Protein AF-A0A7H5EVD5-F1 (afdb_monomer)

Structure (mmCIF, N/CA/C/O backbone):
data_AF-A0A7H5EVD5-F1
#
_entry.id   AF-A0A7H5EVD5-F1
#
loop_
_atom_site.group_PDB
_atom_site.id
_atom_site.type_symbol
_atom_site.label_atom_id
_atom_site.label_alt_id
_atom_site.label_comp_id
_atom_site.label_asym_id
_atom_site.label_entity_id
_atom_site.label_seq_id
_atom_site.pdbx_PDB_ins_code
_atom_site.Cartn_x
_atom_site.Cartn_y
_atom_site.Cartn_z
_atom_site.occupancy
_atom_site.B_iso_or_equiv
_atom_site.auth_seq_id
_atom_site.auth_comp_id
_atom_site.auth_asym_id
_atom_site.auth_atom_id
_atom_site.pdbx_PDB_model_num
ATOM 1 N N . MET A 1 1 ? 48.036 40.105 7.181 1.00 45.88 1 MET A N 1
ATOM 2 C CA . MET A 1 1 ? 47.913 38.730 6.655 1.00 45.88 1 MET A CA 1
ATOM 3 C C . MET A 1 1 ? 46.438 38.409 6.707 1.00 45.88 1 MET A C 1
ATOM 5 O O . MET A 1 1 ? 45.880 38.534 7.785 1.00 45.88 1 MET A O 1
ATOM 9 N N . PHE A 1 2 ? 45.819 38.122 5.563 1.00 53.88 2 PHE A N 1
ATOM 10 C CA . PHE A 1 2 ? 44.406 37.744 5.495 1.00 53.88 2 PHE A CA 1
ATOM 11 C C . PHE A 1 2 ? 44.176 36.475 6.326 1.00 53.88 2 PHE A C 1
ATOM 13 O O . PHE A 1 2 ? 45.014 35.571 6.283 1.00 53.88 2 PHE A O 1
ATOM 20 N N . ASN A 1 3 ? 43.092 36.430 7.099 1.00 74.62 3 ASN A N 1
ATOM 21 C CA . ASN A 1 3 ? 42.785 35.318 7.998 1.00 74.62 3 ASN A CA 1
ATOM 22 C C . ASN A 1 3 ? 42.069 34.163 7.271 1.00 74.62 3 ASN A C 1
ATOM 24 O O . ASN A 1 3 ? 42.172 33.021 7.704 1.00 74.62 3 ASN A O 1
ATOM 28 N N . THR A 1 4 ? 41.412 34.446 6.138 1.00 86.00 4 THR A N 1
ATOM 29 C CA . THR A 1 4 ? 40.732 33.442 5.308 1.00 86.00 4 THR A CA 1
ATOM 30 C C . THR A 1 4 ? 41.115 33.593 3.839 1.00 86.00 4 THR A C 1
ATOM 32 O O . THR A 1 4 ? 40.953 34.651 3.228 1.00 86.00 4 THR A O 1
ATOM 35 N N . LYS A 1 5 ? 41.608 32.512 3.238 1.00 90.56 5 LYS A N 1
ATOM 36 C CA . LYS A 1 5 ? 42.006 32.458 1.829 1.00 90.56 5 LYS A CA 1
ATOM 37 C C . LYS A 1 5 ? 40.995 31.668 1.000 1.00 90.56 5 LYS A C 1
ATOM 39 O O . LYS A 1 5 ? 40.679 30.533 1.348 1.00 90.56 5 LYS A O 1
ATOM 44 N N . ILE A 1 6 ? 40.524 32.244 -0.103 1.00 91.12 6 ILE A N 1
ATOM 45 C CA . ILE A 1 6 ? 39.540 31.643 -1.012 1.00 91.12 6 ILE A CA 1
ATOM 46 C C . ILE A 1 6 ? 40.212 31.386 -2.362 1.00 91.12 6 ILE A C 1
ATOM 48 O O . ILE A 1 6 ? 40.730 32.315 -2.980 1.00 91.12 6 ILE A O 1
ATOM 52 N N . LEU A 1 7 ? 40.208 30.138 -2.820 1.00 90.94 7 LEU A N 1
ATOM 53 C CA . LEU A 1 7 ? 40.680 29.768 -4.153 1.00 90.94 7 LEU A CA 1
ATOM 54 C C . LEU A 1 7 ? 39.479 29.450 -5.039 1.00 90.94 7 LEU A C 1
ATOM 56 O O . LEU A 1 7 ? 38.683 28.576 -4.701 1.00 90.94 7 LEU A O 1
ATOM 60 N N . PHE A 1 8 ? 39.342 30.171 -6.147 1.00 88.25 8 PHE A N 1
ATOM 61 C CA . PHE A 1 8 ? 38.201 30.081 -7.052 1.00 88.25 8 PHE A CA 1
ATOM 62 C C . PHE A 1 8 ? 38.648 29.500 -8.398 1.00 88.25 8 PHE A C 1
ATOM 64 O O . PHE A 1 8 ? 39.410 30.124 -9.138 1.00 88.25 8 PHE A O 1
ATOM 71 N N . PHE A 1 9 ? 38.178 28.301 -8.716 1.00 86.44 9 PHE A N 1
ATOM 72 C CA . PHE A 1 9 ? 38.440 27.617 -9.974 1.00 86.44 9 PHE A CA 1
ATOM 73 C C . PHE A 1 9 ? 37.282 27.822 -10.941 1.00 86.44 9 PHE A C 1
ATOM 75 O O . PHE A 1 9 ? 36.121 27.636 -10.571 1.00 86.44 9 PHE A O 1
ATOM 82 N N . THR A 1 10 ? 37.610 28.139 -12.192 1.00 78.00 10 THR A N 1
ATOM 83 C CA . THR A 1 10 ? 36.646 28.111 -13.295 1.00 78.00 10 THR A CA 1
ATOM 84 C C . THR A 1 10 ? 37.051 27.088 -14.356 1.00 78.00 10 THR A C 1
ATOM 86 O O . THR A 1 10 ? 38.244 26.864 -14.610 1.00 78.00 10 THR A O 1
ATOM 89 N N . SER A 1 11 ? 36.053 26.461 -14.980 1.00 67.38 11 SER A N 1
ATOM 90 C CA . SER A 1 11 ? 36.212 25.550 -16.123 1.00 67.38 11 SER A CA 1
ATOM 91 C C . SER A 1 11 ? 35.589 26.160 -17.383 1.00 67.38 11 SER A C 1
ATOM 93 O O . SER A 1 11 ? 34.442 26.595 -17.312 1.00 67.38 11 SER A O 1
ATOM 95 N N . ASN A 1 12 ? 36.282 26.166 -18.531 1.00 61.84 12 ASN A N 1
ATOM 96 C CA . ASN A 1 12 ? 35.710 26.616 -19.809 1.00 61.84 12 ASN A CA 1
ATOM 97 C C . ASN A 1 12 ? 36.146 25.722 -20.994 1.00 61.84 12 ASN A C 1
ATOM 99 O O . ASN A 1 12 ? 36.819 26.197 -21.914 1.00 61.84 12 ASN A O 1
ATOM 103 N N . PRO A 1 13 ? 35.777 24.427 -20.991 1.00 59.75 13 PRO A N 1
ATOM 104 C CA . PRO A 1 13 ? 36.202 23.503 -22.035 1.00 59.75 13 PRO A CA 1
ATOM 105 C C . PRO A 1 13 ? 35.607 23.861 -23.407 1.00 59.75 13 PRO A C 1
ATOM 107 O O . PRO A 1 13 ? 34.456 24.289 -23.525 1.00 59.75 13 PRO A O 1
ATOM 110 N N . ALA A 1 14 ? 36.391 23.671 -24.473 1.00 48.56 14 ALA A N 1
ATOM 111 C CA . ALA A 1 14 ? 35.985 24.031 -25.829 1.00 48.56 14 ALA A CA 1
ATOM 112 C C . ALA A 1 14 ? 34.776 23.193 -26.301 1.00 48.56 14 ALA A C 1
ATOM 114 O O . ALA A 1 14 ? 34.822 21.966 -26.280 1.00 48.56 14 ALA A O 1
ATOM 115 N N . GLY A 1 15 ? 33.707 23.858 -26.765 1.00 49.72 15 GLY A N 1
ATOM 116 C CA . GLY A 1 15 ? 32.519 23.211 -27.350 1.00 49.72 15 GLY A CA 1
ATOM 117 C C . GLY A 1 15 ? 31.216 23.335 -26.548 1.00 49.72 15 GLY A C 1
ATOM 118 O O . GLY A 1 15 ? 30.170 22.950 -27.067 1.00 49.72 15 GLY A O 1
ATOM 119 N N . HIS A 1 16 ? 31.245 23.915 -25.344 1.00 47.88 16 HIS A N 1
ATOM 120 C CA . HIS A 1 16 ? 30.044 24.265 -24.573 1.00 47.88 16 HIS A CA 1
ATOM 121 C C . HIS A 1 16 ? 29.653 25.745 -24.752 1.00 47.88 16 HIS A C 1
ATOM 123 O O . HIS A 1 16 ? 30.488 26.592 -25.077 1.00 47.88 16 HIS A O 1
ATOM 129 N N . ILE A 1 17 ? 28.358 26.053 -24.590 1.00 42.94 17 ILE A N 1
ATOM 130 C CA . ILE A 1 17 ? 27.818 27.424 -24.612 1.00 42.94 17 ILE A CA 1
ATOM 131 C C . ILE A 1 17 ? 28.555 28.240 -23.544 1.00 42.94 17 ILE A C 1
ATOM 133 O O . ILE A 1 17 ? 28.642 27.806 -22.402 1.00 42.94 17 ILE A O 1
ATOM 137 N N . SER A 1 18 ? 29.099 29.408 -23.906 1.00 44.94 18 SER A N 1
ATOM 138 C CA . SER A 1 18 ? 29.898 30.217 -22.981 1.00 44.94 18 SER A CA 1
ATOM 139 C C . SER A 1 18 ? 29.050 30.690 -21.796 1.00 44.94 18 SER A C 1
ATOM 141 O O . SER A 1 18 ? 28.278 31.644 -21.928 1.00 44.94 18 SER A O 1
ATOM 143 N N . ILE A 1 19 ? 29.208 30.059 -20.637 1.00 49.94 19 ILE A N 1
ATOM 144 C CA . ILE A 1 19 ? 28.667 30.581 -19.383 1.00 49.94 19 ILE A CA 1
ATOM 145 C C . ILE A 1 19 ? 29.441 31.848 -19.006 1.00 49.94 19 ILE A C 1
ATOM 147 O O . ILE A 1 19 ? 30.649 31.993 -19.227 1.00 49.94 19 ILE A O 1
ATOM 151 N N . ASN A 1 20 ? 28.731 32.809 -18.425 1.00 54.75 20 ASN A N 1
ATOM 152 C CA . ASN A 1 20 ? 29.263 34.117 -18.061 1.00 54.75 20 ASN A CA 1
ATOM 153 C C . ASN A 1 20 ? 30.037 34.072 -16.719 1.00 54.75 20 ASN A C 1
ATOM 155 O O . ASN A 1 20 ? 29.793 34.895 -15.839 1.00 54.75 20 ASN A O 1
ATOM 159 N N . TYR A 1 21 ? 30.980 33.133 -16.536 1.00 61.66 21 TYR A N 1
ATOM 160 C CA . TYR A 1 21 ? 31.747 32.942 -15.283 1.00 61.66 21 TYR A CA 1
ATOM 161 C C . TYR A 1 21 ? 32.517 34.199 -14.841 1.00 61.66 21 TYR A C 1
ATOM 163 O O . TYR A 1 21 ? 32.751 34.439 -13.656 1.00 61.66 21 TYR A O 1
ATOM 171 N N . GLY A 1 22 ? 32.886 35.055 -15.803 1.00 60.47 22 GLY A N 1
ATOM 172 C CA . GLY A 1 22 ? 33.501 36.356 -15.537 1.00 60.47 22 GLY A CA 1
ATOM 173 C C . GLY A 1 22 ? 32.577 37.342 -14.813 1.00 60.47 22 GLY A C 1
ATOM 174 O O . GLY A 1 22 ? 33.074 38.323 -14.258 1.00 60.47 22 GLY A O 1
ATOM 175 N N . LYS A 1 23 ? 31.261 37.098 -14.811 1.00 66.75 23 LYS A N 1
ATOM 176 C CA . LYS A 1 23 ? 30.264 37.850 -14.046 1.00 66.75 23 LYS A CA 1
ATOM 177 C C . LYS A 1 23 ? 30.165 37.334 -12.610 1.00 66.75 23 LYS A C 1
ATOM 179 O O . LYS A 1 23 ? 30.271 38.152 -11.706 1.00 66.75 23 LYS A O 1
ATOM 184 N N . GLU A 1 24 ? 30.074 36.016 -12.401 1.00 74.12 24 GLU A N 1
ATOM 185 C CA . GLU A 1 24 ? 30.048 35.418 -11.054 1.00 74.12 24 GLU A CA 1
ATOM 186 C C . GLU A 1 24 ? 31.276 35.833 -10.239 1.00 74.12 24 GLU A C 1
ATOM 188 O O . GLU A 1 24 ? 31.149 36.407 -9.160 1.00 74.12 24 GLU A O 1
ATOM 193 N N . TYR A 1 25 ? 32.475 35.636 -10.799 1.00 77.00 25 TYR A N 1
ATOM 194 C CA . TYR A 1 25 ? 33.707 36.052 -10.135 1.00 77.00 25 TYR A CA 1
ATOM 195 C C . TYR A 1 25 ? 33.727 37.556 -9.853 1.00 77.00 25 TYR A C 1
ATOM 197 O O . TYR A 1 25 ? 34.154 37.969 -8.779 1.00 77.00 25 TYR A O 1
ATOM 205 N N . ARG A 1 26 ? 33.291 38.392 -10.804 1.00 78.00 26 ARG A N 1
ATOM 206 C CA . ARG A 1 26 ? 33.307 39.848 -10.627 1.00 78.00 26 ARG A CA 1
ATOM 207 C C . ARG A 1 26 ? 32.387 40.274 -9.490 1.00 78.00 26 ARG A C 1
ATOM 209 O O . ARG A 1 26 ? 32.834 41.039 -8.646 1.00 78.00 26 ARG A O 1
ATOM 216 N N . GLU A 1 27 ? 31.171 39.739 -9.435 1.00 79.25 27 GLU A N 1
ATOM 217 C CA . GLU A 1 27 ? 30.204 40.048 -8.376 1.00 79.25 27 GLU A CA 1
ATOM 218 C C . GLU A 1 27 ? 30.685 39.535 -7.008 1.00 79.25 27 GLU A C 1
ATOM 220 O O . GLU A 1 27 ? 30.662 40.281 -6.029 1.00 79.25 27 GLU A O 1
ATOM 225 N N . VAL A 1 28 ? 31.233 38.314 -6.940 1.00 79.56 28 VAL A N 1
ATOM 226 C CA . VAL A 1 28 ? 31.830 37.769 -5.706 1.00 79.56 28 VAL A CA 1
ATOM 227 C C . VAL A 1 28 ? 33.051 38.587 -5.268 1.00 79.56 28 VAL A C 1
ATOM 229 O O . VAL A 1 28 ? 33.196 38.912 -4.091 1.00 79.56 28 VAL A O 1
ATOM 232 N N . LYS A 1 29 ? 33.931 38.974 -6.199 1.00 80.62 29 LYS A N 1
ATOM 233 C CA . LYS A 1 29 ? 35.118 39.790 -5.904 1.00 80.62 29 LYS A CA 1
ATOM 234 C C . LYS A 1 29 ? 34.739 41.191 -5.444 1.00 80.62 29 LYS A C 1
ATOM 236 O O . LYS A 1 29 ? 35.379 41.696 -4.525 1.00 80.62 29 LYS A O 1
ATOM 241 N N . GLU A 1 30 ? 33.752 41.823 -6.074 1.00 78.56 30 GLU A N 1
ATOM 242 C CA . GLU A 1 30 ? 33.230 43.129 -5.662 1.00 78.56 30 GLU A CA 1
ATOM 243 C C . GLU A 1 30 ? 32.658 43.058 -4.241 1.00 78.56 30 GLU A C 1
ATOM 245 O O . GLU A 1 30 ? 33.048 43.877 -3.409 1.00 78.56 30 GLU A O 1
ATOM 250 N N . GLY A 1 31 ? 31.857 42.032 -3.922 1.00 71.12 31 GLY A N 1
ATOM 251 C CA . GLY A 1 31 ? 31.341 41.799 -2.566 1.00 71.12 31 GLY A CA 1
ATOM 252 C C . GLY A 1 31 ? 32.448 41.581 -1.526 1.00 71.12 31 GLY A C 1
ATOM 253 O O . GLY A 1 31 ? 32.443 42.200 -0.461 1.00 71.12 31 GLY A O 1
ATOM 254 N N . ILE A 1 32 ? 33.469 40.783 -1.860 1.00 72.75 32 ILE A N 1
ATOM 255 C CA . ILE A 1 32 ? 34.627 40.551 -0.979 1.00 72.75 32 ILE A CA 1
ATOM 256 C C . ILE A 1 32 ? 35.476 41.825 -0.812 1.00 72.75 32 ILE A C 1
ATOM 258 O O . ILE A 1 32 ? 35.920 42.122 0.295 1.00 72.75 32 ILE A O 1
ATOM 262 N N . SER A 1 33 ? 35.687 42.597 -1.884 1.00 69.38 33 SER A N 1
ATOM 263 C CA . SER A 1 33 ? 36.525 43.812 -1.878 1.00 69.38 33 SER A CA 1
ATOM 264 C C . SER A 1 33 ? 35.844 45.014 -1.217 1.00 69.38 33 SER A C 1
ATOM 266 O O . SER A 1 33 ? 36.531 45.935 -0.783 1.00 69.38 33 SER A O 1
ATOM 268 N N . ALA A 1 34 ? 34.510 45.020 -1.142 1.00 64.12 34 ALA A N 1
ATOM 269 C CA . ALA A 1 34 ? 33.726 46.038 -0.445 1.00 64.12 34 ALA A CA 1
ATOM 270 C C . ALA A 1 34 ? 33.700 45.846 1.085 1.00 64.12 34 ALA A C 1
ATOM 272 O O . ALA A 1 34 ? 33.203 46.715 1.802 1.00 64.12 34 ALA A O 1
ATOM 273 N N . SER A 1 35 ? 34.228 44.730 1.601 1.00 63.81 35 SER A N 1
ATOM 274 C CA . SER A 1 35 ? 34.341 44.494 3.040 1.00 63.81 35 SER A CA 1
ATOM 275 C C . SER A 1 35 ? 35.418 45.391 3.661 1.00 63.81 35 SER A C 1
ATOM 277 O O . SER A 1 35 ? 36.575 45.370 3.250 1.00 63.81 35 SER A O 1
ATOM 279 N N . GLU A 1 36 ? 35.062 46.154 4.700 1.00 56.19 36 GLU A N 1
ATOM 280 C CA . GLU A 1 36 ? 35.986 47.051 5.421 1.00 56.19 36 GLU A CA 1
ATOM 281 C C . GLU A 1 36 ? 37.108 46.301 6.175 1.00 56.19 36 GLU A C 1
ATOM 283 O O . GLU A 1 36 ? 38.064 46.915 6.657 1.00 56.19 36 GLU A O 1
ATOM 288 N N . LYS A 1 37 ? 37.018 44.967 6.283 1.00 57.62 37 LYS A N 1
ATOM 289 C CA . LYS A 1 37 ? 38.006 44.114 6.953 1.00 57.62 37 LYS A CA 1
ATOM 290 C C . LYS A 1 37 ? 38.910 43.430 5.924 1.00 57.62 37 LYS A C 1
ATOM 292 O O . LYS A 1 37 ? 38.465 42.553 5.189 1.00 57.62 37 LYS A O 1
ATOM 297 N N . ASN A 1 38 ? 40.203 43.766 5.937 1.00 58.69 38 ASN A N 1
ATOM 298 C CA . ASN A 1 38 ? 41.277 43.143 5.138 1.00 58.69 38 ASN A CA 1
ATOM 299 C C . ASN A 1 38 ? 41.590 41.680 5.556 1.00 58.69 38 ASN A C 1
ATOM 301 O O . ASN A 1 38 ? 42.756 41.287 5.627 1.00 58.69 38 ASN A O 1
ATOM 305 N N . ASP A 1 39 ? 40.570 40.871 5.854 1.00 74.31 39 ASP A N 1
ATOM 306 C CA . ASP A 1 39 ? 40.706 39.518 6.408 1.00 74.31 39 ASP A CA 1
ATOM 307 C C . ASP A 1 39 ? 40.501 38.405 5.366 1.00 74.31 39 ASP A C 1
ATOM 309 O O . ASP A 1 39 ? 40.813 37.252 5.659 1.00 74.31 39 ASP A O 1
ATOM 313 N N . TYR A 1 40 ? 40.054 38.731 4.148 1.00 80.94 40 TYR A N 1
ATOM 314 C CA . TYR A 1 40 ? 39.829 37.770 3.063 1.00 80.94 40 TYR A CA 1
ATOM 315 C C . TYR A 1 40 ? 40.707 38.056 1.839 1.00 80.94 40 TYR A C 1
ATOM 317 O O . TYR A 1 40 ? 40.802 39.198 1.396 1.00 80.94 40 TYR A O 1
ATOM 325 N N . SER A 1 41 ? 41.307 37.018 1.251 1.00 82.81 41 SER A N 1
ATOM 326 C CA . SER A 1 41 ? 41.967 37.107 -0.062 1.00 82.81 41 SER A CA 1
ATOM 327 C C . SER A 1 41 ? 41.421 36.057 -1.016 1.00 82.81 41 SER A C 1
ATOM 329 O O . SER A 1 41 ? 41.383 34.881 -0.655 1.00 82.81 41 SER A O 1
ATOM 331 N N . ILE A 1 42 ? 41.062 36.474 -2.230 1.00 83.88 42 ILE A N 1
ATOM 332 C CA . ILE A 1 42 ? 40.574 35.595 -3.294 1.00 83.88 42 ILE A CA 1
ATOM 333 C C . ILE A 1 42 ? 41.581 35.517 -4.446 1.00 83.88 42 ILE A C 1
ATOM 335 O O . ILE A 1 42 ? 42.017 36.550 -4.960 1.00 83.88 42 ILE A O 1
ATOM 339 N N . GLU A 1 43 ? 41.921 34.301 -4.865 1.00 84.19 43 GLU A N 1
ATOM 340 C CA . GLU A 1 43 ? 42.712 34.030 -6.070 1.00 84.19 43 GLU A CA 1
ATOM 341 C C . GLU A 1 43 ? 41.882 33.212 -7.061 1.00 84.19 43 GLU A C 1
ATOM 343 O O . GLU A 1 43 ? 41.140 32.317 -6.658 1.00 84.19 43 GLU A O 1
ATOM 348 N N . VAL A 1 44 ? 41.972 33.551 -8.351 1.00 81.19 44 VAL A N 1
ATOM 349 C CA . VAL A 1 44 ? 41.227 32.868 -9.416 1.00 81.19 44 VAL A CA 1
ATOM 350 C C . VAL A 1 44 ? 42.174 32.136 -10.333 1.00 81.19 44 VAL A C 1
ATOM 352 O O . VAL A 1 44 ? 43.117 32.733 -10.851 1.00 81.19 44 VAL A O 1
ATOM 355 N N . MET A 1 45 ? 41.833 30.886 -10.609 1.00 79.44 45 MET A N 1
ATOM 356 C CA . MET A 1 45 ? 42.488 30.056 -11.606 1.00 79.44 45 MET A CA 1
ATOM 357 C C . MET A 1 45 ? 41.496 29.778 -12.740 1.00 79.44 45 MET A C 1
ATOM 359 O O . MET A 1 45 ? 40.436 29.189 -12.525 1.00 79.44 45 MET A O 1
ATOM 363 N N . LEU A 1 46 ? 41.828 30.260 -13.939 1.00 71.69 46 LEU A N 1
ATOM 364 C CA . LEU A 1 46 ? 41.032 30.071 -15.155 1.00 71.69 46 LEU A CA 1
ATOM 365 C C . LEU A 1 46 ? 41.507 28.832 -15.924 1.00 71.69 46 LEU A C 1
ATOM 367 O O . LEU A 1 46 ? 42.696 28.520 -15.876 1.00 71.69 46 LEU A O 1
ATOM 371 N N . ALA A 1 47 ? 40.605 28.203 -16.690 1.00 57.94 47 ALA A N 1
ATOM 372 C CA . ALA A 1 47 ? 40.918 27.095 -17.610 1.00 57.94 47 ALA A CA 1
ATOM 373 C C . ALA A 1 47 ? 41.676 25.947 -16.915 1.00 57.94 47 ALA A C 1
ATOM 375 O O . ALA A 1 47 ? 42.741 25.498 -17.341 1.00 57.94 47 ALA A O 1
ATOM 376 N N . THR A 1 48 ? 41.154 25.538 -15.757 1.00 63.62 48 THR A N 1
ATOM 377 C CA . THR A 1 48 ? 41.889 24.693 -14.813 1.00 63.62 48 THR A CA 1
ATOM 378 C C . THR A 1 48 ? 41.983 23.255 -15.318 1.00 63.62 48 THR A C 1
ATOM 380 O O . THR A 1 48 ? 40.956 22.594 -15.489 1.00 63.62 48 THR A O 1
ATOM 383 N N . LYS A 1 49 ? 43.202 22.725 -15.479 1.00 76.94 49 LYS A N 1
ATOM 384 C CA . LYS A 1 49 ? 43.419 21.289 -15.707 1.00 76.94 49 LYS A CA 1
ATOM 385 C C . LYS A 1 49 ? 43.416 20.533 -14.375 1.00 76.94 49 LYS A C 1
ATOM 387 O O . LYS A 1 49 ? 43.783 21.104 -13.346 1.00 76.94 49 LYS A O 1
ATOM 392 N N . PRO A 1 50 ? 43.117 19.221 -14.351 1.00 76.19 50 PRO A N 1
ATOM 393 C CA . PRO A 1 50 ? 43.148 18.425 -13.119 1.00 76.19 50 PRO A CA 1
ATOM 394 C C . PRO A 1 50 ? 44.440 18.562 -12.293 1.00 76.19 50 PRO A C 1
ATOM 396 O O . PRO A 1 50 ? 44.393 18.560 -11.065 1.00 76.19 50 PRO A O 1
ATOM 399 N N . ILE A 1 51 ? 45.594 18.711 -12.954 1.00 76.56 51 ILE A N 1
ATOM 400 C CA . ILE A 1 51 ? 46.895 18.874 -12.287 1.00 76.56 51 ILE A CA 1
ATOM 401 C C . ILE A 1 51 ? 47.091 20.268 -11.669 1.00 76.56 51 ILE A C 1
ATOM 403 O O . ILE A 1 51 ? 47.862 20.419 -10.720 1.00 76.56 51 ILE A O 1
ATOM 407 N N . ASP A 1 52 ? 46.389 21.280 -12.178 1.00 81.44 52 ASP A N 1
ATOM 408 C CA . ASP A 1 52 ? 46.505 22.660 -11.710 1.00 81.44 52 ASP A CA 1
ATOM 409 C C . ASP A 1 52 ? 45.782 22.856 -10.378 1.00 81.44 52 ASP A C 1
ATOM 411 O O . ASP A 1 52 ? 46.252 23.628 -9.547 1.00 81.44 52 ASP A O 1
ATOM 415 N N . ILE A 1 53 ? 44.712 22.091 -10.118 1.00 84.44 53 ILE A N 1
ATOM 416 C CA . ILE A 1 53 ? 43.994 22.127 -8.835 1.00 84.44 53 ILE A CA 1
ATOM 417 C C . ILE A 1 53 ? 44.941 21.784 -7.688 1.00 84.44 53 ILE A C 1
ATOM 419 O O . ILE A 1 53 ? 45.050 22.529 -6.714 1.00 84.44 53 ILE A O 1
ATOM 423 N N . GLN A 1 54 ? 45.647 20.658 -7.805 1.00 84.44 54 GLN A N 1
ATOM 424 C CA . GLN A 1 54 ? 46.538 20.193 -6.749 1.00 84.44 54 GLN A CA 1
ATOM 425 C C . GLN A 1 54 ? 47.678 21.189 -6.504 1.00 84.44 54 GLN A C 1
ATOM 427 O O . GLN A 1 54 ? 47.970 21.508 -5.354 1.00 84.44 54 GLN A O 1
ATOM 432 N N . LYS A 1 55 ? 48.298 21.708 -7.573 1.00 84.62 55 LYS A N 1
ATOM 433 C CA . LYS A 1 55 ? 49.369 22.710 -7.466 1.00 84.62 55 LYS A CA 1
ATOM 434 C C . LYS A 1 55 ? 48.873 23.995 -6.809 1.00 84.62 55 LYS A C 1
ATOM 436 O O . LYS A 1 55 ? 49.475 24.452 -5.846 1.00 84.62 55 LYS A O 1
ATOM 441 N N . ALA A 1 56 ? 47.743 24.526 -7.270 1.00 87.44 56 ALA A N 1
ATOM 442 C CA . ALA A 1 56 ? 47.196 25.775 -6.760 1.00 87.44 56 ALA A CA 1
ATOM 443 C C . ALA A 1 56 ? 46.797 25.673 -5.280 1.00 87.44 56 ALA A C 1
ATOM 445 O O . ALA A 1 56 ? 47.073 26.593 -4.515 1.00 87.44 56 ALA A O 1
ATOM 446 N N . ILE A 1 57 ? 46.221 24.548 -4.838 1.00 89.50 57 ILE A N 1
ATOM 447 C CA . ILE A 1 57 ? 45.921 24.338 -3.412 1.00 89.50 57 ILE A CA 1
ATOM 448 C C . ILE A 1 57 ? 47.215 24.305 -2.580 1.00 89.50 57 ILE A C 1
ATOM 450 O O . ILE A 1 57 ? 47.276 24.948 -1.531 1.00 89.50 57 ILE A O 1
ATOM 454 N N . LEU A 1 58 ? 48.258 23.612 -3.052 1.00 85.50 58 LEU A N 1
ATOM 455 C CA . LEU A 1 58 ? 49.543 23.516 -2.346 1.00 85.50 58 LEU A CA 1
ATOM 456 C C . LEU A 1 58 ? 50.281 24.863 -2.257 1.00 85.50 58 LEU A C 1
ATOM 458 O O . LEU A 1 58 ? 50.867 25.165 -1.211 1.00 85.50 58 LEU A O 1
ATOM 462 N N . ASP A 1 59 ? 50.231 25.667 -3.320 1.00 87.69 59 ASP A N 1
ATOM 463 C CA . ASP A 1 59 ? 50.919 26.958 -3.407 1.00 87.69 59 ASP A CA 1
ATOM 464 C C . ASP A 1 59 ? 50.155 28.062 -2.659 1.00 87.69 59 ASP A C 1
ATOM 466 O O . ASP A 1 59 ? 50.715 28.758 -1.805 1.00 87.69 59 ASP A O 1
ATOM 470 N N . PHE A 1 60 ? 48.856 28.208 -2.939 1.00 90.25 60 PHE A N 1
ATOM 471 C CA . PHE A 1 60 ? 48.038 29.293 -2.393 1.00 90.25 60 PHE A CA 1
ATOM 472 C C . PHE A 1 60 ? 47.616 29.048 -0.944 1.00 90.25 60 PHE A C 1
ATOM 474 O O . PHE A 1 60 ? 47.470 29.998 -0.155 1.00 90.25 60 PHE A O 1
ATOM 481 N N . LYS A 1 61 ? 47.487 27.772 -0.566 1.00 91.12 61 LYS A N 1
ATOM 482 C CA . LYS A 1 61 ? 47.113 27.341 0.777 1.00 91.12 61 LYS A CA 1
ATOM 483 C C . LYS A 1 61 ? 45.731 27.874 1.225 1.00 91.12 61 LYS A C 1
ATOM 485 O O . LYS A 1 61 ? 45.676 28.578 2.238 1.00 91.12 61 LYS A O 1
ATOM 490 N N . PRO A 1 62 ? 44.634 27.592 0.489 1.00 94.38 62 PRO A N 1
ATOM 491 C CA . PRO A 1 62 ? 43.302 28.130 0.776 1.00 94.38 62 PRO A CA 1
ATOM 492 C C . PRO A 1 62 ? 42.636 27.513 2.006 1.00 94.38 62 PRO A C 1
ATOM 494 O O . PRO A 1 62 ? 42.880 26.359 2.336 1.00 94.38 62 PRO A O 1
ATOM 497 N N . ASN A 1 63 ? 41.721 28.263 2.620 1.00 93.88 63 ASN A N 1
ATOM 498 C CA . ASN A 1 63 ? 40.750 27.750 3.590 1.00 93.88 63 ASN A CA 1
ATOM 499 C C . ASN A 1 63 ? 39.442 27.326 2.910 1.00 93.88 63 ASN A C 1
ATOM 501 O O . ASN A 1 63 ? 38.797 26.378 3.350 1.00 93.88 63 ASN A O 1
ATOM 505 N N . ILE A 1 64 ? 39.072 28.021 1.829 1.00 94.00 64 ILE A N 1
ATOM 506 C CA . ILE A 1 64 ? 37.855 27.767 1.057 1.00 94.00 64 ILE A CA 1
ATOM 507 C C . ILE A 1 64 ? 38.232 27.514 -0.396 1.00 94.00 64 ILE A C 1
ATOM 509 O O . ILE A 1 64 ? 38.972 28.305 -0.986 1.00 94.00 64 ILE A O 1
ATOM 513 N N . VAL A 1 65 ? 37.699 26.445 -0.983 1.00 93.69 65 VAL A N 1
ATOM 514 C CA . VAL A 1 65 ? 37.851 26.158 -2.414 1.00 93.69 65 VAL A CA 1
ATOM 515 C C . VAL A 1 65 ? 36.489 26.223 -3.092 1.00 93.69 65 VAL A C 1
ATOM 517 O O . VAL A 1 65 ? 35.558 25.543 -2.676 1.00 93.69 65 VAL A O 1
ATOM 520 N N . HIS A 1 66 ? 36.374 27.033 -4.137 1.00 92.56 66 HIS A N 1
ATOM 521 C CA . HIS A 1 66 ? 35.164 27.181 -4.936 1.00 92.56 66 HIS A CA 1
ATOM 522 C C . HIS A 1 66 ? 35.412 26.660 -6.348 1.00 92.56 66 HIS A C 1
ATOM 524 O O . HIS A 1 66 ? 36.375 27.072 -6.990 1.00 92.56 66 HIS A O 1
ATOM 530 N N . PHE A 1 67 ? 34.528 25.804 -6.844 1.00 88.94 67 PHE A N 1
ATOM 531 C CA . PHE A 1 67 ? 34.483 25.377 -8.236 1.00 88.94 67 PHE A CA 1
ATOM 532 C C . PHE A 1 67 ? 33.224 25.932 -8.891 1.00 88.94 67 PHE A C 1
ATOM 534 O O . PHE A 1 67 ? 32.124 25.619 -8.445 1.00 88.94 67 PHE A O 1
ATOM 541 N N . SER A 1 68 ? 33.398 26.738 -9.934 1.00 84.25 68 SER A N 1
ATOM 542 C CA . SER A 1 68 ? 32.317 27.250 -10.776 1.00 84.25 68 SER A CA 1
ATOM 543 C C . SER A 1 68 ? 32.485 26.674 -12.181 1.00 84.25 68 SER A C 1
ATOM 545 O O . SER A 1 68 ? 33.537 26.843 -12.809 1.00 84.25 68 SER A O 1
ATOM 547 N N . GLY A 1 69 ? 31.496 25.911 -12.650 1.00 73.56 69 GLY A N 1
ATOM 548 C CA . GLY A 1 69 ? 31.661 25.131 -13.873 1.00 73.56 69 GLY A CA 1
ATOM 549 C C . GLY A 1 69 ? 30.483 24.239 -14.248 1.00 73.56 69 GLY A C 1
ATOM 550 O O . GLY A 1 69 ? 29.461 24.194 -13.569 1.00 73.56 69 GLY A O 1
ATOM 551 N N . HIS A 1 70 ? 30.647 23.505 -15.349 1.00 67.06 70 HIS A N 1
ATOM 552 C CA . HIS A 1 70 ? 29.666 22.522 -15.803 1.00 67.06 70 HIS A CA 1
ATOM 553 C C . HIS A 1 70 ? 29.804 21.197 -15.039 1.00 67.06 70 HIS A C 1
ATOM 555 O O . HIS A 1 70 ? 30.913 20.711 -14.801 1.00 67.06 70 HIS A O 1
ATOM 561 N N . GLY A 1 71 ? 28.662 20.604 -14.692 1.00 61.41 71 GLY A N 1
ATOM 562 C CA . GLY A 1 71 ? 28.563 19.212 -14.258 1.00 61.41 71 GLY A CA 1
ATOM 563 C C . GLY A 1 71 ? 27.917 18.348 -15.341 1.00 61.41 71 GLY A C 1
ATOM 564 O O . GLY A 1 71 ? 27.119 18.845 -16.133 1.00 61.41 71 GLY A O 1
ATOM 565 N N . GLU A 1 72 ? 28.269 17.065 -15.395 1.00 59.28 72 GLU A N 1
ATOM 566 C CA . GLU A 1 72 ? 27.628 16.073 -16.275 1.00 59.28 72 GLU A CA 1
ATOM 567 C C . GLU A 1 72 ? 26.474 15.344 -15.561 1.00 59.28 72 GLU A C 1
ATOM 569 O O . GLU A 1 72 ? 26.540 15.100 -14.351 1.00 59.28 72 GLU A O 1
ATOM 574 N N . GLU A 1 73 ? 25.445 14.932 -16.319 1.00 44.44 73 GLU A N 1
ATOM 575 C CA . GLU A 1 73 ? 24.438 13.961 -15.862 1.00 44.44 73 GLU A CA 1
ATOM 576 C C . GLU A 1 73 ? 25.146 12.642 -15.497 1.00 44.44 73 GLU A C 1
ATOM 578 O O . GLU A 1 73 ? 25.509 11.842 -16.358 1.00 44.44 73 GLU A O 1
ATOM 583 N N . GLY A 1 74 ? 25.405 12.441 -14.203 1.00 46.41 74 GLY A N 1
ATOM 584 C CA . GLY A 1 74 ? 26.244 11.344 -13.702 1.00 46.41 74 GLY A CA 1
ATOM 585 C C . GLY A 1 74 ? 27.224 11.735 -12.594 1.00 46.41 74 GLY A C 1
ATOM 586 O O . GLY A 1 74 ? 27.950 10.869 -12.113 1.00 46.41 74 GLY A O 1
ATOM 587 N N . GLY A 1 75 ? 27.242 13.007 -12.177 1.00 54.53 75 GLY A N 1
ATOM 588 C CA . GLY A 1 75 ? 27.951 13.445 -10.976 1.00 54.53 75 GLY A CA 1
ATOM 589 C C . GLY A 1 75 ? 29.456 13.556 -11.178 1.00 54.53 75 GLY A C 1
ATOM 590 O O . GLY A 1 75 ? 30.235 12.853 -10.533 1.00 54.53 75 GLY A O 1
ATOM 591 N N . GLY A 1 76 ? 29.892 14.469 -12.050 1.00 60.34 76 GLY A N 1
ATOM 592 C CA . GLY A 1 76 ? 31.303 14.735 -12.356 1.00 60.34 76 GLY A CA 1
ATOM 593 C C . GLY A 1 76 ? 31.599 16.229 -12.489 1.00 60.34 76 GLY A C 1
ATOM 594 O O . GLY A 1 76 ? 30.878 16.921 -13.201 1.00 60.34 76 GLY A O 1
ATOM 595 N N . LEU A 1 77 ? 32.670 16.720 -11.844 1.00 74.44 77 LEU A N 1
ATOM 596 C CA . LEU A 1 77 ? 33.194 18.068 -12.103 1.00 74.44 77 LEU A CA 1
ATOM 597 C C . LEU A 1 77 ? 33.977 18.027 -13.418 1.00 74.44 77 LEU A C 1
ATOM 599 O O . LEU A 1 77 ? 34.962 17.288 -13.517 1.00 74.44 77 LEU A O 1
ATOM 603 N N . VAL A 1 78 ? 33.557 18.806 -14.412 1.00 75.00 78 VAL A N 1
ATOM 604 C CA . VAL A 1 78 ? 34.179 18.815 -15.741 1.00 75.00 78 VAL A CA 1
ATOM 605 C C . VAL A 1 78 ? 35.262 19.889 -15.816 1.00 75.00 78 VAL A C 1
ATOM 607 O O . VAL A 1 78 ? 35.002 21.064 -15.585 1.00 75.00 78 VAL A O 1
ATOM 610 N N . LEU A 1 79 ? 36.483 19.485 -16.163 1.00 79.00 79 LEU A N 1
ATOM 611 C CA . LEU A 1 79 ? 37.640 20.362 -16.373 1.00 79.00 79 LEU A CA 1
ATOM 612 C C . LEU A 1 79 ? 38.191 20.239 -17.797 1.00 79.00 79 LEU A C 1
ATOM 614 O O . LEU A 1 79 ? 37.626 19.533 -18.623 1.00 79.00 79 LEU A O 1
ATOM 618 N N . GLU A 1 80 ? 39.317 20.892 -18.078 1.00 78.50 80 GLU A N 1
ATOM 619 C CA . GLU A 1 80 ? 40.024 20.782 -19.357 1.00 78.50 80 GLU A CA 1
ATOM 620 C C . GLU A 1 80 ? 41.144 19.728 -19.315 1.00 78.50 80 GLU A C 1
ATOM 622 O O . GLU A 1 80 ? 41.873 19.592 -18.326 1.00 78.50 80 GLU A O 1
ATOM 627 N N . ASP A 1 81 ? 41.302 18.965 -20.399 1.00 78.00 81 ASP A N 1
ATOM 628 C CA . ASP A 1 81 ? 42.493 18.145 -20.636 1.00 78.00 81 ASP A CA 1
ATOM 629 C C . ASP A 1 81 ? 43.638 18.941 -21.304 1.00 78.00 81 ASP A C 1
ATOM 631 O O . ASP A 1 81 ? 43.571 20.154 -21.497 1.00 78.00 81 ASP A O 1
ATOM 635 N N . GLU A 1 82 ? 44.738 18.266 -21.660 1.00 77.31 82 GLU A N 1
ATOM 636 C CA . GLU A 1 82 ? 45.900 18.910 -22.298 1.00 77.31 82 GLU A CA 1
ATOM 637 C C . GLU A 1 82 ? 45.606 19.504 -23.688 1.00 77.31 82 GLU A C 1
ATOM 639 O O . GLU A 1 82 ? 46.405 20.292 -24.194 1.00 77.31 82 GLU A O 1
ATOM 644 N N . LEU A 1 83 ? 44.475 19.136 -24.295 1.00 74.00 83 LEU A N 1
ATOM 645 C CA . LEU A 1 83 ? 44.024 19.564 -25.616 1.00 74.00 83 LEU A CA 1
ATOM 646 C C . LEU A 1 83 ? 42.846 20.558 -25.543 1.00 74.00 83 LEU A C 1
ATOM 648 O O . LEU A 1 83 ? 42.380 21.003 -26.590 1.00 74.00 83 LEU A O 1
ATOM 652 N N . GLY A 1 84 ? 42.388 20.923 -24.337 1.00 69.56 84 GLY A N 1
ATOM 653 C CA . GLY A 1 84 ? 41.263 21.839 -24.109 1.00 69.56 84 GLY A CA 1
ATOM 654 C C . GLY A 1 84 ? 39.877 21.186 -24.196 1.00 69.56 84 GLY A C 1
ATOM 655 O O . GLY A 1 84 ? 38.873 21.899 -24.261 1.00 69.56 84 GLY A O 1
ATOM 656 N N . ASN A 1 85 ? 39.801 19.850 -24.209 1.00 74.19 85 ASN A N 1
ATOM 657 C CA . ASN A 1 85 ? 38.531 19.122 -24.237 1.00 74.19 85 ASN A CA 1
ATOM 658 C C . ASN A 1 85 ? 37.951 18.940 -22.823 1.00 74.19 85 ASN A C 1
ATOM 660 O O . ASN A 1 85 ? 38.723 18.879 -21.859 1.00 74.19 85 ASN A O 1
ATOM 664 N N . PRO A 1 86 ? 36.620 18.761 -22.695 1.00 74.44 86 PRO A N 1
ATOM 665 C CA . PRO A 1 86 ? 35.986 18.359 -21.443 1.00 74.44 86 PRO A CA 1
ATOM 666 C C . PRO A 1 86 ? 36.587 17.064 -20.876 1.00 74.44 86 PRO A C 1
ATOM 668 O O . PRO A 1 86 ? 36.698 16.049 -21.566 1.00 74.44 86 PRO A O 1
ATOM 671 N N . LYS A 1 87 ? 36.947 17.083 -19.594 1.00 80.25 87 LYS A N 1
ATOM 672 C CA . LYS A 1 87 ? 37.447 15.940 -18.833 1.00 80.25 87 LYS A CA 1
ATOM 673 C C . LYS A 1 87 ? 36.820 15.914 -17.447 1.00 80.25 87 LYS A C 1
ATOM 675 O O . LYS A 1 87 ? 37.155 16.718 -16.581 1.00 80.25 87 LYS A O 1
ATOM 680 N N . SER A 1 88 ? 35.955 14.932 -17.234 1.00 77.50 88 SER A N 1
ATOM 681 C CA . SER A 1 88 ? 35.299 14.693 -15.952 1.00 77.50 88 SER A CA 1
ATOM 682 C C . SER A 1 88 ? 36.282 14.160 -14.902 1.00 77.50 88 SER A C 1
ATOM 684 O O . SER A 1 88 ? 37.055 13.226 -15.156 1.00 77.50 88 SER A O 1
ATOM 686 N N . ILE A 1 89 ? 36.267 14.752 -13.706 1.00 78.06 89 ILE A N 1
ATOM 687 C CA . ILE A 1 89 ? 36.966 14.232 -12.529 1.00 78.06 89 ILE A CA 1
ATOM 688 C C . ILE A 1 89 ? 35.981 13.462 -11.651 1.00 78.06 89 ILE A C 1
ATOM 690 O O . ILE A 1 89 ? 34.993 14.004 -11.158 1.00 78.06 89 ILE A O 1
ATOM 694 N N . SER A 1 90 ? 36.316 12.198 -11.374 1.00 76.06 90 SER A N 1
ATOM 695 C CA . SER A 1 90 ? 35.531 11.359 -10.464 1.00 76.06 90 SER A CA 1
ATOM 696 C C . SER A 1 90 ? 35.463 11.938 -9.044 1.00 76.06 90 SER A C 1
ATOM 698 O O . SER A 1 90 ? 36.475 12.401 -8.504 1.00 76.06 90 SER A O 1
ATOM 700 N N . ALA A 1 91 ? 34.310 11.799 -8.384 1.00 71.25 91 ALA A N 1
ATOM 701 C CA . ALA A 1 91 ? 34.124 12.185 -6.982 1.00 71.25 91 ALA A CA 1
ATOM 702 C C . ALA A 1 91 ? 35.162 11.547 -6.037 1.00 71.25 91 ALA A C 1
ATOM 704 O O . ALA A 1 91 ? 35.646 12.190 -5.106 1.00 71.25 91 ALA A O 1
ATOM 705 N N . ARG A 1 92 ? 35.580 10.303 -6.319 1.00 73.38 92 ARG A N 1
ATOM 706 C CA . ARG A 1 92 ? 36.646 9.612 -5.577 1.00 73.38 92 ARG A CA 1
ATOM 707 C C . ARG A 1 92 ? 37.980 10.357 -5.634 1.00 73.38 92 ARG A C 1
ATOM 709 O O . ARG A 1 92 ? 38.631 10.481 -4.600 1.00 73.38 92 ARG A O 1
ATOM 716 N N . ALA A 1 93 ? 38.385 10.830 -6.812 1.00 79.62 93 ALA A N 1
ATOM 717 C CA . ALA A 1 93 ? 39.650 11.543 -6.986 1.00 79.62 93 ALA A CA 1
ATOM 718 C C . ALA A 1 93 ? 39.640 12.901 -6.263 1.00 79.62 93 ALA A C 1
ATOM 720 O O . ALA A 1 93 ? 40.621 13.246 -5.609 1.00 79.62 93 ALA A O 1
ATOM 721 N N . LEU A 1 94 ? 38.517 13.628 -6.306 1.00 83.62 94 LEU A N 1
ATOM 722 C CA . LEU A 1 94 ? 38.345 14.865 -5.534 1.00 83.62 94 LEU A CA 1
ATOM 723 C C . LEU A 1 94 ? 38.365 14.603 -4.024 1.00 83.62 94 LEU A C 1
ATOM 725 O O . LEU A 1 94 ? 39.059 15.304 -3.296 1.00 83.62 94 LEU A O 1
ATOM 729 N N . GLY A 1 95 ? 37.679 13.560 -3.549 1.00 81.19 95 GLY A N 1
ATOM 730 C CA . GLY A 1 95 ? 37.729 13.168 -2.138 1.00 81.19 95 GLY A CA 1
ATOM 731 C C . GLY A 1 95 ? 39.153 12.859 -1.664 1.00 81.19 95 GLY A C 1
ATOM 732 O O . GLY A 1 95 ? 39.564 13.350 -0.621 1.00 81.19 95 GLY A O 1
ATOM 733 N N . GLN A 1 96 ? 39.933 12.114 -2.455 1.00 82.00 96 GLN A N 1
ATOM 734 C CA . GLN A 1 96 ? 41.343 11.826 -2.150 1.00 82.00 96 GLN A CA 1
ATOM 735 C C . GLN A 1 96 ? 42.222 13.082 -2.142 1.00 82.00 96 GLN A C 1
ATOM 737 O O . GLN A 1 96 ? 43.142 13.172 -1.336 1.00 82.00 96 GLN A O 1
ATOM 742 N N . LEU A 1 97 ? 41.956 14.051 -3.020 1.00 87.88 97 LEU A N 1
ATOM 743 C CA . LEU A 1 97 ? 42.658 15.331 -3.001 1.00 87.88 97 LEU A CA 1
ATOM 744 C C . LEU A 1 97 ? 42.372 16.098 -1.704 1.00 87.88 97 LEU A C 1
ATOM 746 O O . LEU A 1 97 ? 43.307 16.587 -1.077 1.00 87.88 97 LEU A O 1
ATOM 750 N N . PHE A 1 98 ? 41.103 16.186 -1.300 1.00 90.88 98 PHE A N 1
ATOM 751 C CA . PHE A 1 98 ? 40.703 16.931 -0.106 1.00 90.88 98 PHE A CA 1
ATOM 752 C C . PHE A 1 98 ? 41.053 16.232 1.213 1.00 90.88 98 PHE A C 1
ATOM 754 O O . PHE A 1 98 ? 41.244 16.919 2.209 1.00 90.88 98 PHE A O 1
ATOM 761 N N . ASP A 1 99 ? 41.232 14.910 1.214 1.00 90.19 99 ASP A N 1
ATOM 762 C CA . ASP A 1 99 ? 41.863 14.166 2.316 1.00 90.19 99 ASP A CA 1
ATOM 763 C C . ASP A 1 99 ? 43.282 14.690 2.600 1.00 90.19 99 ASP A C 1
ATOM 765 O O . ASP A 1 99 ? 43.630 15.015 3.730 1.00 90.19 99 ASP A O 1
ATOM 769 N N . LEU A 1 100 ? 44.086 14.900 1.550 1.00 88.12 100 LEU A N 1
ATOM 770 C CA . LEU A 1 100 ? 45.470 15.376 1.684 1.00 88.12 100 LEU A CA 1
ATOM 771 C C . LEU A 1 100 ? 45.587 16.810 2.222 1.00 88.12 100 LEU A C 1
ATOM 773 O O . LEU A 1 100 ? 46.670 17.207 2.653 1.00 88.12 100 LEU A O 1
ATOM 777 N N . VAL A 1 101 ? 44.510 17.597 2.166 1.00 90.00 101 VAL A N 1
ATOM 778 C CA . VAL A 1 101 ? 44.492 19.015 2.565 1.00 90.00 101 VAL A CA 1
ATOM 779 C C . VAL A 1 101 ? 43.411 19.321 3.604 1.00 90.00 101 VAL A C 1
ATOM 781 O O . VAL A 1 101 ? 43.054 20.483 3.801 1.00 90.00 101 VAL A O 1
ATOM 784 N N . SER A 1 102 ? 42.897 18.299 4.292 1.00 86.94 102 SER A N 1
ATOM 785 C CA . SER A 1 102 ? 41.752 18.421 5.202 1.00 86.94 102 SER A CA 1
ATOM 786 C C . SER A 1 102 ? 42.026 19.284 6.434 1.00 86.94 102 SER A C 1
ATOM 788 O O . SER A 1 102 ? 41.109 19.861 6.997 1.00 86.94 102 SER A O 1
ATOM 790 N N . GLU A 1 103 ? 43.286 19.383 6.868 1.00 84.56 103 GLU A N 1
ATOM 791 C CA . GLU A 1 103 ? 43.686 20.271 7.975 1.00 84.56 103 GLU A CA 1
ATOM 792 C C . GLU A 1 103 ? 43.690 21.755 7.575 1.00 84.56 103 GLU A C 1
ATOM 794 O O . GLU A 1 103 ? 43.792 22.642 8.420 1.00 84.56 103 GLU A O 1
ATOM 799 N N . GLN A 1 104 ? 43.617 22.027 6.273 1.00 89.56 104 GLN A N 1
ATOM 800 C CA . GLN A 1 104 ? 43.759 23.351 5.693 1.00 89.56 104 GLN A CA 1
ATOM 801 C C . GLN A 1 104 ? 42.442 23.871 5.109 1.00 89.56 104 GLN A C 1
ATOM 803 O O . GLN A 1 104 ? 42.064 25.013 5.384 1.00 89.56 104 GLN A O 1
ATOM 808 N N . VAL A 1 105 ? 41.769 23.053 4.297 1.00 93.56 105 VAL A N 1
ATOM 809 C CA . VAL A 1 105 ? 40.508 23.412 3.645 1.00 93.56 105 VAL A CA 1
ATOM 810 C C . VAL A 1 105 ? 39.348 22.978 4.534 1.00 93.56 105 VAL A C 1
ATOM 812 O O . VAL A 1 105 ? 39.149 21.785 4.749 1.00 93.56 105 VAL A O 1
ATOM 815 N N . ASN A 1 106 ? 38.556 23.941 5.004 1.00 91.06 106 ASN A N 1
ATOM 816 C CA . ASN A 1 106 ? 37.395 23.694 5.865 1.00 91.06 106 ASN A CA 1
ATOM 817 C C . ASN A 1 106 ? 36.050 23.898 5.150 1.00 91.06 106 ASN A C 1
ATOM 819 O O . ASN A 1 106 ? 35.016 23.476 5.664 1.00 91.06 106 ASN A O 1
ATOM 823 N N . CYS A 1 107 ? 36.055 24.494 3.954 1.00 94.50 107 CYS A N 1
ATOM 824 C CA . CYS A 1 107 ? 34.856 24.664 3.144 1.00 94.50 107 CYS A CA 1
ATOM 825 C C . CYS A 1 107 ? 35.141 24.435 1.655 1.00 94.50 107 CYS A C 1
ATOM 827 O O . CYS A 1 107 ? 36.081 25.003 1.093 1.00 94.50 107 CYS A O 1
ATOM 829 N N . VAL A 1 108 ? 34.310 23.623 1.003 1.00 94.44 108 VAL A N 1
ATOM 830 C CA . VAL A 1 108 ? 34.330 23.436 -0.454 1.00 94.44 108 VAL A CA 1
ATOM 831 C C . VAL A 1 108 ? 32.966 23.795 -1.032 1.00 94.44 108 VAL A C 1
ATOM 833 O O . VAL A 1 108 ? 31.947 23.291 -0.571 1.00 94.44 108 VAL A O 1
ATOM 836 N N . VAL A 1 109 ? 32.946 24.648 -2.056 1.00 93.81 109 VAL A N 1
ATOM 837 C CA . VAL A 1 109 ? 31.737 25.044 -2.790 1.00 93.81 109 VAL A CA 1
ATOM 838 C C . VAL A 1 109 ? 31.813 24.477 -4.203 1.00 93.81 109 VAL A C 1
ATOM 840 O O . VAL A 1 109 ? 32.707 24.826 -4.968 1.00 93.81 109 VAL A O 1
ATOM 843 N N . LEU A 1 110 ? 30.889 23.584 -4.539 1.00 89.19 110 LEU A N 1
ATOM 844 C CA . LEU A 1 110 ? 30.746 22.936 -5.839 1.00 89.19 110 LEU A CA 1
ATOM 845 C C . LEU A 1 110 ? 29.556 23.548 -6.570 1.00 89.19 110 LEU A C 1
ATOM 847 O O . LEU A 1 110 ? 28.443 23.018 -6.555 1.00 89.19 110 LEU A O 1
ATOM 851 N N . ASN A 1 111 ? 29.791 24.700 -7.181 1.00 84.50 111 ASN A N 1
ATOM 852 C CA . ASN A 1 111 ? 28.786 25.418 -7.939 1.00 84.50 111 ASN A CA 1
ATOM 853 C C . ASN A 1 111 ? 28.713 24.901 -9.386 1.00 84.50 111 ASN A C 1
ATOM 855 O O . ASN A 1 111 ? 28.988 25.607 -10.354 1.00 84.50 111 ASN A O 1
ATOM 859 N N . SER A 1 112 ? 28.399 23.612 -9.498 1.00 78.00 112 SER A N 1
ATOM 860 C CA . SER A 1 112 ? 28.214 22.868 -10.743 1.00 78.00 112 SER A CA 1
ATOM 861 C C . SER A 1 112 ? 27.015 21.937 -10.594 1.00 78.00 112 SER A C 1
ATOM 863 O O . SER A 1 112 ? 26.831 21.354 -9.521 1.00 78.00 112 SER A O 1
ATOM 865 N N . CYS A 1 113 ? 26.210 21.778 -11.646 1.00 72.12 113 CYS A N 1
ATOM 866 C CA . CYS A 1 113 ? 25.034 20.901 -11.628 1.00 72.12 113 CYS A CA 1
ATOM 867 C C . CYS A 1 113 ? 25.396 19.478 -11.163 1.00 72.12 113 CYS A C 1
ATOM 869 O O . CYS A 1 113 ? 26.477 18.976 -11.472 1.00 72.12 113 CYS A O 1
ATOM 871 N N . TYR A 1 114 ? 24.488 18.821 -10.439 1.00 65.69 114 TYR A N 1
ATOM 872 C CA . TYR A 1 114 ? 24.613 17.409 -10.042 1.00 65.69 114 TYR A CA 1
ATOM 873 C C . TYR A 1 114 ? 25.859 17.051 -9.196 1.00 65.69 114 TYR A C 1
ATOM 875 O O . TYR A 1 114 ? 26.511 16.039 -9.430 1.00 65.69 114 TYR A O 1
ATOM 883 N N . SER A 1 115 ? 26.187 17.831 -8.163 1.00 66.31 115 SER A N 1
ATOM 884 C CA . SER A 1 115 ? 27.402 17.652 -7.337 1.00 66.31 115 SER A CA 1
ATOM 885 C C . SER A 1 115 ? 27.251 16.724 -6.111 1.00 66.31 115 SER A C 1
ATOM 887 O O . SER A 1 115 ? 28.110 16.713 -5.224 1.00 66.31 115 SER A O 1
ATOM 889 N N . THR A 1 116 ? 26.163 15.951 -6.010 1.00 63.72 116 THR A N 1
ATOM 890 C CA . THR A 1 116 ? 25.823 15.143 -4.816 1.00 63.72 116 THR A CA 1
ATOM 891 C C . THR A 1 116 ? 26.876 14.079 -4.478 1.00 63.72 116 THR A C 1
ATOM 893 O O . THR A 1 116 ? 27.257 13.931 -3.314 1.00 63.72 116 THR A O 1
ATOM 896 N N . ASP A 1 117 ? 27.417 13.380 -5.479 1.00 60.22 117 ASP A N 1
ATOM 897 C CA . ASP A 1 117 ? 28.447 12.356 -5.262 1.00 60.22 117 ASP A CA 1
ATOM 898 C C . ASP A 1 117 ? 29.759 12.956 -4.738 1.00 60.22 117 ASP A C 1
ATOM 900 O O . ASP A 1 117 ? 30.413 12.387 -3.855 1.00 60.22 117 ASP A O 1
ATOM 904 N N . GLN A 1 118 ? 30.146 14.128 -5.242 1.00 73.94 118 GLN A N 1
ATOM 905 C CA . GLN A 1 118 ? 31.322 14.873 -4.797 1.00 73.94 118 GLN A CA 1
ATOM 906 C C . GLN A 1 118 ? 31.166 15.326 -3.351 1.00 73.94 118 GLN A C 1
ATOM 908 O O . GLN A 1 118 ? 32.106 15.162 -2.572 1.00 73.94 118 GLN A O 1
ATOM 913 N N . ILE A 1 119 ? 29.984 15.824 -2.973 1.00 70.19 119 ILE A N 1
ATOM 914 C CA . ILE A 1 119 ? 29.684 16.229 -1.595 1.00 70.19 119 ILE A CA 1
ATOM 915 C C . ILE A 1 119 ? 29.980 15.083 -0.624 1.00 70.19 119 ILE A C 1
ATOM 917 O O . ILE A 1 119 ? 30.698 15.274 0.356 1.00 70.19 119 ILE A O 1
ATOM 921 N N . LEU A 1 120 ? 29.513 13.868 -0.927 1.00 64.50 120 LEU A N 1
ATOM 922 C CA . LEU A 1 120 ? 29.709 12.699 -0.064 1.00 64.50 120 LEU A CA 1
ATOM 923 C C . LEU A 1 120 ? 31.167 12.223 0.013 1.00 64.50 120 LEU A C 1
ATOM 925 O O . LEU A 1 120 ? 31.566 11.606 1.005 1.00 64.50 120 LEU A O 1
ATOM 929 N N . HIS A 1 121 ? 31.967 12.450 -1.028 1.00 73.94 121 HIS A N 1
ATOM 930 C CA . HIS A 1 121 ? 33.373 12.041 -1.051 1.00 73.94 121 HIS A CA 1
ATOM 931 C C . HIS A 1 121 ? 34.295 13.070 -0.396 1.00 73.94 121 HIS A C 1
ATOM 933 O O . HIS A 1 121 ? 35.227 12.671 0.301 1.00 73.94 121 HIS A O 1
ATOM 939 N N . ILE A 1 122 ? 34.019 14.361 -0.582 1.00 83.88 122 ILE A N 1
ATOM 940 C CA . ILE A 1 122 ? 34.779 15.470 0.006 1.00 83.88 122 ILE A CA 1
ATOM 941 C C . ILE A 1 122 ? 34.392 15.665 1.478 1.00 83.88 122 ILE A C 1
ATOM 943 O O . ILE A 1 122 ? 35.268 15.838 2.324 1.00 83.88 122 ILE A O 1
ATOM 947 N N . GLY A 1 123 ? 33.103 15.541 1.813 1.00 80.69 123 GLY A N 1
ATOM 948 C CA . GLY A 1 123 ? 32.567 15.740 3.167 1.00 80.69 123 GLY A CA 1
ATOM 949 C C . GLY A 1 123 ? 33.067 14.732 4.207 1.00 80.69 123 GLY A C 1
ATOM 950 O O . GLY A 1 123 ? 32.952 14.955 5.407 1.00 80.69 123 GLY A O 1
ATOM 951 N N . LYS A 1 124 ? 33.705 13.635 3.780 1.00 77.94 124 LYS A N 1
ATOM 952 C CA . LYS A 1 124 ? 34.453 12.747 4.691 1.00 77.94 124 LYS A CA 1
ATOM 953 C C . LYS A 1 124 ? 35.617 13.467 5.375 1.00 77.94 124 LYS A C 1
ATOM 955 O O . LYS A 1 124 ? 36.009 13.083 6.476 1.00 77.94 124 LYS A O 1
ATOM 960 N N . TYR A 1 125 ? 36.171 14.480 4.715 1.00 85.06 125 TYR A N 1
ATOM 961 C CA . TYR A 1 125 ? 37.437 15.104 5.075 1.00 85.06 125 TYR A CA 1
ATOM 962 C C . TYR A 1 125 ? 37.276 16.589 5.403 1.00 85.06 125 TYR A C 1
ATOM 964 O O . TYR A 1 125 ? 37.877 17.040 6.374 1.00 85.06 125 TYR A O 1
ATOM 972 N N . VAL A 1 126 ? 36.417 17.307 4.676 1.00 89.25 126 VAL A N 1
ATOM 973 C CA . VAL A 1 126 ? 36.169 18.750 4.840 1.00 89.25 126 VAL A CA 1
ATOM 974 C C . VAL A 1 126 ? 34.929 18.997 5.699 1.00 89.25 126 VAL A C 1
ATOM 976 O O . VAL A 1 126 ? 33.926 18.301 5.545 1.00 89.25 126 VAL A O 1
ATOM 979 N N . ASP A 1 127 ? 34.992 19.996 6.581 1.00 87.38 127 ASP A N 1
ATOM 980 C CA . ASP A 1 127 ? 33.935 20.287 7.557 1.00 87.38 127 ASP A CA 1
ATOM 981 C C . ASP A 1 127 ? 32.621 20.730 6.910 1.00 87.38 127 ASP A C 1
ATOM 983 O O . ASP A 1 127 ? 31.557 20.252 7.307 1.00 87.38 127 ASP A O 1
ATOM 987 N N . HIS A 1 128 ? 32.701 21.576 5.881 1.00 93.38 128 HIS A N 1
ATOM 988 C CA . HIS A 1 128 ? 31.546 22.065 5.136 1.00 93.38 128 HIS A CA 1
ATOM 989 C C . HIS A 1 128 ? 31.706 21.809 3.638 1.00 93.38 128 HIS A C 1
ATOM 991 O O . HIS A 1 128 ? 32.688 22.229 3.022 1.00 93.38 128 HIS A O 1
ATOM 997 N N . VAL A 1 129 ? 30.720 21.159 3.022 1.00 91.56 129 VAL A N 1
ATOM 998 C CA . VAL A 1 129 ? 30.680 21.011 1.562 1.00 91.56 129 VAL A CA 1
ATOM 999 C C . VAL A 1 129 ? 29.327 21.459 1.041 1.00 91.56 129 VAL A C 1
ATOM 1001 O O . VAL A 1 129 ? 28.292 20.915 1.419 1.00 91.56 129 VAL A O 1
ATOM 1004 N N . ILE A 1 130 ? 29.348 22.463 0.173 1.00 92.56 130 ILE A N 1
ATOM 1005 C CA . ILE A 1 130 ? 28.177 22.993 -0.515 1.00 92.56 130 ILE A CA 1
ATOM 1006 C C . ILE A 1 130 ? 28.208 22.469 -1.945 1.00 92.56 130 ILE A C 1
ATOM 1008 O O . ILE A 1 130 ? 29.248 22.533 -2.592 1.00 92.56 130 ILE A O 1
ATOM 1012 N N . GLY A 1 131 ? 27.082 21.994 -2.463 1.00 85.19 131 GLY A N 1
ATOM 1013 C CA . GLY A 1 131 ? 26.963 21.674 -3.885 1.00 85.19 131 GLY A CA 1
ATOM 1014 C C . GLY A 1 131 ? 25.531 21.755 -4.389 1.00 85.19 131 GLY A C 1
ATOM 1015 O O . GLY A 1 131 ? 24.615 22.029 -3.614 1.00 85.19 131 GLY A O 1
ATOM 1016 N N . MET A 1 132 ? 25.349 21.529 -5.688 1.00 83.81 132 MET A N 1
ATOM 1017 C CA . MET A 1 132 ? 24.050 21.636 -6.360 1.00 83.81 132 MET A CA 1
ATOM 1018 C C . MET A 1 132 ? 23.468 20.245 -6.605 1.00 83.81 132 MET A C 1
ATOM 1020 O O . MET A 1 132 ? 24.066 19.439 -7.316 1.00 83.81 132 MET A O 1
ATOM 1024 N N . GLY A 1 133 ? 22.336 19.936 -5.971 1.00 67.06 133 GLY A N 1
ATOM 1025 C CA . GLY A 1 133 ? 21.728 18.599 -5.998 1.00 67.06 133 GLY A CA 1
ATOM 1026 C C . GLY A 1 133 ? 20.977 18.249 -7.289 1.00 67.06 133 GLY A C 1
ATOM 1027 O O . GLY A 1 133 ? 20.610 17.091 -7.473 1.00 67.06 133 GLY A O 1
ATOM 1028 N N . ASP A 1 134 ? 20.760 19.232 -8.162 1.00 71.12 134 ASP A N 1
ATOM 1029 C CA . ASP A 1 134 ? 20.041 19.131 -9.437 1.00 71.12 134 ASP A CA 1
ATOM 1030 C C . ASP A 1 134 ? 20.627 20.147 -10.444 1.00 71.12 134 ASP A C 1
ATOM 1032 O O . ASP A 1 134 ? 21.653 20.783 -10.160 1.00 71.12 134 ASP A O 1
ATOM 1036 N N . GLU A 1 135 ? 19.997 20.300 -11.609 1.00 75.81 135 GLU A N 1
ATOM 1037 C CA . GLU A 1 135 ? 20.282 21.385 -12.552 1.00 75.81 135 GLU A CA 1
ATOM 1038 C C . GLU A 1 135 ? 20.000 22.753 -11.907 1.00 75.81 135 GLU A C 1
ATOM 1040 O O . GLU A 1 135 ? 18.962 22.962 -11.275 1.00 75.81 135 GLU A O 1
ATOM 1045 N N . ILE A 1 136 ? 20.937 23.694 -12.050 1.00 80.62 136 ILE A N 1
ATOM 1046 C CA . ILE A 1 136 ? 20.797 25.072 -11.570 1.00 80.62 136 ILE A CA 1
ATOM 1047 C C . ILE A 1 136 ? 21.105 26.046 -12.704 1.00 80.62 136 ILE A C 1
ATOM 1049 O O . ILE A 1 136 ? 22.076 25.866 -13.439 1.00 80.62 136 ILE A O 1
ATOM 1053 N N . SER A 1 137 ? 20.288 27.090 -12.847 1.00 84.50 137 SER A N 1
ATOM 1054 C CA . SER A 1 137 ? 20.543 28.139 -13.833 1.00 84.50 137 SER A CA 1
ATOM 1055 C C . SER A 1 137 ? 21.755 28.997 -13.453 1.00 84.50 137 SER A C 1
ATOM 1057 O O . SER A 1 137 ? 22.037 29.214 -12.272 1.00 84.50 137 SER A O 1
ATOM 1059 N N . ASP A 1 138 ? 22.441 29.558 -14.457 1.00 82.44 138 ASP A N 1
ATOM 1060 C CA . ASP A 1 138 ? 23.546 30.510 -14.253 1.00 82.44 138 ASP A CA 1
ATOM 1061 C C . ASP A 1 138 ? 23.136 31.674 -13.339 1.00 82.44 138 ASP A C 1
ATOM 1063 O O . ASP A 1 138 ? 23.915 32.135 -12.507 1.00 82.44 138 ASP A O 1
ATOM 1067 N N . GLU A 1 139 ? 21.900 32.162 -13.480 1.00 85.06 139 GLU A N 1
ATOM 1068 C CA . GLU A 1 139 ? 21.396 33.263 -12.666 1.00 85.06 139 GLU A CA 1
ATOM 1069 C C . GLU A 1 139 ? 21.245 32.851 -11.197 1.00 85.06 139 GLU A C 1
ATOM 1071 O O . GLU A 1 139 ? 21.766 33.547 -10.322 1.00 85.06 139 GLU A O 1
ATOM 1076 N N . ALA A 1 140 ? 20.616 31.705 -10.917 1.00 85.62 140 ALA A N 1
ATOM 1077 C CA . ALA A 1 140 ? 20.460 31.193 -9.556 1.00 85.62 140 ALA A CA 1
ATOM 1078 C C . ALA A 1 140 ? 21.813 30.857 -8.906 1.00 85.62 140 ALA A C 1
ATOM 1080 O O . ALA A 1 140 ? 22.045 31.207 -7.747 1.00 85.62 140 ALA A O 1
ATOM 1081 N N . SER A 1 141 ? 22.726 30.259 -9.672 1.00 87.25 141 SER A N 1
ATOM 1082 C CA . SER A 1 141 ? 24.105 29.968 -9.270 1.00 87.25 141 SER A CA 1
ATOM 1083 C C . SER A 1 141 ? 24.862 31.240 -8.853 1.00 87.25 141 SER A C 1
ATOM 1085 O O . SER A 1 141 ? 25.428 31.299 -7.757 1.00 87.25 141 SER A O 1
ATOM 1087 N N . ILE A 1 142 ? 24.784 32.311 -9.654 1.00 87.50 142 ILE A N 1
ATOM 1088 C CA . ILE A 1 142 ? 25.399 33.605 -9.323 1.00 87.50 142 ILE A CA 1
ATOM 1089 C C . ILE A 1 142 ? 24.763 34.210 -8.066 1.00 87.50 142 ILE A C 1
ATOM 1091 O O . ILE A 1 142 ? 25.483 34.661 -7.172 1.00 87.50 142 ILE A O 1
ATOM 1095 N N . LYS A 1 143 ? 23.424 34.221 -7.959 1.00 91.56 143 LYS A N 1
ATOM 1096 C CA . LYS A 1 143 ? 22.734 34.790 -6.784 1.00 91.56 143 LYS A CA 1
ATOM 1097 C C . LYS A 1 143 ? 23.078 34.050 -5.502 1.00 91.56 143 LYS A C 1
ATOM 1099 O O . LYS A 1 143 ? 23.297 34.704 -4.480 1.00 91.56 143 LYS A O 1
ATOM 1104 N N . PHE A 1 144 ? 23.186 32.728 -5.570 1.00 93.69 144 PHE A N 1
ATOM 1105 C CA . PHE A 1 144 ? 23.648 31.918 -4.456 1.00 93.69 144 PHE A CA 1
ATOM 1106 C C . PHE A 1 144 ? 25.051 32.325 -4.004 1.00 93.69 144 PHE A C 1
ATOM 1108 O O . PHE A 1 144 ? 25.234 32.676 -2.837 1.00 93.69 144 PHE A O 1
ATOM 1115 N N . SER A 1 145 ? 26.022 32.326 -4.924 1.00 92.00 145 SER A N 1
ATOM 1116 C CA . SER A 1 145 ? 27.418 32.659 -4.625 1.00 92.00 145 SER A CA 1
ATOM 1117 C C . SER A 1 145 ? 27.569 34.061 -4.052 1.00 92.00 145 SER A C 1
ATOM 1119 O O . SER A 1 145 ? 28.260 34.239 -3.048 1.00 92.00 145 SER A O 1
ATOM 1121 N N . VAL A 1 146 ? 26.883 35.049 -4.634 1.00 89.94 146 VAL A N 1
ATOM 1122 C CA . VAL A 1 146 ? 26.882 36.423 -4.119 1.00 89.94 146 VAL A CA 1
ATOM 1123 C C . VAL A 1 146 ? 26.322 36.447 -2.702 1.00 89.94 146 VAL A C 1
ATOM 1125 O O . VAL A 1 146 ? 27.027 36.880 -1.800 1.00 89.94 146 VAL A O 1
ATOM 1128 N N . GLY A 1 147 ? 25.114 35.920 -2.470 1.00 92.00 147 GLY A N 1
ATOM 1129 C CA . GLY A 1 147 ? 24.495 35.917 -1.140 1.00 92.00 147 GLY A CA 1
ATOM 1130 C C . GLY A 1 147 ? 25.323 35.181 -0.081 1.00 92.00 147 GLY A C 1
ATOM 1131 O O . GLY A 1 147 ? 25.423 35.643 1.057 1.00 92.00 147 GLY A O 1
ATOM 1132 N N . PHE A 1 148 ? 25.958 34.074 -0.469 1.00 94.44 148 PHE A N 1
ATOM 1133 C CA . PHE A 1 148 ? 26.843 33.294 0.387 1.00 94.44 148 PHE A CA 1
ATOM 1134 C C . PHE A 1 148 ? 28.081 34.093 0.807 1.00 94.44 148 PHE A C 1
ATOM 1136 O O . PHE A 1 148 ? 28.322 34.272 2.003 1.00 94.44 148 PHE A O 1
ATOM 1143 N N . TYR A 1 149 ? 28.856 34.610 -0.150 1.00 91.25 149 TYR A N 1
ATOM 1144 C CA . TYR A 1 149 ? 30.090 35.325 0.175 1.00 91.25 149 TYR A CA 1
ATOM 1145 C C . TYR A 1 149 ? 29.826 36.672 0.853 1.00 91.25 149 TYR A C 1
ATOM 1147 O O . TYR A 1 149 ? 30.574 37.021 1.763 1.00 91.25 149 TYR A O 1
ATOM 1155 N N . ASP A 1 150 ? 28.748 37.385 0.505 1.00 88.94 150 ASP A N 1
ATOM 1156 C CA . ASP A 1 150 ? 28.378 38.650 1.155 1.00 88.94 150 ASP A CA 1
ATOM 1157 C C . ASP A 1 150 ? 28.085 38.466 2.651 1.00 88.94 150 ASP A C 1
ATOM 1159 O O . ASP A 1 150 ? 28.443 39.310 3.477 1.00 88.94 150 ASP A O 1
ATOM 1163 N N . ALA A 1 151 ? 27.430 37.360 3.013 1.00 89.75 151 ALA A N 1
ATOM 1164 C CA . ALA A 1 151 ? 27.181 37.005 4.404 1.00 89.75 151 ALA A CA 1
ATOM 1165 C C . ALA A 1 151 ? 28.469 36.558 5.109 1.00 89.75 151 ALA A C 1
ATOM 1167 O O . ALA A 1 151 ? 28.735 36.996 6.235 1.00 89.75 151 ALA A O 1
ATOM 1168 N N . LEU A 1 152 ? 29.292 35.754 4.434 1.00 89.69 152 LEU A N 1
ATOM 1169 C CA . LEU A 1 152 ? 30.530 35.217 4.989 1.00 89.69 152 LEU A CA 1
ATOM 1170 C C . LEU A 1 152 ? 31.523 36.333 5.343 1.00 89.69 152 LEU A C 1
ATOM 1172 O O . LEU A 1 152 ? 32.031 36.390 6.465 1.00 89.69 152 LEU A O 1
ATOM 1176 N N . VAL A 1 153 ? 31.744 37.295 4.439 1.00 87.12 153 VAL A N 1
ATOM 1177 C CA . VAL A 1 153 ? 32.681 38.407 4.691 1.00 87.12 153 VAL A CA 1
ATOM 1178 C C . VAL A 1 153 ? 32.205 39.369 5.780 1.00 87.12 153 VAL A C 1
ATOM 1180 O O . VAL A 1 153 ? 33.028 40.052 6.392 1.00 87.12 153 VAL A O 1
ATOM 1183 N N . LYS A 1 154 ? 30.900 39.382 6.084 1.00 86.31 154 LYS A N 1
ATOM 1184 C CA . LYS A 1 154 ? 30.302 40.131 7.206 1.00 86.31 154 LYS A CA 1
ATOM 1185 C C . LYS A 1 154 ? 30.403 39.393 8.549 1.00 86.31 154 LYS A C 1
ATOM 1187 O O . LYS A 1 154 ? 29.945 39.917 9.562 1.00 86.31 154 LYS A O 1
ATOM 1192 N N . GLY A 1 155 ? 31.056 38.229 8.581 1.00 84.00 155 GLY A N 1
ATOM 1193 C CA . GLY A 1 155 ? 31.369 37.481 9.801 1.00 84.00 155 GLY A CA 1
ATOM 1194 C C . GLY A 1 155 ? 30.332 36.428 10.194 1.00 84.00 155 GLY A C 1
ATOM 1195 O O . GLY A 1 155 ? 30.346 35.992 11.343 1.00 84.00 155 GLY A O 1
ATOM 1196 N N . ASN A 1 156 ? 29.439 36.029 9.281 1.00 89.06 156 ASN A N 1
ATOM 1197 C CA . ASN A 1 156 ? 28.520 34.910 9.517 1.00 89.06 156 ASN A CA 1
ATOM 1198 C C . ASN A 1 156 ? 29.247 33.559 9.395 1.00 89.06 156 ASN A C 1
ATOM 1200 O O . ASN A 1 156 ? 30.286 33.464 8.741 1.00 89.06 156 ASN A O 1
ATOM 1204 N N . THR A 1 157 ? 28.687 32.504 9.997 1.00 91.31 157 THR A N 1
ATOM 1205 C CA . THR A 1 157 ? 29.202 31.133 9.824 1.00 91.31 157 THR A CA 1
ATOM 1206 C C . THR A 1 157 ? 28.926 30.618 8.411 1.00 91.31 157 THR A C 1
ATOM 1208 O O . THR A 1 157 ? 28.157 31.225 7.659 1.00 91.31 157 THR A O 1
ATOM 1211 N N . VAL A 1 158 ? 29.525 29.486 8.032 1.00 91.88 158 VAL A N 1
ATOM 1212 C CA . VAL A 1 158 ? 29.274 28.861 6.722 1.00 91.88 158 VAL A CA 1
ATOM 1213 C C . VAL A 1 158 ? 27.803 28.455 6.579 1.00 91.88 158 VAL A C 1
ATOM 1215 O O . VAL A 1 158 ? 27.209 28.674 5.526 1.00 91.88 158 VAL A O 1
ATOM 1218 N N . GLU A 1 159 ? 27.175 27.948 7.641 1.00 91.38 159 GLU A N 1
ATOM 1219 C CA . GLU A 1 159 ? 25.766 27.541 7.655 1.00 91.38 159 GLU A CA 1
ATOM 1220 C C . GLU A 1 159 ? 24.810 28.718 7.481 1.00 91.38 159 GLU A C 1
ATOM 1222 O O . GLU A 1 159 ? 23.839 28.630 6.727 1.00 91.38 159 GLU A O 1
ATOM 1227 N N . ASP A 1 160 ? 25.058 29.824 8.182 1.00 91.75 160 ASP A N 1
ATOM 1228 C CA . ASP A 1 160 ? 24.215 31.008 8.053 1.00 91.75 160 ASP A CA 1
ATOM 1229 C C . ASP A 1 160 ? 24.446 31.686 6.702 1.00 91.75 160 ASP A C 1
ATOM 1231 O O . ASP A 1 160 ? 23.483 32.065 6.034 1.00 91.75 160 ASP A O 1
ATOM 1235 N N . SER A 1 161 ? 25.693 31.724 6.230 1.00 94.19 161 SER A N 1
ATOM 1236 C CA . SER A 1 161 ? 26.028 32.196 4.883 1.00 94.19 161 SER A CA 1
ATOM 1237 C C . SER A 1 161 ? 25.342 31.359 3.802 1.00 94.19 161 SER A C 1
ATOM 1239 O O . SER A 1 161 ? 24.811 31.908 2.839 1.00 94.19 161 SER A O 1
ATOM 1241 N N . PHE A 1 162 ? 25.256 30.037 3.978 1.00 95.12 162 PHE A N 1
ATOM 1242 C CA . PHE A 1 162 ? 24.513 29.148 3.083 1.00 95.12 162 PHE A CA 1
ATOM 1243 C C . PHE A 1 162 ? 23.021 29.509 3.025 1.00 95.12 162 PHE A C 1
ATOM 1245 O O . PHE A 1 162 ? 22.453 29.609 1.936 1.00 95.12 162 PHE A O 1
ATOM 1252 N N . LYS A 1 163 ? 22.386 29.794 4.171 1.00 91.88 163 LYS A N 1
ATOM 1253 C CA . LYS A 1 163 ? 20.986 30.263 4.209 1.00 91.88 163 LYS A CA 1
ATOM 1254 C C . LYS A 1 163 ? 20.814 31.605 3.499 1.00 91.88 163 LYS A C 1
ATOM 1256 O O . LYS A 1 163 ? 19.823 31.779 2.789 1.00 91.88 163 LYS A O 1
ATOM 1261 N N . PHE A 1 164 ? 21.758 32.535 3.653 1.00 93.81 164 PHE A N 1
ATOM 1262 C CA . PHE A 1 164 ? 21.747 33.805 2.918 1.00 93.81 164 PHE A CA 1
ATOM 1263 C C . PHE A 1 164 ? 21.882 33.596 1.406 1.00 93.81 164 PHE A C 1
ATOM 1265 O O . PHE A 1 164 ? 21.146 34.231 0.654 1.00 93.81 164 PHE A O 1
ATOM 1272 N N . GLY A 1 165 ? 22.722 32.657 0.961 1.00 93.69 165 GLY A N 1
ATOM 1273 C CA . GLY A 1 165 ? 22.814 32.251 -0.445 1.00 93.69 165 GLY A CA 1
ATOM 1274 C C . GLY A 1 165 ? 21.482 31.730 -0.996 1.00 93.69 165 GLY A C 1
ATOM 1275 O O . GLY A 1 165 ? 21.007 32.213 -2.021 1.00 93.69 165 GLY A O 1
ATOM 1276 N N . LYS A 1 166 ? 20.811 30.814 -0.284 1.00 92.50 166 LYS A N 1
ATOM 1277 C CA . LYS A 1 166 ? 19.476 30.317 -0.683 1.00 92.50 166 LYS A CA 1
ATOM 1278 C C . LYS A 1 166 ? 18.426 31.429 -0.711 1.00 92.50 166 LYS A C 1
ATOM 1280 O O . LYS A 1 166 ? 17.635 31.525 -1.641 1.00 92.50 166 LYS A O 1
ATOM 1285 N N . THR A 1 167 ? 18.455 32.302 0.293 1.00 91.50 167 THR A N 1
ATOM 1286 C CA . THR A 1 167 ? 17.540 33.447 0.383 1.00 91.50 167 THR A CA 1
ATOM 1287 C C . THR A 1 167 ? 17.767 34.428 -0.768 1.00 91.50 167 THR A C 1
ATOM 12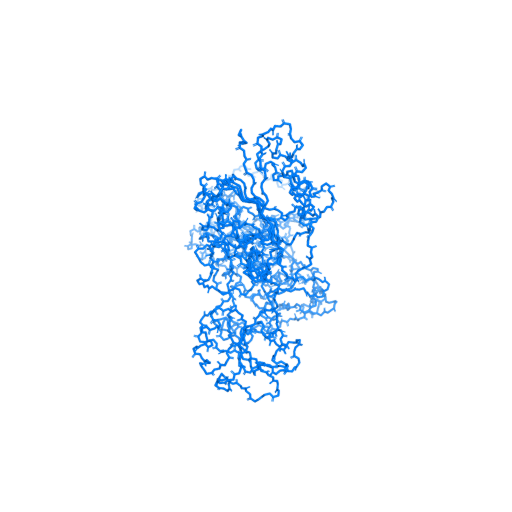89 O O . THR A 1 167 ? 16.810 35.011 -1.267 1.00 91.50 167 THR A O 1
ATOM 1292 N N . ALA A 1 168 ? 19.008 34.594 -1.234 1.00 91.81 168 ALA A N 1
ATOM 1293 C CA . ALA A 1 168 ? 19.313 35.428 -2.390 1.00 91.81 168 ALA A CA 1
ATOM 1294 C C . ALA A 1 168 ? 18.689 34.880 -3.684 1.00 91.81 168 ALA A C 1
ATOM 1296 O O . ALA A 1 168 ? 18.191 35.677 -4.472 1.00 91.81 168 ALA A O 1
ATOM 1297 N N . ILE A 1 169 ? 18.629 33.556 -3.880 1.00 89.50 169 ILE A N 1
ATOM 1298 C CA . ILE A 1 169 ? 17.866 32.945 -4.987 1.00 89.50 169 ILE A CA 1
ATOM 1299 C C . ILE A 1 169 ? 16.377 33.314 -4.860 1.00 89.50 169 ILE A C 1
ATOM 1301 O O . ILE A 1 169 ? 15.784 33.866 -5.788 1.00 89.50 169 ILE A O 1
ATOM 1305 N N . ALA A 1 170 ? 15.798 33.095 -3.676 1.00 86.56 170 ALA A N 1
ATOM 1306 C CA . ALA A 1 170 ? 14.377 33.324 -3.417 1.00 86.56 170 ALA A CA 1
ATOM 1307 C C . ALA A 1 170 ? 13.950 34.797 -3.575 1.00 86.56 170 ALA A C 1
ATOM 1309 O O . ALA A 1 170 ? 12.883 35.083 -4.117 1.00 86.56 170 ALA A O 1
ATOM 1310 N N . ILE A 1 171 ? 14.785 35.753 -3.147 1.00 87.69 171 ILE A N 1
ATOM 1311 C CA . ILE A 1 171 ? 14.520 37.200 -3.280 1.00 87.69 171 ILE A CA 1
ATOM 1312 C C . ILE A 1 171 ? 14.362 37.613 -4.747 1.00 87.69 171 ILE A C 1
ATOM 1314 O O . ILE A 1 171 ? 13.572 38.506 -5.051 1.00 87.69 171 ILE A O 1
ATOM 1318 N N . TYR A 1 172 ? 15.102 36.969 -5.649 1.00 84.38 172 TYR A N 1
ATOM 1319 C CA . TYR A 1 172 ? 15.021 37.231 -7.083 1.00 84.38 172 TYR A CA 1
ATOM 1320 C C . TYR A 1 172 ? 13.880 36.460 -7.770 1.00 84.38 172 TYR A C 1
ATOM 1322 O O . TYR A 1 172 ? 13.698 36.609 -8.975 1.00 84.38 172 TYR A O 1
ATOM 1330 N N . GLY A 1 173 ? 13.075 35.699 -7.017 1.00 82.94 173 GLY A N 1
ATOM 1331 C CA . GLY A 1 173 ? 11.914 34.970 -7.533 1.00 82.94 173 GLY A CA 1
ATOM 1332 C C . GLY A 1 173 ? 12.268 33.733 -8.359 1.00 82.94 173 GLY A C 1
ATOM 1333 O O . GLY A 1 173 ? 11.457 33.308 -9.175 1.00 82.94 173 GLY A O 1
ATOM 1334 N N . LEU A 1 174 ? 13.471 33.189 -8.168 1.00 85.88 174 LEU A N 1
ATOM 1335 C CA . LEU A 1 174 ? 13.958 31.988 -8.845 1.00 85.88 174 LEU A CA 1
ATOM 1336 C C . LEU A 1 174 ? 13.493 30.737 -8.076 1.00 85.88 174 LEU A C 1
ATOM 1338 O O . LEU A 1 174 ? 13.547 30.706 -6.843 1.00 85.88 174 LEU A O 1
ATOM 1342 N N . GLU A 1 175 ? 13.015 29.712 -8.785 1.00 82.31 175 GLU A N 1
ATOM 1343 C CA . GLU A 1 175 ? 12.408 28.505 -8.191 1.00 82.31 175 GLU A CA 1
ATOM 1344 C C . GLU A 1 175 ? 13.456 27.473 -7.720 1.00 82.31 175 GLU A C 1
ATOM 1346 O O . GLU A 1 175 ? 13.133 26.492 -7.047 1.00 82.31 175 GLU A O 1
ATOM 1351 N N . GLU A 1 176 ? 14.738 27.711 -8.005 1.00 83.88 176 GLU A N 1
ATOM 1352 C CA . GLU A 1 176 ? 15.860 26.812 -7.718 1.00 83.88 176 GLU A CA 1
ATOM 1353 C C . GLU A 1 176 ? 16.411 26.935 -6.282 1.00 83.88 176 GLU A C 1
ATOM 1355 O O . GLU A 1 176 ? 17.490 26.425 -5.977 1.00 83.88 176 GLU A O 1
ATOM 1360 N N . GLU A 1 177 ? 15.683 27.572 -5.353 1.00 80.00 177 GLU A N 1
ATOM 1361 C CA . GLU A 1 177 ? 16.148 27.781 -3.970 1.00 80.00 177 GLU A CA 1
ATOM 1362 C C . GLU A 1 177 ? 16.474 26.473 -3.238 1.00 80.00 177 GLU A C 1
ATOM 1364 O O . GLU A 1 177 ? 17.238 26.474 -2.279 1.00 80.00 177 GLU A O 1
ATOM 1369 N N . SER A 1 178 ? 15.886 25.352 -3.661 1.00 77.12 178 SER A N 1
ATOM 1370 C CA . SER A 1 178 ? 16.076 24.039 -3.041 1.00 77.12 178 SER A CA 1
ATOM 1371 C C . SER A 1 178 ? 17.277 23.261 -3.588 1.00 77.12 178 SER A C 1
ATOM 1373 O O . SER A 1 178 ? 17.659 22.266 -2.973 1.00 77.12 178 SER A O 1
ATOM 1375 N N . VAL A 1 179 ? 17.886 23.729 -4.685 1.00 78.25 179 VAL A N 1
ATOM 1376 C CA . VAL A 1 179 ? 18.978 23.043 -5.391 1.00 78.25 179 VAL A CA 1
ATOM 1377 C C . VAL A 1 179 ? 20.308 23.082 -4.622 1.00 78.25 179 VAL A C 1
ATOM 1379 O O . VAL A 1 179 ? 20.952 22.031 -4.533 1.00 78.25 179 VAL A O 1
ATOM 1382 N N . PRO A 1 180 ? 20.732 24.207 -4.003 1.00 85.12 180 PRO A N 1
ATOM 1383 C CA . PRO A 1 180 ? 21.912 24.207 -3.147 1.00 85.12 180 PRO A CA 1
ATOM 1384 C C . PRO A 1 180 ? 21.686 23.368 -1.884 1.00 85.12 180 PRO A C 1
ATOM 1386 O O . PRO A 1 180 ? 20.721 23.576 -1.136 1.00 85.12 180 PRO A O 1
ATOM 1389 N N . ILE A 1 181 ? 22.623 22.461 -1.611 1.00 80.81 181 ILE A N 1
ATOM 1390 C CA . ILE A 1 181 ? 22.657 21.587 -0.435 1.00 80.81 181 ILE A CA 1
ATOM 1391 C C . ILE A 1 181 ? 23.969 21.775 0.335 1.00 80.81 181 ILE A C 1
ATOM 1393 O O . ILE A 1 181 ? 25.019 22.002 -0.261 1.00 80.81 181 ILE A O 1
ATOM 1397 N N . LEU A 1 182 ? 23.898 21.690 1.666 1.00 85.88 182 LEU A N 1
ATOM 1398 C CA . LEU A 1 182 ? 25.039 21.806 2.578 1.00 85.88 182 LEU A CA 1
ATOM 1399 C C . LEU A 1 182 ? 25.214 20.495 3.347 1.00 85.88 182 LEU A C 1
ATOM 1401 O O . LEU A 1 182 ? 24.263 20.004 3.956 1.00 85.88 182 LEU A O 1
ATOM 1405 N N . PHE A 1 183 ? 26.434 19.971 3.346 1.00 80.62 183 PHE A N 1
ATOM 1406 C CA . PHE A 1 183 ? 26.874 18.839 4.155 1.00 80.62 183 PHE A CA 1
ATOM 1407 C C . PHE A 1 183 ? 27.811 19.316 5.269 1.00 80.62 183 PHE A C 1
ATOM 1409 O O . PHE A 1 183 ? 28.729 20.092 4.993 1.00 80.62 183 PHE A O 1
ATOM 1416 N N . ASN A 1 184 ? 27.614 18.807 6.492 1.00 77.44 184 ASN A N 1
ATOM 1417 C CA . ASN A 1 184 ? 28.375 19.198 7.679 1.00 77.44 184 ASN A CA 1
ATOM 1418 C C . ASN A 1 184 ? 29.001 17.975 8.368 1.00 77.44 184 ASN A C 1
ATOM 1420 O O . ASN A 1 184 ? 28.301 17.121 8.921 1.00 77.44 184 ASN A O 1
ATOM 1424 N N . LYS A 1 185 ? 30.334 17.924 8.425 1.00 68.00 185 LYS A N 1
ATOM 1425 C CA . LYS A 1 185 ? 31.085 16.783 8.966 1.00 68.00 185 LYS A CA 1
ATOM 1426 C C . LYS A 1 185 ? 30.732 16.476 10.421 1.00 68.00 185 LYS A C 1
ATOM 1428 O O . LYS A 1 185 ? 30.479 15.321 10.721 1.00 68.00 185 LYS A O 1
ATOM 1433 N N . GLU A 1 186 ? 30.645 17.445 11.334 1.00 54.69 186 GLU A N 1
ATOM 1434 C CA . GLU A 1 186 ? 30.361 17.163 12.760 1.00 54.69 186 GLU A CA 1
ATOM 1435 C C . GLU A 1 186 ? 28.913 16.716 13.041 1.00 54.69 186 GLU A C 1
ATOM 1437 O O . GLU A 1 186 ? 28.679 15.871 13.910 1.00 54.69 186 GLU A O 1
ATOM 1442 N N . SER A 1 187 ? 27.929 17.225 12.289 1.00 48.25 187 SER A N 1
ATOM 1443 C CA . SER A 1 187 ? 26.525 16.813 12.442 1.00 48.25 187 SER A CA 1
ATOM 1444 C C . SER A 1 187 ? 26.196 15.502 11.730 1.00 48.25 187 SER A C 1
ATOM 1446 O O . SER A 1 187 ? 25.248 14.822 12.129 1.00 48.25 187 SER A O 1
ATOM 1448 N N . ASP A 1 188 ? 26.972 15.135 10.706 1.00 47.94 188 ASP A N 1
ATOM 1449 C CA . ASP A 1 188 ? 26.744 13.938 9.890 1.00 47.94 188 ASP A CA 1
ATOM 1450 C C . ASP A 1 188 ? 27.774 12.806 10.138 1.00 47.94 188 ASP A C 1
ATOM 1452 O O . ASP A 1 188 ? 27.564 11.688 9.666 1.00 47.94 188 ASP A O 1
ATOM 1456 N N . SER A 1 189 ? 28.843 13.038 10.921 1.00 38.34 189 SER A N 1
ATOM 1457 C CA . SER A 1 189 ? 29.839 12.015 11.328 1.00 38.34 189 SER A CA 1
ATOM 1458 C C . SER A 1 189 ? 29.533 11.307 12.652 1.00 38.34 189 SER A C 1
ATOM 1460 O O . SER A 1 189 ? 30.127 10.264 12.936 1.00 38.34 189 SER A O 1
ATOM 1462 N N . ASN A 1 190 ? 28.585 11.805 13.453 1.00 32.56 190 ASN A N 1
ATOM 1463 C CA . ASN A 1 190 ? 28.173 11.115 14.672 1.00 32.56 190 ASN A CA 1
ATOM 1464 C C . ASN A 1 190 ? 27.272 9.916 14.343 1.00 32.56 190 ASN A C 1
ATOM 1466 O O . ASN A 1 190 ? 26.136 10.040 13.882 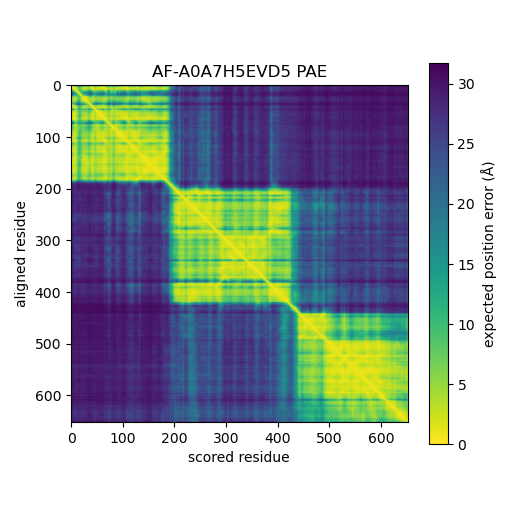1.00 32.56 190 ASN A O 1
ATOM 1470 N N . SER A 1 191 ? 27.794 8.731 14.647 1.00 35.72 191 SER A N 1
ATOM 1471 C CA . SER A 1 191 ? 27.219 7.394 14.470 1.00 35.72 191 SER A CA 1
ATOM 1472 C C . SER A 1 191 ? 25.960 7.098 15.308 1.00 35.72 191 SER A C 1
ATOM 1474 O O . SER A 1 191 ? 25.652 5.937 15.570 1.00 35.72 191 SER A O 1
ATOM 1476 N N . SER A 1 192 ? 25.180 8.113 15.691 1.00 30.47 192 SER A N 1
ATOM 1477 C CA . SER A 1 192 ? 23.930 7.969 16.453 1.00 30.47 192 SER A CA 1
ATOM 1478 C C . SER A 1 192 ? 22.648 8.029 15.604 1.00 30.47 192 SER A C 1
ATOM 1480 O O . SER A 1 192 ? 21.561 7.806 16.137 1.00 30.47 192 SER A O 1
ATOM 1482 N N . ARG A 1 193 ? 22.729 8.229 14.276 1.00 35.78 193 ARG A N 1
ATOM 1483 C CA . ARG A 1 193 ? 21.547 8.172 13.378 1.00 35.78 193 ARG A CA 1
ATOM 1484 C C . ARG A 1 193 ? 20.948 6.770 13.171 1.00 35.78 193 ARG A C 1
ATOM 1486 O O . ARG A 1 193 ? 19.881 6.651 12.575 1.00 35.78 193 ARG A O 1
ATOM 1493 N N . TYR A 1 194 ? 21.574 5.717 13.696 1.00 33.47 194 TYR A N 1
ATOM 1494 C CA . TYR A 1 194 ? 21.047 4.349 13.592 1.00 33.47 194 TYR A CA 1
ATOM 1495 C C . TYR A 1 194 ? 19.894 4.049 14.567 1.00 33.47 194 TYR A C 1
ATOM 1497 O O . TYR A 1 194 ? 19.130 3.121 14.318 1.00 33.47 194 TYR A O 1
ATOM 1505 N N . ASP A 1 195 ? 19.693 4.868 15.608 1.00 31.69 195 ASP A N 1
ATOM 1506 C CA . ASP A 1 195 ? 18.525 4.762 16.502 1.00 31.69 195 ASP A CA 1
ATOM 1507 C C . ASP A 1 195 ? 17.376 5.722 16.125 1.00 31.69 195 ASP A C 1
ATOM 1509 O O . ASP A 1 195 ? 16.222 5.493 16.499 1.00 31.69 195 ASP A O 1
ATOM 1513 N N . SER A 1 196 ? 17.632 6.780 15.341 1.00 37.84 196 SER A N 1
ATOM 1514 C CA . SER A 1 196 ? 16.603 7.765 14.969 1.00 37.84 196 SER A CA 1
ATOM 1515 C C . SER A 1 196 ? 15.706 7.309 13.812 1.00 37.84 196 SER A C 1
ATOM 1517 O O . SER A 1 196 ? 14.502 7.559 13.861 1.00 37.84 196 SER A O 1
ATOM 1519 N N . ALA A 1 197 ? 16.234 6.574 12.823 1.00 39.69 197 ALA A N 1
ATOM 1520 C CA . ALA A 1 197 ? 15.441 6.063 11.691 1.00 39.69 197 ALA A CA 1
ATOM 1521 C C . ALA A 1 197 ? 14.350 5.065 12.136 1.00 39.69 197 ALA A C 1
ATOM 1523 O O . ALA A 1 197 ? 13.217 5.088 11.645 1.00 39.69 197 ALA A O 1
ATOM 1524 N N . GLN A 1 198 ? 14.656 4.260 13.155 1.00 38.75 198 GLN A N 1
ATOM 1525 C CA . GLN A 1 198 ? 13.746 3.296 13.773 1.00 38.75 198 GLN A CA 1
ATOM 1526 C C . GLN A 1 198 ? 12.553 3.969 14.475 1.00 38.75 198 GLN A C 1
ATOM 1528 O O . GLN A 1 198 ? 11.406 3.503 14.405 1.00 38.75 198 GLN A O 1
ATOM 1533 N N . ILE A 1 199 ? 12.819 5.089 15.151 1.00 42.16 199 ILE A N 1
ATOM 1534 C CA . ILE A 1 199 ? 11.808 5.899 15.833 1.00 42.16 199 ILE A CA 1
ATOM 1535 C C . ILE A 1 199 ? 10.965 6.672 14.808 1.00 42.16 199 ILE A C 1
ATOM 1537 O O . ILE A 1 199 ? 9.769 6.862 15.025 1.00 42.16 199 ILE A O 1
ATOM 1541 N N . GLU A 1 200 ? 11.545 7.080 13.681 1.00 56.09 200 GLU A N 1
ATOM 1542 C CA . GLU A 1 200 ? 10.870 7.903 12.680 1.00 56.09 200 GLU A CA 1
ATOM 1543 C C . GLU A 1 200 ? 9.980 7.086 11.732 1.00 56.09 200 GLU A C 1
ATOM 1545 O O . GLU A 1 200 ? 8.797 7.406 11.598 1.00 56.09 200 GLU A O 1
ATOM 1550 N N . PHE A 1 201 ? 10.468 5.976 11.155 1.00 66.38 201 PHE A N 1
ATOM 1551 C CA . PHE A 1 201 ? 9.654 5.141 10.259 1.00 66.38 201 PHE A CA 1
ATOM 1552 C C . PHE A 1 201 ? 8.432 4.572 10.981 1.00 66.38 201 PHE A C 1
ATOM 1554 O O . PHE A 1 201 ? 7.331 4.607 10.438 1.00 66.38 201 PHE A O 1
ATOM 1561 N N . SER A 1 202 ? 8.577 4.101 12.225 1.00 61.53 202 SER A N 1
ATOM 1562 C CA . SER A 1 202 ? 7.456 3.565 13.012 1.00 61.53 202 SER A CA 1
ATOM 1563 C C . SER A 1 202 ? 6.411 4.635 13.366 1.00 61.53 202 SER A C 1
ATOM 1565 O O . SER A 1 202 ? 5.213 4.361 13.254 1.00 61.53 202 SER A O 1
ATOM 1567 N N . LYS A 1 203 ? 6.835 5.868 13.689 1.00 65.12 203 LYS A N 1
ATOM 1568 C CA . LYS A 1 203 ? 5.951 6.999 14.038 1.00 65.12 203 LYS A CA 1
ATOM 1569 C C . LYS A 1 203 ? 5.333 7.720 12.833 1.00 65.12 203 LYS A C 1
ATOM 1571 O O . LYS A 1 203 ? 4.280 8.342 12.987 1.00 65.12 203 LYS A O 1
ATOM 1576 N N . LYS A 1 204 ? 5.940 7.644 11.641 1.00 75.50 204 LYS A N 1
ATOM 1577 C CA . LYS A 1 204 ? 5.421 8.280 10.417 1.00 75.50 204 LYS A CA 1
ATOM 1578 C C . LYS A 1 204 ? 4.041 7.724 10.049 1.00 75.50 204 LYS A C 1
ATOM 1580 O O . LYS A 1 204 ? 3.878 6.532 9.786 1.00 75.50 204 LYS A O 1
ATOM 1585 N N . ARG A 1 205 ? 3.035 8.604 9.997 1.00 75.00 205 ARG A N 1
ATOM 1586 C CA . ARG A 1 205 ? 1.692 8.286 9.469 1.00 75.00 205 ARG A CA 1
ATOM 1587 C C . ARG A 1 205 ? 1.660 8.247 7.939 1.00 75.00 205 ARG A C 1
ATOM 1589 O O . ARG A 1 205 ? 0.831 7.545 7.369 1.00 75.00 205 ARG A O 1
ATOM 1596 N N . ILE A 1 206 ? 2.558 8.988 7.293 1.00 76.94 206 ILE A N 1
ATOM 1597 C CA . ILE A 1 206 ? 2.712 9.062 5.839 1.00 76.94 206 ILE A CA 1
ATOM 1598 C C . ILE A 1 206 ? 4.143 8.643 5.513 1.00 76.94 206 ILE A C 1
ATOM 1600 O O . ILE A 1 206 ? 5.070 9.168 6.126 1.00 76.94 206 ILE A O 1
ATOM 1604 N N . ILE A 1 207 ? 4.304 7.711 4.577 1.00 88.19 207 ILE A N 1
ATOM 1605 C CA . ILE A 1 207 ? 5.601 7.322 4.017 1.00 88.19 207 ILE A CA 1
ATOM 1606 C C . ILE A 1 207 ? 5.704 7.789 2.574 1.00 88.19 207 ILE A C 1
ATOM 1608 O O . ILE A 1 207 ? 4.729 7.725 1.820 1.00 88.19 207 ILE A O 1
ATOM 1612 N N . THR A 1 208 ? 6.886 8.245 2.191 1.00 90.44 208 THR A N 1
ATOM 1613 C CA . THR A 1 208 ? 7.205 8.584 0.810 1.00 90.44 208 THR A CA 1
ATOM 1614 C C . THR A 1 208 ? 7.786 7.350 0.135 1.00 90.44 208 THR A C 1
ATOM 1616 O O . THR A 1 208 ? 8.804 6.826 0.578 1.00 90.44 208 THR A O 1
ATOM 1619 N N . ILE A 1 209 ? 7.144 6.872 -0.928 1.00 93.50 209 ILE A N 1
ATOM 1620 C CA . ILE A 1 209 ? 7.644 5.732 -1.702 1.00 93.50 209 ILE A CA 1
ATOM 1621 C C . ILE A 1 209 ? 8.148 6.255 -3.042 1.00 93.50 209 ILE A C 1
ATOM 1623 O O . ILE A 1 209 ? 7.397 6.890 -3.785 1.00 93.50 209 ILE A O 1
ATOM 1627 N N . GLY A 1 210 ? 9.426 6.009 -3.311 1.00 91.56 210 GLY A N 1
ATOM 1628 C CA . GLY A 1 210 ? 10.070 6.292 -4.580 1.00 91.56 210 GLY A CA 1
ATOM 1629 C C . GLY A 1 210 ? 9.689 5.259 -5.637 1.00 91.56 210 GLY A C 1
ATOM 1630 O O . GLY A 1 210 ? 9.741 4.059 -5.369 1.00 91.56 210 GLY A O 1
ATOM 1631 N N . PHE A 1 211 ? 9.336 5.716 -6.832 1.00 88.81 211 PHE A N 1
ATOM 1632 C CA . PHE A 1 211 ? 9.043 4.872 -7.982 1.00 88.81 211 PHE A CA 1
ATOM 1633 C C . PHE A 1 211 ? 9.898 5.268 -9.177 1.00 88.81 211 PHE A C 1
ATOM 1635 O O . PHE A 1 211 ? 9.961 6.448 -9.520 1.00 88.81 211 PHE A O 1
ATOM 1642 N N . THR A 1 212 ? 10.537 4.294 -9.819 1.00 81.69 212 THR A N 1
ATOM 1643 C CA . THR A 1 212 ? 11.152 4.530 -11.128 1.00 81.69 212 THR A CA 1
ATOM 1644 C C . THR A 1 212 ? 10.049 4.646 -12.167 1.00 81.69 212 THR A C 1
ATOM 1646 O O . THR A 1 212 ? 9.088 3.879 -12.133 1.00 81.69 212 THR A O 1
ATOM 1649 N N . TYR A 1 213 ? 10.143 5.643 -13.049 1.00 76.81 213 TYR A N 1
ATOM 1650 C CA . TYR A 1 213 ? 9.159 5.821 -14.113 1.00 76.81 213 TYR A CA 1
ATOM 1651 C C . TYR A 1 213 ? 9.378 4.766 -15.194 1.00 76.81 213 TYR A C 1
ATOM 1653 O O . TYR A 1 213 ? 10.124 4.979 -16.147 1.00 76.81 213 TYR A O 1
ATOM 1661 N N . ASP A 1 214 ? 8.770 3.604 -14.989 1.00 70.19 214 ASP A N 1
ATOM 1662 C CA . ASP A 1 214 ? 8.975 2.445 -15.832 1.00 70.19 214 ASP A CA 1
ATOM 1663 C C . ASP A 1 214 ? 7.738 1.530 -15.837 1.00 70.19 214 ASP A C 1
ATOM 1665 O O . ASP A 1 214 ? 7.250 1.106 -14.786 1.00 70.19 214 ASP A O 1
ATOM 1669 N N . SER A 1 215 ? 7.203 1.212 -17.016 1.00 64.44 215 SER A N 1
ATOM 1670 C CA . SER A 1 215 ? 6.025 0.352 -17.168 1.00 64.44 215 SER A CA 1
ATOM 1671 C C . SER A 1 215 ? 6.448 -1.123 -17.233 1.00 64.44 215 SER A C 1
ATOM 1673 O O . SER A 1 215 ? 7.286 -1.453 -18.063 1.00 64.44 215 SER A O 1
ATOM 1675 N N . PRO A 1 216 ? 5.878 -2.048 -16.428 1.00 72.75 216 PRO A N 1
ATOM 1676 C CA . PRO A 1 216 ? 4.615 -1.930 -15.694 1.00 72.75 216 PRO A CA 1
ATOM 1677 C C . PRO A 1 216 ? 4.707 -1.425 -14.251 1.00 72.75 216 PRO A C 1
ATOM 1679 O O . PRO A 1 216 ? 3.675 -1.410 -13.582 1.00 72.75 216 PRO A O 1
ATOM 1682 N N . MET A 1 217 ? 5.876 -1.072 -13.718 1.00 82.62 217 MET A N 1
ATOM 1683 C CA . MET A 1 217 ? 6.040 -0.767 -12.289 1.00 82.62 217 MET A CA 1
ATOM 1684 C C . MET A 1 217 ? 5.340 0.529 -11.861 1.00 82.62 217 MET A C 1
ATOM 1686 O O . MET A 1 217 ? 4.612 0.518 -10.862 1.00 82.62 217 MET A O 1
ATOM 1690 N N . PHE A 1 218 ? 5.508 1.610 -12.620 1.00 83.06 218 PHE A N 1
ATOM 1691 C CA . PHE A 1 218 ? 4.910 2.918 -12.361 1.00 83.06 218 PHE A CA 1
ATOM 1692 C C . PHE A 1 218 ? 4.858 3.759 -13.645 1.00 83.06 218 PHE A C 1
ATOM 1694 O O . PHE A 1 218 ? 5.876 3.958 -14.299 1.00 83.06 218 PHE A O 1
ATOM 1701 N N . TYR A 1 219 ? 3.685 4.282 -13.995 1.00 75.25 219 TYR A N 1
ATOM 1702 C CA . TYR A 1 219 ? 3.476 5.170 -15.142 1.00 75.25 219 TYR A CA 1
ATOM 1703 C C . TYR A 1 219 ? 2.216 6.030 -14.953 1.00 75.25 219 TYR A C 1
ATOM 1705 O O . TYR A 1 219 ? 1.401 5.765 -14.067 1.00 75.25 219 TYR A O 1
ATOM 1713 N N . TYR A 1 220 ? 2.034 7.049 -15.795 1.00 71.38 220 TYR A N 1
ATOM 1714 C CA . TYR A 1 220 ? 0.795 7.831 -15.842 1.00 71.38 220 TYR A CA 1
ATOM 1715 C C . TYR A 1 220 ? -0.130 7.289 -16.940 1.00 71.38 220 TYR A C 1
ATOM 1717 O O . TYR A 1 220 ? 0.287 7.112 -18.083 1.00 71.38 220 TYR A O 1
ATOM 1725 N N . GLY A 1 221 ? -1.371 6.967 -16.574 1.00 65.12 221 GLY A N 1
ATOM 1726 C CA . GLY A 1 221 ? -2.437 6.589 -17.501 1.00 65.12 221 GLY A CA 1
ATOM 1727 C C . GLY A 1 221 ? -3.239 7.798 -17.989 1.00 65.12 221 GLY A C 1
ATOM 1728 O O . GLY A 1 221 ? -2.808 8.942 -17.869 1.00 65.12 221 GLY A O 1
ATOM 1729 N N . GLU A 1 222 ? -4.444 7.555 -18.512 1.00 63.22 222 GLU A N 1
ATOM 1730 C CA . GLU A 1 222 ? -5.352 8.630 -18.932 1.00 63.22 222 GLU A CA 1
ATOM 1731 C C . GLU A 1 222 ? -5.662 9.602 -17.774 1.00 63.22 222 GLU A C 1
ATOM 1733 O O . GLU A 1 222 ? -5.906 9.180 -16.639 1.00 63.22 222 GLU A O 1
ATOM 1738 N N . ASN A 1 223 ? -5.694 10.906 -18.077 1.00 49.56 223 ASN A N 1
ATOM 1739 C CA . ASN A 1 223 ? -5.911 12.001 -17.117 1.00 49.56 223 ASN A CA 1
ATOM 1740 C C . ASN A 1 223 ? -4.865 12.070 -15.983 1.00 49.56 223 ASN A C 1
ATOM 1742 O O . ASN A 1 223 ? -5.224 12.351 -14.839 1.00 49.56 223 ASN A O 1
ATOM 1746 N N . ASP A 1 224 ? -3.597 11.768 -16.282 1.00 57.84 224 ASP A N 1
ATOM 1747 C CA . ASP A 1 224 ? -2.464 11.814 -15.341 1.00 57.84 224 ASP A CA 1
ATOM 1748 C C . ASP A 1 224 ? -2.643 10.933 -14.094 1.00 57.84 224 ASP A C 1
ATOM 1750 O O . ASP A 1 224 ? -2.038 11.141 -13.037 1.00 57.84 224 ASP A O 1
ATOM 1754 N N . LYS A 1 225 ? -3.483 9.898 -14.199 1.00 63.62 225 LYS A N 1
ATOM 1755 C CA . LYS A 1 225 ? -3.696 8.962 -13.101 1.00 63.62 225 LYS A CA 1
ATOM 1756 C C . LYS A 1 225 ? -2.466 8.074 -12.933 1.00 63.62 225 LYS A C 1
ATOM 1758 O O . LYS A 1 225 ? -2.067 7.384 -13.865 1.00 63.62 225 LYS A O 1
ATOM 1763 N N . ILE A 1 226 ? -1.911 8.029 -11.723 1.00 72.38 226 ILE A N 1
ATOM 1764 C CA . ILE A 1 226 ? -0.809 7.119 -11.389 1.00 72.38 226 ILE A CA 1
ATOM 1765 C C . ILE A 1 226 ? -1.291 5.666 -11.488 1.00 72.38 226 ILE A C 1
ATOM 1767 O O . ILE A 1 226 ? -2.276 5.271 -10.855 1.00 72.38 226 ILE A O 1
ATOM 1771 N N . MET A 1 227 ? -0.571 4.865 -12.266 1.00 73.94 227 MET A N 1
ATOM 1772 C CA . MET A 1 227 ? -0.827 3.451 -12.510 1.00 73.94 227 MET A CA 1
ATOM 1773 C C . MET A 1 227 ? 0.474 2.649 -12.398 1.00 73.94 227 MET A C 1
ATOM 1775 O O . MET A 1 227 ? 1.568 3.199 -12.430 1.00 73.94 227 MET A O 1
ATOM 1779 N N . GLY A 1 228 ? 0.359 1.331 -12.247 1.00 82.44 228 GLY A N 1
ATOM 1780 C CA . GLY A 1 228 ? 1.502 0.418 -12.279 1.00 82.44 228 GLY A CA 1
ATOM 1781 C C . GLY A 1 228 ? 1.429 -0.660 -11.204 1.00 82.44 228 GLY A C 1
ATOM 1782 O O . GLY A 1 228 ? 0.903 -0.439 -10.115 1.00 82.44 228 GLY A O 1
ATOM 1783 N N . PHE A 1 229 ? 1.946 -1.843 -11.520 1.00 85.12 229 PHE A N 1
ATOM 1784 C CA . PHE A 1 229 ? 2.016 -2.987 -10.617 1.00 85.12 229 PHE A CA 1
ATOM 1785 C C . PHE A 1 229 ? 2.744 -2.618 -9.319 1.00 85.12 229 PHE A C 1
ATOM 1787 O O . PHE A 1 229 ? 2.234 -2.875 -8.229 1.00 85.12 229 PHE A O 1
ATOM 1794 N N . GLY A 1 230 ? 3.901 -1.958 -9.437 1.00 88.06 230 GLY A N 1
ATOM 1795 C CA . GLY A 1 230 ? 4.700 -1.510 -8.299 1.00 88.06 230 GLY A CA 1
ATOM 1796 C C . GLY A 1 230 ? 3.944 -0.501 -7.437 1.00 88.06 230 GLY A C 1
ATOM 1797 O O . GLY A 1 230 ? 3.939 -0.620 -6.212 1.00 88.06 230 GLY A O 1
ATOM 1798 N N . TYR A 1 231 ? 3.230 0.439 -8.061 1.00 86.94 231 TYR A N 1
ATOM 1799 C CA . TYR A 1 231 ? 2.380 1.401 -7.355 1.00 86.94 231 TYR A CA 1
ATOM 1800 C C . TYR A 1 231 ? 1.233 0.738 -6.577 1.00 86.94 231 TYR A C 1
ATOM 1802 O O . TYR A 1 231 ? 1.012 1.040 -5.402 1.00 86.94 231 TYR A O 1
ATOM 1810 N N . GLU A 1 232 ? 0.508 -0.190 -7.203 1.00 85.56 232 GLU A N 1
ATOM 1811 C CA . GLU A 1 232 ? -0.609 -0.894 -6.567 1.00 85.56 232 GLU A CA 1
ATOM 1812 C C . GLU A 1 232 ? -0.128 -1.787 -5.409 1.00 85.56 232 GLU A C 1
ATOM 1814 O O . GLU A 1 232 ? -0.740 -1.790 -4.334 1.00 85.56 232 GLU A O 1
ATOM 1819 N N . LEU A 1 233 ? 1.003 -2.482 -5.597 1.00 89.94 233 LEU A N 1
ATOM 1820 C CA . LEU A 1 233 ? 1.690 -3.250 -4.556 1.00 89.94 233 LEU A CA 1
ATOM 1821 C C . LEU A 1 233 ? 2.087 -2.351 -3.382 1.00 89.94 233 LEU A C 1
ATOM 1823 O O . LEU A 1 233 ? 1.774 -2.663 -2.234 1.00 89.94 233 LEU A O 1
ATOM 1827 N N . ALA A 1 234 ? 2.717 -1.209 -3.660 1.00 89.75 234 ALA A N 1
ATOM 1828 C CA . ALA A 1 234 ? 3.147 -0.251 -2.650 1.00 89.75 234 ALA A CA 1
ATOM 1829 C C . ALA A 1 234 ? 1.969 0.352 -1.867 1.00 89.75 234 ALA A C 1
ATOM 1831 O O . ALA A 1 234 ? 2.052 0.512 -0.647 1.00 89.75 234 ALA A O 1
ATOM 1832 N N . ARG A 1 235 ? 0.839 0.632 -2.532 1.00 86.62 235 ARG A N 1
ATOM 1833 C CA . ARG A 1 235 ? -0.383 1.113 -1.870 1.00 86.62 235 ARG A CA 1
ATOM 1834 C C . ARG A 1 235 ? -0.929 0.073 -0.893 1.00 86.62 235 ARG A C 1
ATOM 1836 O O . ARG A 1 235 ? -1.264 0.418 0.240 1.00 86.62 235 ARG A O 1
ATOM 1843 N N . LYS A 1 236 ? -1.003 -1.194 -1.309 1.00 85.44 236 LYS A N 1
ATOM 1844 C CA . LYS A 1 236 ? -1.472 -2.288 -0.448 1.00 85.44 236 LYS A CA 1
ATOM 1845 C C . LYS A 1 236 ? -0.483 -2.589 0.683 1.00 85.44 236 LYS A C 1
ATOM 1847 O O . LYS A 1 236 ? -0.906 -2.783 1.819 1.00 85.44 236 LYS A O 1
ATOM 1852 N N . LEU A 1 237 ? 0.821 -2.531 0.417 1.00 91.44 237 LEU A N 1
ATOM 1853 C CA . LEU A 1 237 ? 1.864 -2.642 1.438 1.00 91.44 237 LEU A CA 1
ATOM 1854 C C . LEU A 1 237 ? 1.704 -1.567 2.517 1.00 91.44 237 LEU A C 1
ATOM 1856 O O . LEU A 1 237 ? 1.723 -1.875 3.706 1.00 91.44 237 LEU A O 1
ATOM 1860 N N . ALA A 1 238 ? 1.499 -0.313 2.121 1.00 84.56 238 ALA A N 1
ATOM 1861 C CA . ALA A 1 238 ? 1.305 0.775 3.068 1.00 84.56 238 ALA A CA 1
ATOM 1862 C C . ALA A 1 238 ? 0.035 0.604 3.913 1.00 84.56 238 ALA A C 1
ATOM 1864 O O . ALA A 1 238 ? 0.071 0.871 5.113 1.00 84.56 238 ALA A O 1
ATOM 1865 N N . GLN A 1 239 ? -1.053 0.076 3.337 1.00 78.94 239 GLN A N 1
ATOM 1866 C CA . GLN A 1 239 ? -2.250 -0.300 4.101 1.00 78.94 239 GLN A CA 1
ATOM 1867 C C . GLN A 1 239 ? -1.931 -1.357 5.170 1.00 78.94 239 GLN A C 1
ATOM 1869 O O . GLN A 1 239 ? -2.304 -1.179 6.330 1.00 78.94 239 GLN A O 1
ATOM 1874 N N . GLU A 1 240 ? -1.182 -2.408 4.821 1.00 86.56 240 GLU A N 1
ATOM 1875 C CA . GLU A 1 240 ? -0.740 -3.447 5.769 1.00 86.56 240 GLU A CA 1
ATOM 1876 C C . GLU A 1 240 ? 0.241 -2.924 6.833 1.00 86.56 240 GLU A C 1
ATOM 1878 O O . GLU A 1 240 ? 0.341 -3.494 7.926 1.00 86.56 240 GLU A O 1
ATOM 1883 N N . LEU A 1 241 ? 0.957 -1.839 6.525 1.00 84.12 241 LEU A N 1
ATOM 1884 C CA . LEU A 1 241 ? 1.796 -1.084 7.460 1.00 84.12 241 LEU A CA 1
ATOM 1885 C C . LEU A 1 241 ? 1.003 -0.046 8.273 1.00 84.12 241 LEU A C 1
ATOM 1887 O O . LEU A 1 241 ? 1.568 0.558 9.185 1.00 84.12 241 LEU A O 1
ATOM 1891 N N . LYS A 1 242 ? -0.290 0.155 7.975 1.00 82.31 242 LYS A N 1
ATOM 1892 C CA . LYS A 1 242 ? -1.164 1.198 8.545 1.00 82.31 242 LYS A CA 1
ATOM 1893 C C . LYS A 1 242 ? -0.629 2.619 8.312 1.00 82.31 242 LYS A C 1
ATOM 1895 O O . LYS A 1 242 ? -0.654 3.459 9.213 1.00 82.31 242 LYS A O 1
ATOM 1900 N N . LYS A 1 243 ? -0.126 2.879 7.104 1.00 84.06 243 LYS A N 1
ATOM 1901 C CA . LYS A 1 243 ? 0.461 4.155 6.666 1.00 84.06 243 LYS A CA 1
ATOM 1902 C C . LYS A 1 243 ? -0.190 4.636 5.370 1.00 84.06 243 LYS A C 1
ATOM 1904 O O . LYS A 1 243 ? -0.670 3.835 4.571 1.00 84.06 243 LYS A O 1
ATOM 1909 N N . SER A 1 244 ? -0.169 5.944 5.146 1.00 75.44 244 SER A N 1
ATOM 1910 C CA . SER A 1 244 ? -0.520 6.546 3.854 1.00 75.44 244 SER A CA 1
ATOM 1911 C C . SER A 1 244 ? 0.713 6.654 2.956 1.00 75.44 244 SER A C 1
ATOM 1913 O O . SER A 1 244 ? 1.820 6.836 3.457 1.00 75.44 244 SER A O 1
ATOM 1915 N N . VAL A 1 245 ? 0.525 6.584 1.636 1.00 79.56 245 VAL A N 1
ATOM 1916 C CA . VAL A 1 245 ? 1.615 6.701 0.650 1.00 79.56 245 VAL A CA 1
ATOM 1917 C C . VAL A 1 245 ? 1.636 8.090 0.036 1.00 79.56 245 VAL A C 1
ATOM 1919 O O . VAL A 1 245 ? 0.615 8.562 -0.462 1.00 79.56 245 VAL A O 1
ATOM 1922 N N . LYS A 1 246 ? 2.819 8.700 -0.002 1.00 84.00 246 LYS A N 1
ATOM 1923 C CA . LYS A 1 246 ? 3.153 9.810 -0.891 1.00 84.00 246 LYS A CA 1
ATOM 1924 C C . LYS A 1 246 ? 4.054 9.269 -2.012 1.00 84.00 246 LYS A C 1
ATOM 1926 O O . LYS A 1 246 ? 5.219 8.979 -1.743 1.00 84.00 246 LYS A O 1
ATOM 1931 N N . PRO A 1 247 ? 3.546 9.064 -3.237 1.00 81.31 247 PRO A N 1
ATOM 1932 C CA . PRO A 1 247 ? 4.388 8.604 -4.331 1.00 81.31 247 PRO A CA 1
ATOM 1933 C C . PRO A 1 247 ? 5.360 9.707 -4.749 1.00 81.31 247 PRO A C 1
ATOM 1935 O O . PRO A 1 247 ? 5.004 10.887 -4.753 1.00 81.31 247 PRO A O 1
ATOM 1938 N N . LYS A 1 248 ? 6.583 9.320 -5.103 1.00 85.12 248 LYS A N 1
ATOM 1939 C CA . LYS A 1 248 ? 7.600 10.219 -5.642 1.00 85.12 248 LYS A CA 1
ATOM 1940 C C . LYS A 1 248 ? 8.303 9.544 -6.808 1.00 85.12 248 LYS A C 1
ATOM 1942 O O . LYS A 1 248 ? 8.802 8.439 -6.649 1.00 85.12 248 LYS A O 1
ATOM 1947 N N . VAL A 1 249 ? 8.343 10.196 -7.965 1.00 81.94 249 VAL A N 1
ATOM 1948 C CA . VAL A 1 249 ? 9.134 9.693 -9.093 1.00 81.94 249 VAL A CA 1
ATOM 1949 C C . VAL A 1 249 ? 10.613 9.885 -8.770 1.00 81.94 249 VAL A C 1
ATOM 1951 O O . VAL A 1 249 ? 11.010 10.940 -8.271 1.00 81.94 249 VAL A O 1
ATOM 1954 N N . ILE A 1 250 ? 11.409 8.847 -8.999 1.00 81.31 250 ILE A N 1
ATOM 1955 C CA . ILE A 1 250 ? 12.854 8.833 -8.773 1.00 81.31 250 ILE A CA 1
ATOM 1956 C C . ILE A 1 250 ? 13.562 8.221 -9.978 1.00 81.31 250 ILE A C 1
ATOM 1958 O O . ILE A 1 250 ? 12.966 7.448 -10.729 1.00 81.31 250 ILE A O 1
ATOM 1962 N N . ASN A 1 251 ? 14.849 8.519 -10.123 1.00 78.31 251 ASN A N 1
ATOM 1963 C CA . ASN A 1 251 ? 15.677 7.860 -11.121 1.00 78.31 251 ASN A CA 1
ATOM 1964 C C . ASN A 1 251 ? 16.318 6.627 -10.500 1.00 78.31 251 ASN A C 1
ATOM 1966 O O . ASN A 1 251 ? 16.702 6.619 -9.330 1.00 78.31 251 ASN A O 1
ATOM 1970 N N . TYR A 1 252 ? 16.463 5.576 -11.298 1.00 75.38 252 TYR A N 1
ATOM 1971 C CA . TYR A 1 252 ? 17.065 4.336 -10.822 1.00 75.38 252 TYR A CA 1
ATOM 1972 C C . TYR A 1 252 ? 18.494 4.563 -10.286 1.00 75.38 252 TYR A C 1
ATOM 1974 O O . TYR A 1 252 ? 18.880 3.960 -9.288 1.00 75.38 252 TYR A O 1
ATOM 1982 N N . SER A 1 253 ? 19.249 5.491 -10.886 1.00 75.31 253 SER A N 1
ATOM 1983 C CA . SER A 1 253 ? 20.620 5.842 -10.491 1.00 75.31 253 SER A CA 1
ATOM 1984 C C . SER A 1 253 ? 20.736 6.535 -9.130 1.00 75.31 253 SER A C 1
ATOM 1986 O O . SER A 1 253 ? 21.756 6.370 -8.470 1.00 75.31 253 SER A O 1
ATOM 1988 N N . ASN A 1 254 ? 19.711 7.268 -8.677 1.00 76.56 254 ASN A N 1
ATOM 1989 C CA . ASN A 1 254 ? 19.767 8.065 -7.442 1.00 76.56 254 ASN A CA 1
ATOM 1990 C C . ASN A 1 254 ? 18.957 7.473 -6.276 1.00 76.56 254 ASN A C 1
ATOM 1992 O O . ASN A 1 254 ? 18.804 8.109 -5.233 1.00 76.56 254 ASN A O 1
ATOM 1996 N N . VAL A 1 255 ? 18.450 6.242 -6.423 1.00 82.19 255 VAL A N 1
ATOM 1997 C CA . VAL A 1 255 ? 17.632 5.576 -5.396 1.00 82.19 255 VAL A CA 1
ATOM 1998 C C . VAL A 1 255 ? 18.348 5.474 -4.048 1.00 82.19 255 VAL A C 1
ATOM 2000 O O . VAL A 1 255 ? 17.735 5.706 -3.006 1.00 82.19 255 VAL A O 1
ATOM 2003 N N . GLN A 1 256 ? 19.649 5.166 -4.061 1.00 83.19 256 GLN A N 1
ATOM 2004 C CA . GLN A 1 256 ? 20.444 5.021 -2.847 1.00 83.19 256 GLN A CA 1
ATOM 2005 C C . GLN A 1 256 ? 20.502 6.337 -2.074 1.00 83.19 256 GLN A C 1
ATOM 2007 O O . GLN A 1 256 ? 20.237 6.355 -0.875 1.00 83.19 256 GLN A O 1
ATOM 2012 N N . ASP A 1 257 ? 20.797 7.437 -2.759 1.00 78.88 257 ASP A N 1
ATOM 2013 C CA . ASP A 1 257 ? 20.951 8.741 -2.119 1.00 78.88 257 ASP A CA 1
ATOM 2014 C C . ASP A 1 257 ? 19.631 9.227 -1.537 1.00 78.88 257 ASP A C 1
ATOM 2016 O O . ASP A 1 257 ? 19.598 9.705 -0.405 1.00 78.88 257 ASP A O 1
ATOM 2020 N N . LYS A 1 258 ? 18.522 9.022 -2.258 1.00 81.62 258 LYS A N 1
ATOM 2021 C CA . LYS A 1 258 ? 17.184 9.400 -1.789 1.00 81.62 258 LYS A CA 1
ATOM 2022 C C . LYS A 1 258 ? 16.731 8.594 -0.569 1.00 81.62 258 LYS A C 1
ATOM 2024 O O . LYS A 1 258 ? 16.052 9.144 0.298 1.00 81.62 258 LYS A O 1
ATOM 2029 N N . LEU A 1 259 ? 17.090 7.308 -0.491 1.00 84.62 259 LEU A N 1
ATOM 2030 C CA . LEU A 1 259 ? 16.817 6.479 0.691 1.00 84.62 259 LEU A CA 1
ATOM 2031 C C . LEU A 1 259 ? 17.678 6.914 1.881 1.00 84.62 259 LEU A C 1
ATOM 2033 O O . LEU A 1 259 ? 17.180 7.021 2.999 1.00 84.62 259 LEU A O 1
ATOM 2037 N N . LEU A 1 260 ? 18.966 7.181 1.651 1.00 81.81 260 LEU A N 1
ATOM 2038 C CA . LEU A 1 260 ? 19.904 7.552 2.714 1.00 81.81 260 LEU A CA 1
ATOM 2039 C C . LEU A 1 260 ? 19.697 8.982 3.231 1.00 81.81 260 LEU A C 1
ATOM 2041 O O . LEU A 1 260 ? 19.958 9.237 4.406 1.00 81.81 260 LEU A O 1
ATOM 2045 N N . SER A 1 261 ? 19.206 9.899 2.394 1.00 77.81 261 SER A N 1
ATOM 2046 C CA . SER A 1 261 ? 18.845 11.264 2.795 1.00 77.81 261 SER A CA 1
ATOM 2047 C C . SER A 1 261 ? 17.499 11.347 3.523 1.00 77.81 261 SER A C 1
ATOM 2049 O O . SER A 1 261 ? 17.184 12.378 4.115 1.00 77.81 261 SER A O 1
ATOM 2051 N N . GLY A 1 262 ? 16.693 10.278 3.484 1.00 78.38 262 GLY A N 1
ATOM 2052 C CA . GLY A 1 262 ? 15.331 10.256 4.024 1.00 78.38 262 GLY A CA 1
ATOM 2053 C C . GLY A 1 262 ? 14.299 10.977 3.148 1.00 78.38 262 GLY A C 1
ATOM 2054 O O . GLY A 1 262 ? 13.156 11.163 3.572 1.00 78.38 262 GLY A O 1
ATOM 2055 N N . GLU A 1 263 ? 14.674 11.373 1.927 1.00 80.75 263 GLU A N 1
ATOM 2056 C CA . GLU A 1 263 ? 13.766 11.957 0.936 1.00 80.75 263 GLU A CA 1
ATOM 2057 C C . GLU A 1 263 ? 12.671 10.962 0.513 1.00 80.75 263 GLU A C 1
ATOM 2059 O O . GLU A 1 263 ? 11.529 11.360 0.251 1.00 80.75 263 GLU A O 1
ATOM 2064 N N . ILE A 1 264 ? 13.012 9.671 0.475 1.00 89.81 264 ILE A N 1
ATOM 2065 C CA . ILE A 1 264 ? 12.079 8.550 0.335 1.00 89.81 264 ILE A CA 1
ATOM 2066 C C . ILE A 1 264 ? 12.332 7.521 1.444 1.00 89.81 264 ILE A C 1
ATOM 2068 O O . ILE A 1 264 ? 13.458 7.340 1.894 1.00 89.81 264 ILE A O 1
ATOM 2072 N N . ASP A 1 265 ? 11.277 6.835 1.878 1.00 91.44 265 ASP A N 1
ATOM 2073 C CA . ASP A 1 265 ? 11.351 5.804 2.917 1.00 91.44 265 ASP A CA 1
ATOM 2074 C C . ASP A 1 265 ? 11.552 4.398 2.323 1.00 91.44 265 ASP A C 1
ATOM 2076 O O . ASP A 1 265 ? 12.187 3.549 2.942 1.00 91.44 265 ASP A O 1
ATOM 2080 N N . LEU A 1 266 ? 10.991 4.146 1.135 1.00 94.44 266 LEU A N 1
ATOM 2081 C CA . LEU A 1 266 ? 11.076 2.885 0.389 1.00 94.44 266 LEU A CA 1
ATOM 2082 C C . LEU A 1 266 ? 11.184 3.188 -1.108 1.00 94.44 266 LEU A C 1
ATOM 2084 O O . LEU A 1 266 ? 10.686 4.224 -1.553 1.00 94.44 266 LEU A O 1
ATOM 2088 N N . ALA A 1 267 ? 11.742 2.268 -1.892 1.00 93.69 267 ALA A N 1
ATOM 2089 C CA . ALA A 1 267 ? 11.756 2.369 -3.348 1.00 93.69 267 ALA A CA 1
ATOM 2090 C C . ALA A 1 267 ? 11.221 1.100 -4.031 1.00 93.69 267 ALA A C 1
ATOM 2092 O O . ALA A 1 267 ? 11.594 -0.024 -3.684 1.00 93.69 267 ALA A O 1
ATOM 2093 N N . VAL A 1 268 ? 10.345 1.290 -5.021 1.00 92.44 268 VAL A N 1
ATOM 2094 C CA . VAL A 1 268 ? 9.692 0.229 -5.801 1.00 92.44 268 VAL A CA 1
ATOM 2095 C C . VAL A 1 268 ? 9.826 0.548 -7.286 1.00 92.44 268 VAL A C 1
ATOM 2097 O O . VAL A 1 268 ? 9.315 1.561 -7.746 1.00 92.44 268 VAL A O 1
ATOM 2100 N N . GLY A 1 269 ? 10.508 -0.307 -8.045 1.00 85.81 269 GLY A N 1
ATOM 2101 C CA . GLY A 1 269 ? 10.879 0.051 -9.415 1.00 85.81 269 GLY A CA 1
ATOM 2102 C C . GLY A 1 269 ? 11.611 -1.029 -10.202 1.00 85.81 269 GLY A C 1
ATOM 2103 O O . GLY A 1 269 ? 12.486 -0.700 -10.991 1.00 85.81 269 GLY A O 1
ATOM 2104 N N . GLY A 1 270 ? 11.322 -2.309 -9.938 1.00 83.44 270 GLY A N 1
ATOM 2105 C CA . GLY A 1 270 ? 12.033 -3.414 -10.594 1.00 83.44 270 GLY A CA 1
ATOM 2106 C C . GLY A 1 270 ? 13.463 -3.637 -10.079 1.00 83.44 270 GLY A C 1
ATOM 2107 O O . GLY A 1 270 ? 14.328 -4.098 -10.812 1.00 83.44 270 GLY A O 1
ATOM 2108 N N . PHE A 1 271 ? 13.748 -3.295 -8.819 1.00 86.69 271 PHE A N 1
ATOM 2109 C CA . PHE A 1 271 ? 15.082 -3.473 -8.242 1.00 86.69 271 PHE A CA 1
ATOM 2110 C C . PHE A 1 271 ? 15.384 -4.950 -7.982 1.00 86.69 271 PHE A C 1
ATOM 2112 O O . PHE A 1 271 ? 14.632 -5.613 -7.269 1.00 86.69 271 PHE A O 1
ATOM 2119 N N . ILE A 1 272 ? 16.510 -5.442 -8.494 1.00 83.31 272 ILE A N 1
ATOM 2120 C CA . ILE A 1 272 ? 17.023 -6.784 -8.193 1.00 83.31 272 ILE A CA 1
ATOM 2121 C C . ILE A 1 272 ? 18.109 -6.672 -7.114 1.00 83.31 272 ILE A C 1
ATOM 2123 O O . ILE A 1 272 ? 19.065 -5.921 -7.325 1.00 83.31 272 ILE A O 1
ATOM 2127 N N . PRO A 1 273 ? 18.004 -7.394 -5.979 1.00 85.44 273 PRO A N 1
ATOM 2128 C CA . PRO A 1 273 ? 19.042 -7.401 -4.950 1.00 85.44 273 PRO A CA 1
ATOM 2129 C C . PRO A 1 273 ? 20.416 -7.789 -5.512 1.00 85.44 273 PRO A C 1
ATOM 2131 O O . PRO A 1 273 ? 20.532 -8.716 -6.311 1.00 85.44 273 PRO A O 1
ATOM 2134 N N . GLY A 1 274 ? 21.475 -7.112 -5.068 1.00 76.12 274 GLY A N 1
ATOM 2135 C CA . GLY A 1 274 ? 22.841 -7.443 -5.472 1.00 76.12 274 GLY A CA 1
ATOM 2136 C C . GLY A 1 274 ? 23.900 -6.561 -4.817 1.00 76.12 274 GLY A C 1
ATOM 2137 O O . GLY A 1 274 ? 23.593 -5.505 -4.262 1.00 76.12 274 GLY A O 1
ATOM 2138 N N . ASP A 1 275 ? 25.163 -6.971 -4.925 1.00 71.88 275 ASP A N 1
ATOM 2139 C CA . ASP A 1 275 ? 26.293 -6.329 -4.233 1.00 71.88 275 ASP A CA 1
ATOM 2140 C C . ASP A 1 275 ? 26.550 -4.877 -4.678 1.00 71.88 275 ASP A C 1
ATOM 2142 O O . ASP A 1 275 ? 27.180 -4.103 -3.954 1.00 71.88 275 ASP A O 1
ATOM 2146 N N . LYS A 1 276 ? 26.014 -4.469 -5.839 1.00 70.56 276 LYS A N 1
ATOM 2147 C CA . LYS A 1 276 ? 26.137 -3.107 -6.393 1.00 70.56 276 LYS A CA 1
ATOM 2148 C C . LYS A 1 276 ? 25.576 -2.006 -5.481 1.00 70.56 276 LYS A C 1
ATOM 2150 O O . LYS A 1 276 ? 26.018 -0.868 -5.577 1.00 70.56 276 LYS A O 1
ATOM 2155 N N . TYR A 1 277 ? 24.653 -2.340 -4.577 1.00 70.31 277 TYR A N 1
ATOM 2156 C CA . TYR A 1 277 ? 24.079 -1.403 -3.597 1.00 70.31 277 TYR A CA 1
ATOM 2157 C C . TYR A 1 277 ? 24.901 -1.301 -2.296 1.00 70.31 277 TYR A C 1
ATOM 2159 O O . TYR A 1 277 ? 24.559 -0.555 -1.372 1.00 70.31 277 TYR A O 1
ATOM 2167 N N . GLY A 1 278 ? 26.004 -2.053 -2.210 1.00 67.75 278 GLY A N 1
ATOM 2168 C CA . GLY A 1 278 ? 26.916 -2.060 -1.076 1.00 67.75 278 GLY A CA 1
ATOM 2169 C C . GLY A 1 278 ? 26.257 -2.447 0.252 1.00 67.75 278 GLY A C 1
ATOM 2170 O O . GLY A 1 278 ? 25.201 -3.065 0.318 1.00 67.75 278 GLY A O 1
ATOM 2171 N N . ASN A 1 279 ? 26.898 -2.055 1.355 1.00 73.00 279 ASN A N 1
ATOM 2172 C CA . ASN A 1 279 ? 26.469 -2.415 2.711 1.00 73.00 279 ASN A CA 1
ATOM 2173 C C . ASN A 1 279 ? 25.460 -1.443 3.344 1.00 73.00 279 ASN A C 1
ATOM 2175 O O . ASN A 1 279 ? 25.231 -1.555 4.549 1.00 73.00 279 ASN A O 1
ATOM 2179 N N . LYS A 1 280 ? 24.910 -0.482 2.589 1.00 74.44 280 LYS A N 1
ATOM 2180 C CA . LYS A 1 280 ? 24.091 0.623 3.126 1.00 74.44 280 LYS A CA 1
ATOM 2181 C C . LYS A 1 280 ? 22.585 0.457 2.912 1.00 74.44 280 LYS A C 1
ATOM 2183 O O . LYS A 1 280 ? 21.812 1.039 3.671 1.00 74.44 280 LYS A O 1
ATOM 2188 N N . LEU A 1 281 ? 22.180 -0.322 1.913 1.00 84.81 281 LEU A N 1
ATOM 2189 C CA . LEU A 1 281 ? 20.780 -0.638 1.637 1.00 84.81 281 LEU A CA 1
ATOM 2190 C C . LEU A 1 281 ? 20.469 -2.082 2.036 1.00 84.81 281 LEU A C 1
ATOM 2192 O O . LEU A 1 281 ? 21.371 -2.896 2.246 1.00 84.81 281 LEU A O 1
ATOM 2196 N N . ASP A 1 282 ? 19.183 -2.371 2.161 1.00 90.56 282 ASP A N 1
ATOM 2197 C CA . ASP A 1 282 ? 18.627 -3.702 2.357 1.00 90.56 282 ASP A CA 1
ATOM 2198 C C . ASP A 1 282 ? 17.484 -3.924 1.354 1.00 90.56 282 ASP A C 1
ATOM 2200 O O . ASP A 1 282 ? 17.011 -2.989 0.694 1.00 90.56 282 ASP A O 1
ATOM 2204 N N . PHE A 1 283 ? 17.052 -5.173 1.223 1.00 92.75 283 PHE A N 1
ATOM 2205 C CA . PHE A 1 283 ? 16.012 -5.572 0.285 1.00 92.75 283 PHE A CA 1
ATOM 2206 C C . PHE A 1 283 ? 14.926 -6.380 0.981 1.00 92.75 283 PHE A C 1
ATOM 2208 O O . PHE A 1 283 ? 15.182 -7.194 1.872 1.00 92.75 283 PHE A O 1
ATOM 2215 N N . SER A 1 284 ? 13.680 -6.163 0.564 1.00 93.50 284 SER A N 1
ATOM 2216 C CA . SER A 1 284 ? 12.594 -7.046 0.973 1.00 93.50 284 SER A CA 1
ATOM 2217 C C . SER A 1 284 ? 12.772 -8.439 0.365 1.00 93.50 284 SER A C 1
ATOM 2219 O O . SER A 1 284 ? 13.579 -8.661 -0.537 1.00 93.50 284 SER A O 1
ATOM 2221 N N . LYS A 1 285 ? 11.925 -9.376 0.788 1.00 89.94 285 LYS A N 1
ATOM 2222 C CA . LYS A 1 285 ? 11.634 -10.575 0.004 1.00 89.94 285 LYS A CA 1
ATOM 2223 C C . LYS A 1 285 ? 11.200 -10.175 -1.406 1.00 89.94 285 LYS A C 1
ATOM 2225 O O . LYS A 1 285 ? 10.593 -9.118 -1.606 1.00 89.94 285 LYS A O 1
ATOM 2230 N N . GLU A 1 286 ? 11.485 -11.050 -2.355 1.00 87.75 286 GLU A N 1
ATOM 2231 C CA . GLU A 1 286 ? 11.067 -10.879 -3.740 1.00 87.75 286 GLU A CA 1
ATOM 2232 C C . GLU A 1 286 ? 9.537 -10.905 -3.843 1.00 87.75 286 GLU A C 1
ATOM 2234 O O . GLU A 1 286 ? 8.877 -11.752 -3.234 1.00 87.75 286 GLU A O 1
ATOM 2239 N N . TYR A 1 287 ? 8.972 -9.976 -4.613 1.00 85.38 287 TYR A N 1
ATOM 2240 C CA . TYR A 1 287 ? 7.526 -9.871 -4.835 1.00 85.38 287 TYR A CA 1
ATOM 2241 C C . TYR A 1 287 ? 7.095 -10.258 -6.254 1.00 85.38 287 TYR A C 1
ATOM 2243 O O . TYR A 1 287 ? 5.909 -10.494 -6.483 1.00 85.38 287 TYR A O 1
ATOM 2251 N N . LEU A 1 288 ? 8.030 -10.302 -7.206 1.00 80.38 288 LEU A N 1
ATOM 2252 C CA . LEU A 1 288 ? 7.798 -10.679 -8.602 1.00 80.38 288 LEU A CA 1
ATOM 2253 C C . LEU A 1 288 ? 9.095 -11.251 -9.182 1.00 80.38 288 LEU A C 1
ATOM 2255 O O . LEU A 1 288 ? 10.155 -10.673 -8.954 1.00 80.38 288 LEU A O 1
ATOM 2259 N N . LYS A 1 289 ? 9.049 -12.363 -9.923 1.00 76.38 289 LYS A N 1
ATOM 2260 C CA . LYS A 1 289 ? 10.249 -12.878 -10.597 1.00 76.38 289 LYS A CA 1
ATOM 2261 C C . LYS A 1 289 ? 10.583 -12.038 -11.829 1.00 76.38 289 LYS A C 1
ATOM 2263 O O . LYS A 1 289 ? 9.701 -11.638 -12.586 1.00 76.38 289 LYS A O 1
ATOM 2268 N N . ALA A 1 290 ? 11.875 -11.797 -12.028 1.00 73.44 290 ALA A N 1
ATOM 2269 C CA . ALA A 1 290 ? 12.412 -10.987 -13.116 1.00 73.44 290 ALA A CA 1
ATOM 2270 C C . ALA A 1 290 ? 13.080 -11.896 -14.157 1.00 73.44 290 ALA A C 1
ATOM 2272 O O . ALA A 1 290 ? 14.294 -11.879 -14.350 1.00 73.44 290 ALA A O 1
ATOM 2273 N N . ASN A 1 291 ? 12.294 -12.776 -14.784 1.00 75.69 291 ASN A N 1
ATOM 2274 C CA . ASN A 1 291 ? 12.834 -13.682 -15.797 1.00 75.69 291 ASN A CA 1
ATOM 2275 C C . ASN A 1 291 ? 13.276 -12.898 -17.034 1.00 75.69 291 ASN A C 1
ATOM 2277 O O . ASN A 1 291 ? 12.538 -12.042 -17.513 1.00 75.69 291 ASN A O 1
ATOM 2281 N N . PHE A 1 292 ? 14.427 -13.244 -17.603 1.00 80.75 292 PHE A N 1
ATOM 2282 C CA . PHE A 1 292 ? 14.828 -12.729 -18.901 1.00 80.75 292 PHE A CA 1
ATOM 2283 C C . PHE A 1 292 ? 13.970 -13.315 -20.022 1.00 80.75 292 PHE A C 1
ATOM 2285 O O . PHE A 1 292 ? 13.554 -14.479 -19.992 1.00 80.75 292 PHE A O 1
ATOM 2292 N N . CYS A 1 293 ? 13.772 -12.509 -21.056 1.00 82.94 293 CYS A N 1
ATOM 2293 C CA . CYS A 1 293 ? 13.113 -12.876 -22.292 1.00 82.94 293 CYS A CA 1
ATOM 2294 C C . CYS A 1 293 ? 13.945 -12.478 -23.514 1.00 82.94 293 CYS A C 1
ATOM 2296 O O . CYS A 1 293 ? 14.778 -11.571 -23.463 1.00 82.94 293 CYS A O 1
ATOM 2298 N N . LEU A 1 294 ? 13.706 -13.192 -24.612 1.00 86.38 294 LEU A N 1
ATOM 2299 C CA . LEU A 1 294 ? 14.286 -12.947 -25.920 1.00 86.38 294 LEU A CA 1
ATOM 2300 C C . LEU A 1 294 ? 13.292 -12.174 -26.779 1.00 86.38 294 LEU A C 1
ATOM 2302 O O . LEU A 1 294 ? 12.237 -12.703 -27.155 1.00 86.38 294 LEU A O 1
ATOM 2306 N N . VAL A 1 295 ? 13.665 -10.951 -27.137 1.00 92.62 295 VAL A N 1
ATOM 2307 C CA . VAL A 1 295 ? 12.900 -10.088 -28.037 1.00 92.62 295 VAL A CA 1
ATOM 2308 C C . VAL A 1 295 ? 13.585 -10.046 -29.398 1.00 92.62 295 VAL A C 1
ATOM 2310 O O . VAL A 1 295 ? 14.791 -9.820 -29.498 1.00 92.62 295 VAL A O 1
ATOM 2313 N N . VAL A 1 296 ? 12.811 -10.269 -30.458 1.00 94.88 296 VAL A N 1
ATOM 2314 C CA . VAL A 1 296 ? 13.292 -10.298 -31.847 1.00 94.88 296 VAL A CA 1
ATOM 2315 C C . VAL A 1 296 ? 12.281 -9.629 -32.777 1.00 94.88 296 VAL A C 1
ATOM 2317 O O . VAL A 1 296 ? 11.110 -9.466 -32.430 1.00 94.88 296 VAL A O 1
ATOM 2320 N N . ARG A 1 297 ? 12.703 -9.284 -33.996 1.00 95.75 297 ARG A N 1
ATOM 2321 C CA . ARG A 1 297 ? 11.782 -8.833 -35.051 1.00 95.75 297 ARG A CA 1
ATOM 2322 C C . ARG A 1 297 ? 10.796 -9.945 -35.425 1.00 95.75 297 ARG A C 1
ATOM 2324 O O . ARG A 1 297 ? 11.168 -11.114 -35.525 1.00 95.75 297 ARG A O 1
ATOM 2331 N N . LYS A 1 298 ? 9.540 -9.601 -35.716 1.00 93.88 298 LYS A N 1
ATOM 2332 C CA . LYS A 1 298 ? 8.511 -10.550 -36.176 1.00 93.88 298 LYS A CA 1
ATOM 2333 C C . LYS A 1 298 ? 8.933 -11.300 -37.435 1.00 93.88 298 LYS A C 1
ATOM 2335 O O . LYS A 1 298 ? 8.624 -12.487 -37.540 1.00 93.88 298 LYS A O 1
ATOM 2340 N N . SER A 1 299 ? 9.670 -10.626 -38.318 1.00 93.38 299 SER A N 1
ATOM 2341 C CA . SER A 1 299 ? 10.238 -11.165 -39.556 1.00 93.38 299 SER A CA 1
ATOM 2342 C C . SER A 1 299 ? 11.394 -12.150 -39.353 1.00 93.38 299 SER A C 1
ATOM 2344 O O . SER A 1 299 ? 11.739 -12.859 -40.296 1.00 93.38 299 SER A O 1
ATOM 2346 N N . SER A 1 300 ? 11.998 -12.226 -38.160 1.00 93.38 300 SER A N 1
ATOM 2347 C CA . SER A 1 300 ? 13.076 -13.178 -37.894 1.00 93.38 300 SER A CA 1
ATOM 2348 C C . SER A 1 300 ? 12.540 -14.582 -37.587 1.00 93.38 300 SER A C 1
ATOM 2350 O O . SER A 1 300 ? 11.420 -14.771 -37.087 1.00 93.38 300 SER A O 1
ATOM 2352 N N . ASN A 1 301 ? 13.394 -15.571 -37.855 1.00 91.19 301 ASN A N 1
ATOM 2353 C CA . ASN A 1 301 ? 13.159 -16.978 -37.532 1.00 91.19 301 ASN A CA 1
ATOM 2354 C C . ASN A 1 301 ? 13.770 -17.401 -36.185 1.00 91.19 301 ASN A C 1
ATOM 2356 O O . ASN A 1 301 ? 13.667 -18.574 -35.836 1.00 91.19 301 ASN A O 1
ATOM 2360 N N . TYR A 1 302 ? 14.386 -16.473 -35.445 1.00 91.62 302 TYR A N 1
ATOM 2361 C CA . TYR A 1 302 ? 15.013 -16.744 -34.151 1.00 91.62 302 TYR A CA 1
ATOM 2362 C C . TYR A 1 302 ? 13.948 -17.054 -33.099 1.00 91.62 302 TYR A C 1
ATOM 2364 O O . TYR A 1 302 ? 12.933 -16.355 -33.020 1.00 91.62 302 TYR A O 1
ATOM 2372 N N . LYS A 1 303 ? 14.162 -18.107 -32.311 1.00 79.44 303 LYS A N 1
ATOM 2373 C CA . LYS A 1 303 ? 13.231 -18.573 -31.277 1.00 79.44 303 LYS A CA 1
ATOM 2374 C C . LYS A 1 303 ? 13.915 -18.858 -29.948 1.00 79.44 303 LYS A C 1
ATOM 2376 O O . LYS A 1 303 ? 13.280 -18.710 -28.907 1.00 79.44 303 LYS A O 1
ATOM 2381 N N . THR A 1 304 ? 15.170 -19.293 -29.969 1.00 80.00 304 THR A N 1
ATOM 2382 C CA . THR A 1 304 ? 15.907 -19.689 -28.766 1.00 80.00 304 THR A CA 1
ATOM 2383 C C . THR A 1 304 ? 17.199 -18.895 -28.597 1.00 80.00 304 THR A C 1
ATOM 2385 O O . THR A 1 304 ? 17.594 -18.113 -29.461 1.00 80.00 304 THR A O 1
ATOM 2388 N N . ILE A 1 305 ? 17.861 -19.078 -27.454 1.00 80.44 305 ILE A N 1
ATOM 2389 C CA . ILE A 1 305 ? 19.154 -18.442 -27.175 1.00 80.44 305 ILE A CA 1
ATOM 2390 C C . ILE A 1 305 ? 20.255 -18.979 -28.085 1.00 80.44 305 ILE A C 1
ATOM 2392 O O . ILE A 1 305 ? 21.137 -18.230 -28.500 1.00 80.44 305 ILE A O 1
ATOM 2396 N N . GLU A 1 306 ? 20.169 -20.250 -28.464 1.00 84.31 306 GLU A N 1
ATOM 2397 C CA . GLU A 1 306 ? 21.084 -20.875 -29.412 1.00 84.31 306 GLU A CA 1
ATOM 2398 C C . GLU A 1 306 ? 21.011 -20.211 -30.791 1.00 84.31 306 GLU A C 1
ATOM 2400 O O . GLU A 1 306 ? 22.052 -20.032 -31.419 1.00 84.31 306 GLU A O 1
ATOM 2405 N N . ASP A 1 307 ? 19.819 -19.783 -31.226 1.00 89.81 307 ASP A N 1
ATOM 2406 C CA . ASP A 1 307 ? 19.618 -19.123 -32.524 1.00 89.81 307 ASP A CA 1
ATOM 2407 C C . ASP A 1 307 ? 20.321 -17.760 -32.619 1.00 89.81 307 ASP A C 1
ATOM 2409 O O . ASP A 1 307 ? 20.639 -17.305 -33.718 1.00 89.81 307 ASP A O 1
ATOM 2413 N N . VAL A 1 308 ? 20.550 -17.098 -31.479 1.00 92.00 308 VAL A N 1
ATOM 2414 C CA . VAL A 1 308 ? 21.133 -15.747 -31.414 1.00 92.00 308 VAL A CA 1
ATOM 2415 C C . VAL A 1 308 ? 22.566 -15.731 -30.874 1.00 92.00 308 VAL A C 1
ATOM 2417 O O . VAL A 1 308 ? 23.194 -14.670 -30.811 1.00 92.00 308 VAL A O 1
ATOM 2420 N N . ASN A 1 309 ? 23.116 -16.893 -30.508 1.00 90.62 309 ASN A N 1
ATOM 2421 C CA . ASN A 1 309 ? 24.493 -17.030 -30.041 1.00 90.62 309 ASN A CA 1
ATOM 2422 C C . ASN A 1 309 ? 25.478 -16.911 -31.218 1.00 90.62 309 ASN A C 1
ATOM 2424 O O . ASN A 1 309 ? 25.576 -17.806 -32.057 1.00 90.62 309 ASN A O 1
ATOM 2428 N N . GLY A 1 310 ? 26.228 -15.811 -31.272 1.00 92.44 310 GLY A N 1
ATOM 2429 C CA . GLY A 1 310 ? 27.043 -15.420 -32.429 1.00 92.44 310 GLY A CA 1
ATOM 2430 C C . GLY A 1 310 ? 26.535 -14.180 -33.169 1.00 92.44 310 GLY A C 1
ATOM 2431 O O . GLY A 1 310 ? 27.202 -13.725 -34.096 1.00 92.44 310 GLY A O 1
ATOM 2432 N N . LEU A 1 311 ? 25.382 -13.631 -32.772 1.00 96.44 311 LEU A N 1
ATOM 2433 C CA . LEU A 1 311 ? 24.784 -12.429 -33.364 1.00 96.44 311 LEU A CA 1
ATOM 2434 C C . LEU A 1 311 ? 25.029 -11.171 -32.514 1.00 96.44 311 LEU A C 1
ATOM 2436 O O . LEU A 1 311 ? 25.636 -11.239 -31.441 1.00 96.44 311 LEU A O 1
ATOM 2440 N N . SER A 1 312 ? 24.564 -10.012 -32.989 1.00 96.06 312 SER A N 1
ATOM 2441 C CA . SER A 1 312 ? 24.569 -8.774 -32.204 1.00 96.06 312 SER A CA 1
ATOM 2442 C C . SER A 1 312 ? 23.358 -8.740 -31.269 1.00 96.06 312 SER A C 1
ATOM 2444 O O . SER A 1 312 ? 22.215 -8.774 -31.729 1.00 96.06 312 SER A O 1
ATOM 2446 N N . VAL A 1 313 ? 23.591 -8.684 -29.957 1.00 94.94 313 VAL A N 1
ATOM 2447 C CA . VAL A 1 313 ? 22.531 -8.737 -28.939 1.00 94.94 313 VAL A CA 1
ATOM 2448 C C . VAL A 1 313 ? 22.561 -7.473 -28.087 1.00 94.94 313 VAL A C 1
ATOM 2450 O O . VAL A 1 313 ? 23.589 -7.136 -27.498 1.00 94.94 313 VAL A O 1
ATOM 2453 N N . GLY A 1 314 ? 21.431 -6.772 -28.030 1.00 93.50 314 GLY A N 1
ATOM 2454 C CA . GLY A 1 314 ? 21.236 -5.607 -27.171 1.00 93.50 314 GLY A CA 1
ATOM 2455 C C . GLY A 1 314 ? 20.812 -5.997 -25.757 1.00 93.50 314 GLY A C 1
ATOM 2456 O O . GLY A 1 314 ? 20.002 -6.907 -25.576 1.00 93.50 314 GLY A O 1
ATOM 2457 N N . VAL A 1 315 ? 21.337 -5.290 -24.761 1.00 90.69 315 VAL A N 1
ATOM 2458 C CA . VAL A 1 315 ? 20.965 -5.427 -23.344 1.00 90.69 315 VAL A CA 1
ATOM 2459 C C . VAL A 1 315 ? 20.878 -4.055 -22.685 1.00 90.69 315 VAL A C 1
ATOM 2461 O O . VAL A 1 315 ? 21.501 -3.101 -23.153 1.00 90.69 315 VAL A O 1
ATOM 2464 N N . TYR A 1 316 ? 20.143 -3.943 -21.582 1.00 83.88 316 TYR A N 1
ATOM 2465 C CA . TYR A 1 316 ? 20.228 -2.760 -20.727 1.00 83.88 316 TYR A CA 1
ATOM 2466 C C . TYR A 1 316 ? 21.509 -2.809 -19.878 1.00 83.88 316 TYR A C 1
ATOM 2468 O O . TYR A 1 316 ? 22.057 -3.880 -19.605 1.00 83.88 316 TYR A O 1
ATOM 2476 N N . ASN A 1 317 ? 22.032 -1.637 -19.515 1.00 81.44 317 ASN A N 1
ATOM 2477 C CA . ASN A 1 317 ? 23.348 -1.507 -18.886 1.00 81.44 317 ASN A CA 1
ATOM 2478 C C . ASN A 1 317 ? 23.353 -1.896 -17.395 1.00 81.44 317 ASN A C 1
ATOM 2480 O O . ASN A 1 317 ? 23.387 -1.037 -16.517 1.00 81.44 317 ASN A O 1
ATOM 2484 N N . GLU A 1 318 ? 23.337 -3.199 -17.115 1.00 77.44 318 GLU A N 1
ATOM 2485 C CA . GLU A 1 318 ? 23.350 -3.757 -15.761 1.00 77.44 318 GLU A CA 1
ATOM 2486 C C . GLU A 1 318 ? 24.339 -4.940 -15.638 1.00 77.44 318 GLU A C 1
ATOM 2488 O O . GLU A 1 318 ? 24.350 -5.818 -16.510 1.00 77.44 318 GLU A O 1
ATOM 2493 N N . PRO A 1 319 ? 25.171 -5.016 -14.571 1.00 77.25 319 PRO A N 1
ATOM 2494 C CA . PRO A 1 319 ? 26.228 -6.028 -14.458 1.00 77.25 319 PRO A CA 1
ATOM 2495 C C . PRO A 1 319 ? 25.738 -7.478 -14.551 1.00 77.25 319 PRO A C 1
ATOM 2497 O O . PRO A 1 319 ? 26.327 -8.276 -15.274 1.00 77.25 319 PRO A O 1
ATOM 2500 N N . TYR A 1 320 ? 24.627 -7.812 -13.892 1.00 75.94 320 TYR A N 1
ATOM 2501 C CA . TYR A 1 320 ? 24.098 -9.182 -13.873 1.00 75.94 320 TYR A CA 1
ATOM 2502 C C . TYR A 1 320 ? 23.595 -9.649 -15.248 1.00 75.94 320 TYR A C 1
ATOM 2504 O O . TYR A 1 320 ? 23.686 -10.830 -15.580 1.00 75.94 320 TYR A O 1
ATOM 2512 N N . VAL A 1 321 ? 23.101 -8.727 -16.079 1.00 81.25 321 VAL A N 1
ATOM 2513 C CA . VAL A 1 321 ? 22.669 -9.027 -17.453 1.00 81.25 321 VAL A CA 1
ATOM 2514 C C . VAL A 1 321 ? 23.879 -9.343 -18.317 1.00 81.25 321 VAL A C 1
ATOM 2516 O O . VAL A 1 321 ? 23.854 -10.275 -19.123 1.00 81.25 321 VAL A O 1
ATOM 2519 N N . LYS A 1 322 ? 24.962 -8.584 -18.124 1.00 82.38 322 LYS A N 1
ATOM 2520 C CA . LYS A 1 322 ? 26.227 -8.809 -18.814 1.00 82.38 322 LYS A CA 1
ATOM 2521 C C . LYS A 1 322 ? 26.830 -10.161 -18.433 1.00 82.38 322 LYS A C 1
ATOM 2523 O O . LYS A 1 322 ? 27.162 -10.928 -19.330 1.00 82.38 322 LYS A O 1
ATOM 2528 N N . GLU A 1 323 ? 26.884 -10.484 -17.142 1.00 82.19 323 GLU A N 1
ATOM 2529 C CA . GLU A 1 323 ? 27.341 -11.793 -16.647 1.00 82.19 323 GLU A CA 1
ATOM 2530 C C . GLU A 1 323 ? 26.501 -12.945 -17.218 1.00 82.19 323 GLU A C 1
ATOM 2532 O O . GLU A 1 323 ? 27.034 -13.972 -17.649 1.00 82.19 323 GLU A O 1
ATOM 2537 N N . TRP A 1 324 ? 25.177 -12.769 -17.280 1.00 83.38 324 TRP A N 1
ATOM 2538 C CA . TRP A 1 324 ? 24.285 -13.747 -17.893 1.00 83.38 324 TRP A CA 1
ATOM 2539 C C . TRP A 1 324 ? 24.595 -13.930 -19.387 1.00 83.38 324 TRP A C 1
ATOM 2541 O O . TRP A 1 324 ? 24.732 -15.060 -19.860 1.00 83.38 324 TRP A O 1
ATOM 2551 N N . CYS A 1 325 ? 24.782 -12.837 -20.130 1.00 87.00 325 CYS A N 1
ATOM 2552 C CA . CYS A 1 325 ? 25.117 -12.897 -21.552 1.00 87.00 325 CYS A CA 1
ATOM 2553 C C . CYS A 1 325 ? 26.494 -13.521 -21.804 1.00 87.00 325 CYS A C 1
ATOM 2555 O O . CYS A 1 325 ? 26.628 -14.327 -22.717 1.00 87.00 325 CYS A O 1
ATOM 2557 N N . GLU A 1 326 ? 27.505 -13.225 -20.989 1.00 86.00 326 GLU A N 1
ATOM 2558 C CA . GLU A 1 326 ? 28.828 -13.858 -21.090 1.00 86.00 326 GLU A CA 1
ATOM 2559 C C . GLU A 1 326 ? 28.745 -15.379 -20.899 1.00 86.00 326 GLU A C 1
ATOM 2561 O O . GLU A 1 326 ? 29.437 -16.138 -21.581 1.00 86.00 326 GLU A O 1
ATOM 2566 N N . LYS A 1 327 ? 27.854 -15.839 -20.013 1.00 83.62 327 LYS A N 1
ATOM 2567 C CA . LYS A 1 327 ? 27.645 -17.264 -19.742 1.00 83.62 327 LYS A CA 1
ATOM 2568 C C . LYS A 1 327 ? 26.881 -17.987 -20.856 1.00 83.62 327 LYS A C 1
ATOM 2570 O O . LYS A 1 327 ? 27.264 -19.098 -21.221 1.00 83.62 327 LYS A O 1
ATOM 2575 N N . TYR A 1 328 ? 25.796 -17.401 -21.366 1.00 82.50 328 TYR A N 1
ATOM 2576 C CA . TYR A 1 328 ? 24.853 -18.096 -22.262 1.00 82.50 328 TYR A CA 1
ATOM 2577 C C . TYR A 1 328 ? 24.933 -17.660 -23.733 1.00 82.50 328 TYR A C 1
ATOM 2579 O O . TYR A 1 328 ? 24.520 -18.407 -24.618 1.00 82.50 328 TYR A O 1
ATOM 2587 N N . LEU A 1 329 ? 25.528 -16.501 -24.012 1.00 89.44 329 LEU A N 1
ATOM 2588 C CA . LEU A 1 329 ? 25.772 -15.950 -25.348 1.00 89.44 329 LEU A CA 1
ATOM 2589 C C . LEU A 1 329 ? 27.270 -15.644 -25.580 1.00 89.44 329 LEU A C 1
ATOM 2591 O O . LEU A 1 329 ? 27.611 -14.564 -26.066 1.00 89.44 329 LEU A O 1
ATOM 2595 N N . PRO A 1 330 ? 28.197 -16.579 -25.281 1.00 90.62 330 PRO A N 1
ATOM 2596 C CA . PRO A 1 330 ? 29.638 -16.305 -25.277 1.00 90.62 330 PRO A CA 1
ATOM 2597 C C . PRO A 1 330 ? 30.219 -15.956 -26.655 1.00 90.62 330 PRO A C 1
ATOM 2599 O O . PRO A 1 330 ? 31.353 -15.489 -26.739 1.00 90.62 330 PRO A O 1
ATOM 2602 N N . LYS A 1 331 ? 29.489 -16.224 -27.748 1.00 94.56 331 LYS A N 1
ATOM 2603 C CA . LYS A 1 331 ? 29.923 -15.907 -29.119 1.00 94.56 331 LYS A CA 1
ATOM 2604 C C . LYS A 1 331 ? 29.300 -14.617 -29.653 1.00 94.56 331 LYS A C 1
ATOM 2606 O O . LYS A 1 331 ? 29.705 -14.160 -30.719 1.00 94.56 331 LYS A O 1
ATOM 2611 N N . SER A 1 332 ? 28.305 -14.063 -28.963 1.00 95.12 332 SER A N 1
ATOM 2612 C CA . SER A 1 332 ? 27.563 -12.889 -29.418 1.00 95.12 332 SER A CA 1
ATOM 2613 C C . SER A 1 332 ? 28.307 -11.592 -29.132 1.00 95.12 332 SER A C 1
ATOM 2615 O O . SER A 1 332 ? 29.037 -11.464 -28.149 1.00 95.12 332 SER A O 1
ATOM 2617 N N . LYS A 1 333 ? 28.064 -10.584 -29.969 1.00 94.94 333 LYS A N 1
ATOM 2618 C CA . LYS A 1 333 ? 28.487 -9.211 -29.696 1.00 94.94 333 LYS A CA 1
ATOM 2619 C C . LYS A 1 333 ? 27.433 -8.548 -28.810 1.00 94.94 333 LYS A C 1
ATOM 2621 O O . LYS A 1 333 ? 26.373 -8.166 -29.298 1.00 94.94 333 LYS A O 1
ATOM 2626 N N . ILE A 1 334 ? 27.730 -8.413 -27.521 1.00 94.25 334 ILE A N 1
ATOM 2627 C CA . ILE A 1 334 ? 26.824 -7.778 -26.557 1.00 94.25 334 ILE A CA 1
ATOM 2628 C C . ILE A 1 334 ? 26.987 -6.257 -26.611 1.00 94.25 334 ILE A C 1
ATOM 2630 O O . ILE A 1 334 ? 28.093 -5.742 -26.434 1.00 94.25 334 ILE A O 1
ATOM 2634 N N . THR A 1 335 ? 25.887 -5.543 -26.842 1.00 91.19 335 THR A N 1
ATOM 2635 C CA . THR A 1 335 ? 25.840 -4.075 -26.846 1.00 91.19 335 THR A CA 1
ATOM 2636 C C . THR A 1 335 ? 24.937 -3.605 -25.712 1.00 91.19 335 THR A C 1
ATOM 2638 O O . THR A 1 335 ? 23.746 -3.905 -25.705 1.00 91.19 335 THR A O 1
ATOM 2641 N N . ALA A 1 336 ? 25.506 -2.893 -24.739 1.00 88.19 336 ALA A N 1
ATOM 2642 C CA . ALA A 1 336 ? 24.743 -2.301 -23.647 1.00 88.19 336 ALA A CA 1
ATOM 2643 C C . ALA A 1 336 ? 24.191 -0.934 -24.065 1.00 88.19 336 ALA A C 1
ATOM 2645 O O . ALA A 1 336 ? 24.925 -0.104 -24.603 1.00 88.19 336 ALA A O 1
ATOM 2646 N N . TYR A 1 337 ? 22.913 -0.704 -23.792 1.00 82.25 337 TYR A N 1
ATOM 2647 C CA . TYR A 1 337 ? 22.208 0.534 -24.098 1.00 82.25 337 TYR A CA 1
ATOM 2648 C C . TYR A 1 337 ? 21.730 1.212 -22.812 1.00 82.25 337 TYR A C 1
ATOM 2650 O O . TYR A 1 337 ? 21.318 0.550 -21.854 1.00 82.25 337 TYR A O 1
ATOM 2658 N N . SER A 1 338 ? 21.756 2.543 -22.814 1.00 72.31 338 SER A N 1
ATOM 2659 C CA . SER A 1 338 ? 21.035 3.357 -21.834 1.00 72.31 338 SER A CA 1
ATOM 2660 C C . SER A 1 338 ? 19.556 3.446 -22.226 1.00 72.31 338 SER A C 1
ATOM 2662 O O . SER A 1 338 ? 19.221 3.424 -23.413 1.00 72.31 338 SER A O 1
ATOM 2664 N N . TYR A 1 339 ? 18.673 3.521 -21.229 1.00 65.69 339 TYR A N 1
ATOM 2665 C CA . TYR A 1 339 ? 17.223 3.622 -21.428 1.00 65.69 339 TYR A CA 1
ATOM 2666 C C . TYR A 1 339 ? 16.850 4.815 -22.330 1.00 65.69 339 TYR A C 1
ATOM 2668 O O . TYR A 1 339 ? 17.450 5.879 -22.149 1.00 65.69 339 TYR A O 1
ATOM 2676 N N . PRO A 1 340 ? 15.851 4.710 -23.239 1.00 57.81 340 PRO A N 1
ATOM 2677 C CA . PRO A 1 340 ? 15.070 3.530 -23.662 1.00 57.81 340 PRO A CA 1
ATOM 2678 C C . PRO A 1 340 ? 15.464 2.930 -25.037 1.00 57.81 340 PRO A C 1
ATOM 2680 O O . PRO A 1 340 ? 14.741 2.088 -25.555 1.00 57.81 340 PRO A O 1
ATOM 2683 N N . ASN A 1 341 ? 16.595 3.314 -25.638 1.00 77.12 341 ASN A N 1
ATOM 2684 C CA . ASN A 1 341 ? 16.824 3.193 -27.095 1.00 77.12 341 ASN A CA 1
ATOM 2685 C C . ASN A 1 341 ? 17.010 1.771 -27.688 1.00 77.12 341 ASN A C 1
ATOM 2687 O O . ASN A 1 341 ? 17.258 1.629 -28.889 1.00 77.12 341 ASN A O 1
ATOM 2691 N N . TRP A 1 342 ? 16.979 0.698 -26.892 1.00 86.06 342 TRP A N 1
ATOM 2692 C CA . TRP A 1 342 ? 17.327 -0.644 -27.385 1.00 86.06 342 TRP A CA 1
ATOM 2693 C C . TRP A 1 342 ? 16.270 -1.252 -28.317 1.00 86.06 342 TRP A C 1
ATOM 2695 O O . TRP A 1 342 ? 16.642 -1.993 -29.229 1.00 86.06 342 TRP A O 1
ATOM 2705 N N . PHE A 1 343 ? 14.975 -0.960 -28.132 1.00 89.62 343 PHE A N 1
ATOM 2706 C CA . PHE A 1 343 ? 13.918 -1.515 -28.991 1.00 89.62 343 PHE A CA 1
ATOM 2707 C C . PHE A 1 343 ? 13.962 -0.902 -30.394 1.00 89.62 343 PHE A C 1
ATOM 2709 O O . PHE A 1 343 ? 13.889 -1.634 -31.383 1.00 89.62 343 PHE A O 1
ATOM 2716 N N . GLU A 1 344 ? 14.202 0.406 -30.495 1.00 90.06 344 GLU A N 1
ATOM 2717 C CA . GLU A 1 344 ? 14.362 1.110 -31.766 1.00 90.06 344 GLU A CA 1
ATOM 2718 C C . GLU A 1 344 ? 15.600 0.616 -32.523 1.00 90.06 344 GLU A C 1
ATOM 2720 O O . GLU A 1 344 ? 15.559 0.461 -33.744 1.00 90.06 344 GLU A O 1
ATOM 2725 N N . CYS A 1 345 ? 16.699 0.324 -31.818 1.00 90.94 345 CYS A N 1
ATOM 2726 C CA . CYS A 1 345 ? 17.890 -0.276 -32.426 1.00 90.94 345 CYS A CA 1
ATOM 2727 C C . CYS A 1 345 ? 17.586 -1.649 -33.048 1.00 90.94 345 CYS A C 1
ATOM 2729 O O . CYS A 1 345 ? 18.086 -1.969 -34.131 1.00 90.94 345 CYS A O 1
ATOM 2731 N N . LEU A 1 346 ? 16.736 -2.459 -32.406 1.00 93.94 346 LEU A N 1
ATOM 2732 C CA . LEU A 1 346 ? 16.294 -3.738 -32.964 1.00 93.94 346 LEU A CA 1
ATOM 2733 C C . LEU A 1 346 ? 15.371 -3.549 -34.175 1.00 93.94 346 LEU A C 1
ATOM 2735 O O . LEU A 1 346 ? 15.503 -4.289 -35.150 1.00 93.94 346 LEU A O 1
ATOM 2739 N N . GLU A 1 347 ? 14.475 -2.564 -34.162 1.00 92.69 347 GLU A N 1
ATOM 2740 C CA . GLU A 1 347 ? 13.610 -2.248 -35.311 1.00 92.69 347 GLU A CA 1
ATOM 2741 C C . GLU A 1 347 ? 14.417 -1.754 -36.519 1.00 92.69 347 GLU A C 1
ATOM 2743 O O . GLU A 1 347 ? 14.194 -2.214 -37.640 1.00 92.69 347 GLU A O 1
ATOM 2748 N N . LYS A 1 348 ? 15.422 -0.899 -36.289 1.00 92.00 348 LYS A N 1
ATOM 2749 C CA . LYS A 1 348 ? 16.334 -0.380 -37.326 1.00 92.00 348 LYS A CA 1
ATOM 2750 C C . LYS A 1 348 ? 17.313 -1.421 -37.873 1.00 92.00 348 LYS A C 1
ATOM 2752 O O . LYS A 1 348 ? 17.963 -1.169 -38.885 1.00 92.00 348 LYS A O 1
ATOM 2757 N N . GLY A 1 349 ? 17.429 -2.582 -37.227 1.00 91.50 349 GLY A N 1
ATOM 2758 C CA . GLY A 1 349 ? 18.355 -3.636 -37.641 1.00 91.50 349 GLY A CA 1
ATOM 2759 C C . GLY A 1 349 ? 19.802 -3.427 -37.193 1.00 91.50 349 GLY A C 1
ATOM 2760 O O . GLY A 1 349 ? 20.693 -4.081 -37.726 1.00 91.50 349 GLY A O 1
ATOM 2761 N N . GLU A 1 350 ? 20.051 -2.545 -36.224 1.00 93.69 350 GLU A N 1
ATOM 2762 C CA . GLU A 1 350 ? 21.388 -2.307 -35.654 1.00 93.69 350 GLU A CA 1
ATOM 2763 C C . GLU A 1 350 ? 21.848 -3.472 -34.755 1.00 93.69 350 GLU A C 1
ATOM 2765 O O . GLU A 1 350 ? 23.045 -3.728 -34.596 1.00 93.69 350 GLU A O 1
ATOM 2770 N N . ILE A 1 351 ? 20.882 -4.203 -34.196 1.00 95.19 351 ILE A N 1
ATOM 2771 C CA . ILE A 1 351 ? 21.059 -5.443 -33.434 1.00 95.19 351 ILE A CA 1
ATOM 2772 C C . ILE A 1 351 ? 20.099 -6.521 -33.949 1.00 95.19 351 ILE A C 1
ATOM 2774 O O . ILE A 1 351 ? 19.110 -6.229 -34.627 1.00 95.19 351 ILE A O 1
ATOM 2778 N N . ASP A 1 352 ? 20.380 -7.783 -33.635 1.00 96.12 352 ASP A N 1
ATOM 2779 C CA . ASP A 1 352 ? 19.622 -8.944 -34.115 1.00 96.12 352 ASP A CA 1
ATOM 2780 C C . ASP A 1 352 ? 18.587 -9.449 -33.107 1.00 96.12 352 ASP A C 1
ATOM 2782 O O . ASP A 1 352 ? 17.550 -9.993 -33.500 1.00 96.12 352 ASP A O 1
ATOM 2786 N N . ALA A 1 353 ? 18.861 -9.257 -31.817 1.00 95.31 353 ALA A N 1
ATOM 2787 C CA . ALA A 1 353 ? 17.983 -9.627 -30.716 1.00 95.31 353 ALA A CA 1
ATOM 2788 C C . ALA A 1 353 ? 18.231 -8.743 -29.487 1.00 95.31 353 ALA A C 1
ATOM 2790 O O . ALA A 1 353 ? 19.271 -8.093 -29.379 1.00 95.31 353 ALA A O 1
ATOM 2791 N N . ILE A 1 354 ? 17.292 -8.753 -28.543 1.00 93.94 354 ILE A N 1
ATOM 2792 C CA . ILE A 1 354 ? 17.439 -8.128 -27.226 1.00 93.94 354 ILE A CA 1
ATOM 2793 C C . ILE A 1 354 ? 17.198 -9.183 -26.147 1.00 93.94 354 ILE A C 1
ATOM 2795 O O . ILE A 1 354 ? 16.254 -9.971 -26.250 1.00 93.94 354 ILE A O 1
ATOM 2799 N N . VAL A 1 355 ? 18.017 -9.149 -25.096 1.00 89.06 355 VAL A N 1
ATOM 2800 C CA . VAL A 1 355 ? 17.726 -9.813 -23.818 1.00 89.06 355 VAL A CA 1
ATOM 2801 C C . VAL A 1 355 ? 17.271 -8.745 -22.827 1.00 89.06 355 VAL A C 1
ATOM 2803 O O . VAL A 1 355 ? 17.987 -7.774 -22.583 1.00 89.06 355 VAL A O 1
ATOM 2806 N N . ASN A 1 356 ? 16.058 -8.895 -22.296 1.00 87.19 356 ASN A N 1
ATOM 2807 C CA . ASN A 1 356 ? 15.468 -7.947 -21.348 1.00 87.19 356 ASN A CA 1
ATOM 2808 C C . ASN A 1 356 ? 14.577 -8.674 -20.330 1.00 87.19 356 ASN A C 1
ATOM 2810 O O . ASN A 1 356 ? 14.214 -9.832 -20.540 1.00 87.19 356 ASN A O 1
ATOM 2814 N N . ASP A 1 357 ? 14.194 -8.000 -19.255 1.00 83.00 357 ASP A N 1
ATOM 2815 C CA . ASP A 1 357 ? 13.257 -8.513 -18.266 1.00 83.00 357 ASP A CA 1
ATOM 2816 C C . ASP A 1 357 ? 11.876 -8.699 -18.897 1.00 83.00 357 ASP A C 1
ATOM 2818 O O . ASP A 1 357 ? 11.327 -7.797 -19.534 1.00 83.00 357 ASP A O 1
ATOM 2822 N N . TYR A 1 358 ? 11.288 -9.876 -18.704 1.00 80.25 358 TYR A N 1
ATOM 2823 C CA . TYR A 1 358 ? 9.991 -10.227 -19.265 1.00 80.25 358 TYR A CA 1
ATOM 2824 C C . TYR A 1 358 ? 8.866 -9.272 -18.832 1.00 80.25 358 TYR A C 1
ATOM 2826 O O . TYR A 1 358 ? 8.146 -8.800 -19.720 1.00 80.25 358 TYR A O 1
ATOM 2834 N N . PRO A 1 359 ? 8.710 -8.916 -17.533 1.00 78.25 359 PRO A N 1
ATOM 2835 C CA . PRO A 1 359 ? 7.657 -7.990 -17.120 1.00 78.25 359 PRO A CA 1
ATOM 2836 C C . PRO A 1 359 ? 7.733 -6.648 -17.853 1.00 78.25 359 PRO A C 1
ATOM 2838 O O . PRO A 1 359 ? 6.713 -6.166 -18.337 1.00 78.25 359 PRO A O 1
ATOM 2841 N N . TYR A 1 360 ? 8.933 -6.089 -18.012 1.00 81.62 360 TYR A N 1
ATOM 2842 C CA . TYR A 1 360 ? 9.145 -4.838 -18.739 1.00 81.62 360 TYR A CA 1
ATOM 2843 C C . TYR A 1 360 ? 8.900 -4.996 -20.248 1.00 81.62 360 TYR A C 1
ATOM 2845 O O . TYR A 1 360 ? 8.082 -4.286 -20.840 1.00 81.62 360 TYR A O 1
ATOM 2853 N N . ALA A 1 361 ? 9.551 -5.975 -20.883 1.00 83.00 361 ALA A N 1
ATOM 2854 C CA . ALA A 1 361 ? 9.461 -6.184 -22.325 1.00 83.00 361 ALA A CA 1
ATOM 2855 C C . ALA A 1 361 ? 8.029 -6.477 -22.794 1.00 83.00 361 ALA A C 1
ATOM 2857 O O . ALA A 1 361 ? 7.609 -5.975 -23.835 1.00 83.00 361 ALA A O 1
ATOM 2858 N N . SER A 1 362 ? 7.266 -7.255 -22.022 1.00 77.88 362 SER A N 1
ATOM 2859 C CA . SER A 1 362 ? 5.885 -7.626 -22.359 1.00 77.88 362 SER A CA 1
ATOM 2860 C C . SER A 1 362 ? 4.958 -6.419 -22.54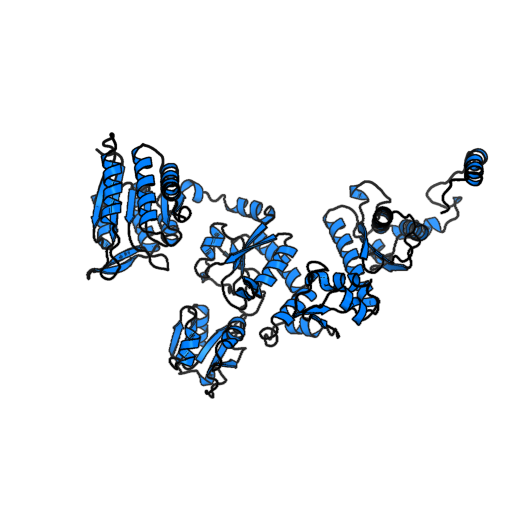1 1.00 77.88 362 SER A C 1
ATOM 2862 O O . SER A 1 362 ? 4.059 -6.456 -23.380 1.00 77.88 362 SER A O 1
ATOM 2864 N N . ILE A 1 363 ? 5.203 -5.332 -21.804 1.00 76.50 363 ILE A N 1
ATOM 2865 C CA . ILE A 1 363 ? 4.397 -4.115 -21.870 1.00 76.50 363 ILE A CA 1
ATOM 2866 C C . ILE A 1 363 ? 4.964 -3.135 -22.887 1.00 76.50 363 ILE A C 1
ATOM 2868 O O . ILE A 1 363 ? 4.213 -2.634 -23.725 1.00 76.50 363 ILE A O 1
ATOM 2872 N N . SER A 1 364 ? 6.277 -2.901 -22.859 1.00 80.06 364 SER A N 1
ATOM 2873 C CA . SER A 1 364 ? 6.939 -1.965 -23.774 1.00 80.06 364 SER A CA 1
ATOM 2874 C C . SER A 1 364 ? 6.719 -2.345 -25.240 1.00 80.06 364 SER A C 1
ATOM 2876 O O . SER A 1 364 ? 6.457 -1.479 -26.072 1.00 80.06 364 SER A O 1
ATOM 2878 N N . LEU A 1 365 ? 6.680 -3.645 -25.555 1.00 82.44 365 LEU A N 1
ATOM 2879 C CA . LEU A 1 365 ? 6.426 -4.141 -26.909 1.00 82.44 365 LEU A CA 1
ATOM 2880 C C . LEU A 1 365 ? 5.058 -3.775 -27.496 1.00 82.44 365 LEU A C 1
ATOM 2882 O O . LEU A 1 365 ? 4.895 -3.849 -28.712 1.00 82.44 365 LEU A O 1
ATOM 2886 N N . LYS A 1 366 ? 4.084 -3.325 -26.696 1.00 78.38 366 LYS A N 1
ATOM 2887 C CA . LYS A 1 366 ? 2.814 -2.805 -27.235 1.00 78.38 366 LYS A CA 1
ATOM 2888 C C . LYS A 1 366 ? 3.014 -1.583 -28.131 1.00 78.38 366 LYS A C 1
ATOM 2890 O O . LYS A 1 366 ? 2.223 -1.373 -29.047 1.00 78.38 366 LYS A O 1
ATOM 2895 N N . ASN A 1 367 ? 4.080 -0.824 -27.891 1.00 82.00 367 ASN A N 1
ATOM 2896 C CA . ASN A 1 367 ? 4.444 0.336 -28.695 1.00 82.00 367 ASN A CA 1
ATOM 2897 C C . ASN A 1 367 ? 5.310 -0.031 -29.916 1.00 82.00 367 ASN A C 1
ATOM 2899 O O . ASN A 1 367 ? 5.541 0.824 -30.763 1.00 82.00 367 ASN A O 1
ATOM 2903 N N . HIS A 1 368 ? 5.728 -1.297 -30.048 1.00 87.50 368 HIS A N 1
ATOM 2904 C CA . HIS A 1 368 ? 6.629 -1.782 -31.098 1.00 87.50 368 HIS A CA 1
ATOM 2905 C C . HIS A 1 368 ? 5.965 -2.888 -31.926 1.00 87.50 368 HIS A C 1
ATOM 2907 O O . HIS A 1 368 ? 6.070 -4.084 -31.637 1.00 87.50 368 HIS A O 1
ATOM 2913 N N . GLN A 1 369 ? 5.251 -2.494 -32.984 1.00 88.00 369 GLN A N 1
ATOM 2914 C CA . GLN A 1 369 ? 4.421 -3.415 -33.771 1.00 88.00 369 GLN A CA 1
ATOM 2915 C C . GLN A 1 369 ? 5.222 -4.488 -34.521 1.00 88.00 369 GLN A C 1
ATOM 2917 O O . GLN A 1 369 ? 4.665 -5.549 -34.817 1.00 88.00 369 GLN A O 1
ATOM 2922 N N . ASP A 1 370 ? 6.507 -4.257 -34.787 1.00 91.44 370 ASP A N 1
ATOM 2923 C CA . ASP A 1 370 ? 7.358 -5.156 -35.572 1.00 91.44 370 ASP A CA 1
ATOM 2924 C C . ASP A 1 370 ? 8.174 -6.132 -34.724 1.00 91.44 370 ASP A C 1
ATOM 2926 O O . ASP A 1 370 ? 8.901 -6.970 -35.262 1.00 91.44 370 ASP A O 1
ATOM 2930 N N . LEU A 1 371 ? 8.031 -6.078 -33.403 1.00 93.50 371 LEU A N 1
ATOM 2931 C CA . LEU A 1 371 ? 8.789 -6.894 -32.465 1.00 93.50 371 LEU A CA 1
ATOM 2932 C C . LEU A 1 371 ? 7.904 -7.969 -31.805 1.00 93.50 371 LEU A C 1
ATOM 2934 O O . LEU A 1 371 ? 6.676 -7.871 -31.759 1.00 93.50 371 LEU A O 1
ATOM 2938 N N . LYS A 1 372 ? 8.526 -9.053 -31.334 1.00 90.00 372 LYS A N 1
ATOM 2939 C CA . LYS A 1 372 ? 7.868 -10.148 -30.602 1.00 90.00 372 LYS A CA 1
ATOM 2940 C C . LYS A 1 372 ? 8.801 -10.745 -29.551 1.00 90.00 372 LYS A C 1
ATOM 2942 O O . LYS A 1 372 ? 10.011 -10.823 -29.760 1.00 90.00 372 LYS A O 1
ATOM 2947 N N . ILE A 1 373 ? 8.217 -11.249 -28.466 1.00 87.00 373 ILE A N 1
ATOM 2948 C CA . ILE A 1 373 ? 8.903 -12.149 -27.531 1.00 87.00 373 ILE A CA 1
ATOM 2949 C C . ILE A 1 373 ? 8.820 -13.568 -28.095 1.00 87.00 373 ILE A C 1
ATOM 2951 O O . ILE A 1 373 ? 7.747 -14.003 -28.511 1.00 87.00 373 ILE A O 1
ATOM 2955 N N . THR A 1 374 ? 9.940 -14.288 -28.127 1.00 77.00 374 THR A N 1
ATOM 2956 C CA . THR A 1 374 ? 9.987 -15.679 -28.627 1.00 77.00 374 THR A CA 1
ATOM 2957 C C . THR A 1 374 ? 10.328 -16.705 -27.559 1.00 77.00 374 THR A C 1
ATOM 2959 O O . THR A 1 374 ? 9.942 -17.865 -27.687 1.00 77.00 374 THR A O 1
ATOM 2962 N N . ASN A 1 375 ? 10.971 -16.266 -26.480 1.00 69.94 375 ASN A N 1
ATOM 2963 C CA . ASN A 1 375 ? 11.238 -17.066 -25.296 1.00 69.94 375 ASN A CA 1
ATOM 2964 C C . ASN A 1 375 ? 11.163 -16.152 -24.068 1.00 69.94 375 ASN A C 1
ATOM 2966 O O . ASN A 1 375 ? 11.729 -15.066 -24.095 1.00 69.94 375 ASN A O 1
ATOM 2970 N N . TYR A 1 376 ? 10.440 -16.545 -23.025 1.00 66.44 376 TYR A N 1
ATOM 2971 C CA . TYR A 1 376 ? 10.118 -15.697 -21.865 1.00 66.44 376 TYR A CA 1
ATOM 2972 C C . TYR A 1 376 ? 10.626 -16.272 -20.530 1.00 66.44 376 TYR A C 1
ATOM 2974 O O . TYR A 1 376 ? 10.335 -15.733 -19.465 1.00 66.44 376 TYR A O 1
ATOM 2982 N N . HIS A 1 377 ? 11.420 -17.348 -20.594 1.00 63.56 377 HIS A N 1
ATOM 2983 C CA . HIS A 1 377 ? 11.980 -18.059 -19.442 1.00 63.56 377 HIS A CA 1
ATOM 2984 C C . HIS A 1 377 ? 13.468 -18.350 -19.615 1.00 63.56 377 HIS A C 1
ATOM 2986 O O . HIS A 1 377 ? 13.923 -19.488 -19.514 1.00 63.56 377 HIS A O 1
ATOM 2992 N N . LEU A 1 378 ? 14.246 -17.316 -19.907 1.00 67.31 378 LEU A N 1
ATOM 2993 C CA . LEU A 1 378 ? 15.683 -17.479 -20.096 1.00 67.31 378 LEU A CA 1
ATOM 2994 C C . LEU A 1 378 ? 16.465 -17.547 -18.774 1.00 67.31 378 LEU A C 1
ATOM 2996 O O . LEU A 1 378 ? 17.625 -17.964 -18.758 1.00 67.31 378 LEU A O 1
ATOM 3000 N N . SER A 1 379 ? 15.847 -17.169 -17.653 1.00 56.12 379 SER A N 1
ATOM 3001 C CA . SER A 1 379 ? 16.528 -17.133 -16.359 1.00 56.12 379 SER A CA 1
ATOM 3002 C C . SER A 1 379 ? 16.655 -18.520 -15.721 1.00 56.12 379 SER A C 1
ATOM 3004 O O . SER A 1 379 ? 15.753 -19.012 -15.059 1.00 56.12 379 SER A O 1
ATOM 3006 N N . TYR A 1 380 ? 17.855 -19.095 -15.832 1.00 51.25 380 TYR A N 1
ATOM 3007 C CA . TYR A 1 380 ? 18.421 -20.109 -14.925 1.00 51.25 380 TYR A CA 1
ATOM 3008 C C . TYR A 1 380 ? 19.014 -19.471 -13.643 1.00 51.25 380 TYR A C 1
ATOM 3010 O O . TYR A 1 380 ? 19.994 -19.963 -13.083 1.00 51.25 380 TYR A O 1
ATOM 3018 N N . SER A 1 381 ? 18.472 -18.328 -13.218 1.00 46.41 381 SER A N 1
ATOM 3019 C CA . SER A 1 381 ? 18.880 -17.560 -12.039 1.00 46.41 381 SER A CA 1
ATOM 3020 C C . SER A 1 381 ? 17.632 -17.201 -11.240 1.00 46.41 381 SER A C 1
ATOM 3022 O O . SER A 1 381 ? 16.733 -16.564 -11.785 1.00 46.41 381 SER A O 1
ATOM 3024 N N . ASP A 1 382 ? 17.590 -17.576 -9.962 1.00 57.78 382 ASP A N 1
ATOM 3025 C CA . ASP A 1 382 ? 16.467 -17.359 -9.037 1.00 57.78 382 ASP A CA 1
ATOM 3026 C C . ASP A 1 382 ? 16.264 -15.882 -8.634 1.00 57.78 382 ASP A C 1
ATOM 3028 O O . ASP A 1 382 ? 15.875 -15.612 -7.505 1.00 57.78 382 ASP A O 1
ATOM 3032 N N . VAL A 1 383 ? 16.497 -14.913 -9.519 1.00 67.06 383 VAL A N 1
ATOM 3033 C CA . VAL A 1 383 ? 16.431 -13.480 -9.187 1.00 67.06 383 VAL A CA 1
ATOM 3034 C C . VAL A 1 383 ? 15.021 -12.909 -9.360 1.00 67.06 383 VAL A C 1
ATOM 3036 O O . VAL A 1 383 ? 14.322 -13.180 -10.341 1.00 67.06 383 VAL A O 1
ATOM 3039 N N . GLY A 1 384 ? 14.585 -12.109 -8.392 1.00 78.50 384 GLY A N 1
ATOM 3040 C CA . GLY A 1 384 ? 13.307 -11.407 -8.425 1.00 78.50 384 GLY A CA 1
ATOM 3041 C C . GLY A 1 384 ? 13.421 -9.942 -8.024 1.00 78.50 384 GLY A C 1
ATOM 3042 O O . GLY A 1 384 ? 14.393 -9.507 -7.407 1.00 78.50 384 GLY A O 1
ATOM 3043 N N . TYR A 1 385 ? 12.390 -9.178 -8.369 1.00 87.62 385 TYR A N 1
ATOM 3044 C CA . TYR A 1 385 ? 12.240 -7.808 -7.917 1.00 87.62 385 TYR A CA 1
ATOM 3045 C C . TYR A 1 385 ? 11.906 -7.762 -6.431 1.00 87.62 385 TYR A C 1
ATOM 3047 O O . TYR A 1 385 ? 11.005 -8.457 -5.949 1.00 87.62 385 TYR A O 1
ATOM 3055 N N . ALA A 1 386 ? 12.605 -6.886 -5.724 1.00 91.62 386 ALA A N 1
ATOM 3056 C CA . ALA A 1 386 ? 12.421 -6.599 -4.316 1.00 91.62 386 ALA A CA 1
ATOM 3057 C C . ALA A 1 386 ? 12.225 -5.095 -4.093 1.00 91.62 386 ALA A C 1
ATOM 3059 O O . ALA A 1 386 ? 12.492 -4.254 -4.956 1.00 91.62 386 ALA A O 1
ATOM 3060 N N . ILE A 1 387 ? 11.687 -4.748 -2.929 1.00 94.25 387 ILE A N 1
ATOM 3061 C CA . ILE A 1 387 ? 11.599 -3.364 -2.467 1.00 94.25 387 ILE A CA 1
ATOM 3062 C C . ILE A 1 387 ? 12.975 -3.004 -1.927 1.00 94.25 387 ILE A C 1
ATOM 3064 O O . ILE A 1 387 ? 13.540 -3.777 -1.155 1.00 94.25 387 ILE A O 1
ATOM 3068 N N . CYS A 1 388 ? 13.505 -1.852 -2.329 1.00 93.38 388 CYS A N 1
ATOM 3069 C CA . CYS A 1 388 ? 14.764 -1.338 -1.806 1.00 93.38 388 CYS A CA 1
ATOM 3070 C C . CYS A 1 388 ? 14.483 -0.423 -0.606 1.00 93.38 388 CYS A C 1
ATOM 3072 O O . CYS A 1 388 ? 13.562 0.401 -0.645 1.00 93.38 388 CYS A O 1
ATOM 3074 N N . LEU A 1 389 ? 15.245 -0.594 0.472 1.00 92.19 389 LEU A N 1
ATOM 3075 C CA . LEU A 1 389 ? 15.077 0.139 1.725 1.00 92.19 389 LEU A CA 1
ATOM 3076 C C . LEU A 1 389 ? 16.439 0.490 2.346 1.00 92.19 389 LEU A C 1
ATOM 3078 O O . LEU A 1 389 ? 17.441 -0.162 2.043 1.00 92.19 389 LEU A O 1
ATOM 3082 N N . PRO A 1 390 ? 16.516 1.510 3.220 1.00 85.31 390 PRO A N 1
ATOM 3083 C CA . PRO A 1 390 ? 17.706 1.722 4.037 1.00 85.31 390 PRO A CA 1
ATOM 3084 C C . PRO A 1 390 ? 17.975 0.492 4.911 1.00 85.31 390 PRO A C 1
ATOM 3086 O O . PRO A 1 390 ? 17.045 -0.195 5.340 1.00 85.31 390 PRO A O 1
ATOM 3089 N N . LYS A 1 391 ? 19.250 0.220 5.206 1.00 83.56 391 LYS A N 1
ATOM 3090 C CA . LYS A 1 391 ? 19.631 -0.927 6.035 1.00 83.56 391 LYS A CA 1
ATOM 3091 C C . LYS A 1 391 ? 19.231 -0.737 7.498 1.00 83.56 391 LYS A C 1
ATOM 3093 O O . LYS A 1 391 ? 20.004 -0.242 8.314 1.00 83.56 391 LYS A O 1
ATOM 3098 N N . ASP A 1 392 ? 18.025 -1.190 7.822 1.00 83.56 392 ASP A N 1
ATOM 3099 C CA . ASP A 1 392 ? 17.471 -1.265 9.172 1.00 83.56 392 ASP A CA 1
ATOM 3100 C C . ASP A 1 392 ? 16.667 -2.559 9.314 1.00 83.56 392 ASP A C 1
ATOM 3102 O O . ASP A 1 392 ? 15.575 -2.700 8.764 1.00 83.56 392 ASP A O 1
ATOM 3106 N N . LYS A 1 393 ? 17.181 -3.482 10.133 1.00 80.56 393 LYS A N 1
ATOM 3107 C CA . LYS A 1 393 ? 16.587 -4.805 10.352 1.00 80.56 393 LYS A CA 1
ATOM 3108 C C . LYS A 1 393 ? 15.103 -4.747 10.740 1.00 80.56 393 LYS A C 1
ATOM 3110 O O . LYS A 1 393 ? 14.336 -5.592 10.286 1.00 80.56 393 LYS A O 1
ATOM 3115 N N . LYS A 1 394 ? 14.671 -3.771 11.550 1.00 81.00 394 LYS A N 1
ATOM 3116 C CA . LYS A 1 394 ? 13.260 -3.668 11.965 1.00 81.00 394 LYS A CA 1
ATOM 3117 C C . LYS A 1 394 ? 12.376 -3.172 10.827 1.00 81.00 394 LYS A C 1
ATOM 3119 O O . LYS A 1 394 ? 11.248 -3.646 10.696 1.00 81.00 394 LYS A O 1
ATOM 3124 N N . VAL A 1 395 ? 12.867 -2.239 10.009 1.00 86.44 395 VAL A N 1
ATOM 3125 C CA . VAL A 1 395 ? 12.152 -1.784 8.806 1.00 86.44 395 VAL A CA 1
ATOM 3126 C C . VAL A 1 395 ? 12.041 -2.938 7.814 1.00 86.44 395 VAL A C 1
ATOM 3128 O O . VAL A 1 395 ? 10.934 -3.225 7.360 1.00 86.44 395 VAL A O 1
ATOM 3131 N N . THR A 1 396 ? 13.132 -3.669 7.568 1.00 89.75 396 THR A N 1
ATOM 3132 C CA . THR A 1 396 ? 13.144 -4.861 6.711 1.00 89.75 396 THR A CA 1
ATOM 3133 C C . THR A 1 396 ? 12.144 -5.910 7.187 1.00 89.75 396 THR A C 1
ATOM 3135 O O . THR A 1 396 ? 11.329 -6.391 6.403 1.00 89.75 396 THR A O 1
ATOM 3138 N N . GLU A 1 397 ? 12.139 -6.245 8.480 1.00 87.38 397 GLU A N 1
ATOM 3139 C CA . GLU A 1 397 ? 11.204 -7.214 9.066 1.00 87.38 397 GLU A CA 1
ATOM 3140 C C . GLU A 1 397 ? 9.744 -6.746 8.980 1.00 87.38 397 GLU A C 1
ATOM 3142 O O . GLU A 1 397 ? 8.858 -7.545 8.658 1.00 87.38 397 GLU A O 1
ATOM 3147 N N . ALA A 1 398 ? 9.478 -5.459 9.223 1.00 87.12 398 ALA A N 1
ATOM 3148 C CA . ALA A 1 398 ? 8.139 -4.884 9.120 1.00 87.12 398 ALA A CA 1
ATOM 3149 C C . ALA A 1 398 ? 7.626 -4.894 7.674 1.00 87.12 398 ALA A C 1
ATOM 3151 O O . ALA A 1 398 ? 6.489 -5.313 7.433 1.00 87.12 398 ALA A O 1
ATOM 3152 N N . VAL A 1 399 ? 8.467 -4.484 6.719 1.00 93.50 399 VAL A N 1
ATOM 3153 C CA . VAL A 1 399 ? 8.167 -4.513 5.282 1.00 93.50 399 VAL A CA 1
ATOM 3154 C C . VAL A 1 399 ? 7.953 -5.947 4.820 1.00 93.50 399 VAL A C 1
ATOM 3156 O O . VAL A 1 399 ? 6.938 -6.212 4.190 1.00 93.50 399 VAL A O 1
ATOM 3159 N N . ASN A 1 400 ? 8.816 -6.892 5.197 1.00 93.19 400 ASN A N 1
ATOM 3160 C CA . ASN A 1 400 ? 8.662 -8.303 4.837 1.00 93.1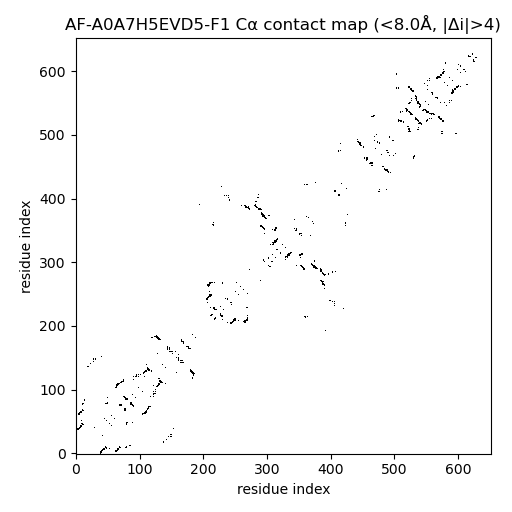9 400 ASN A CA 1
ATOM 3161 C C . ASN A 1 400 ? 7.395 -8.922 5.421 1.00 93.19 400 ASN A C 1
ATOM 3163 O O . ASN A 1 400 ? 6.678 -9.623 4.717 1.00 93.19 400 ASN A O 1
ATOM 3167 N N . SER A 1 401 ? 7.075 -8.625 6.680 1.00 87.06 401 SER A N 1
ATOM 3168 C CA . SER A 1 401 ? 5.851 -9.120 7.315 1.00 87.06 401 SER A CA 1
ATOM 3169 C C . SER A 1 401 ? 4.595 -8.537 6.666 1.00 87.06 401 SER A C 1
ATOM 3171 O O . SER A 1 401 ? 3.584 -9.227 6.534 1.00 87.06 401 SER A O 1
ATOM 3173 N N . ALA A 1 402 ? 4.629 -7.256 6.287 1.00 88.56 402 ALA A N 1
ATOM 3174 C CA . ALA A 1 402 ? 3.552 -6.626 5.534 1.00 88.56 402 ALA A CA 1
ATOM 3175 C C . ALA A 1 402 ? 3.445 -7.231 4.134 1.00 88.56 402 ALA A C 1
ATOM 3177 O O . ALA A 1 402 ? 2.353 -7.609 3.727 1.00 88.56 402 ALA A O 1
ATOM 3178 N N . LEU A 1 403 ? 4.569 -7.410 3.443 1.00 91.56 403 LEU A N 1
ATOM 3179 C CA . LEU A 1 403 ? 4.635 -8.016 2.122 1.00 91.56 403 LEU A CA 1
ATOM 3180 C C . LEU A 1 403 ? 4.116 -9.460 2.135 1.00 91.56 403 LEU A C 1
ATOM 3182 O O . LEU A 1 403 ? 3.330 -9.810 1.267 1.00 91.56 403 LEU A O 1
ATOM 3186 N N . ASP A 1 404 ? 4.427 -10.265 3.155 1.00 81.56 404 ASP A N 1
ATOM 3187 C CA . ASP A 1 404 ? 3.856 -11.610 3.326 1.00 81.56 404 ASP A CA 1
ATOM 3188 C C . ASP A 1 404 ? 2.320 -11.571 3.433 1.00 81.56 404 ASP A C 1
ATOM 3190 O O . ASP A 1 404 ? 1.637 -12.444 2.895 1.00 81.56 404 ASP A O 1
ATOM 3194 N N . ARG A 1 405 ? 1.750 -10.550 4.094 1.00 79.38 405 ARG A N 1
ATOM 3195 C CA . ARG A 1 405 ? 0.292 -10.346 4.148 1.00 79.38 405 ARG A CA 1
ATOM 3196 C C . ARG A 1 405 ? -0.269 -9.881 2.812 1.00 79.38 405 ARG A C 1
ATOM 3198 O O . ARG A 1 405 ? -1.315 -10.380 2.418 1.00 79.38 405 ARG A O 1
ATOM 3205 N N . VAL A 1 406 ? 0.424 -8.988 2.103 1.00 81.94 406 VAL A N 1
ATOM 3206 C CA . VAL A 1 406 ? 0.040 -8.543 0.754 1.00 81.94 406 VAL A CA 1
ATOM 3207 C C . VAL A 1 406 ? 0.025 -9.719 -0.223 1.00 81.94 406 VAL A C 1
ATOM 3209 O O . VAL A 1 406 ? -0.986 -9.962 -0.872 1.00 81.94 406 VAL A O 1
ATOM 3212 N N . LEU A 1 407 ? 1.112 -10.489 -0.280 1.00 78.44 407 LEU A N 1
ATOM 3213 C CA . LEU A 1 407 ? 1.252 -11.664 -1.144 1.00 78.44 407 LEU A CA 1
ATOM 3214 C C . LEU A 1 407 ? 0.361 -12.833 -0.685 1.00 78.44 407 LEU A C 1
ATOM 3216 O O . LEU A 1 407 ? -0.002 -13.703 -1.475 1.00 78.44 407 LEU A O 1
ATOM 3220 N N . GLY A 1 408 ? -0.007 -12.865 0.598 1.00 64.44 408 GLY A N 1
ATOM 3221 C CA . GLY A 1 408 ? -0.992 -13.783 1.166 1.00 64.44 408 GLY A CA 1
ATOM 3222 C C . GLY A 1 408 ? -2.449 -13.348 0.964 1.00 64.44 408 GLY A C 1
ATOM 3223 O O . GLY A 1 408 ? -3.354 -14.178 1.104 1.00 64.44 408 GLY A O 1
ATOM 3224 N N . ASP A 1 409 ? -2.698 -12.081 0.620 1.00 69.19 409 ASP A N 1
ATOM 3225 C CA . ASP A 1 409 ? -4.027 -11.550 0.331 1.00 69.19 409 ASP A CA 1
ATOM 3226 C C . ASP A 1 409 ? -4.471 -12.046 -1.045 1.00 69.19 409 ASP A C 1
ATOM 3228 O O . ASP A 1 409 ? -4.237 -11.439 -2.090 1.00 69.19 409 ASP A O 1
ATOM 3232 N N . ARG A 1 410 ? -5.141 -13.198 -1.022 1.00 52.44 410 ARG A N 1
ATOM 3233 C CA . ARG A 1 410 ? -5.629 -13.902 -2.213 1.00 52.44 410 ARG A CA 1
ATOM 3234 C C . ARG A 1 410 ? -6.475 -13.020 -3.125 1.00 52.44 410 ARG A C 1
ATOM 3236 O O . ARG A 1 410 ? -6.504 -13.249 -4.331 1.00 52.44 410 ARG A O 1
ATOM 3243 N N . TYR A 1 411 ? -7.166 -12.036 -2.562 1.00 50.78 411 TYR A N 1
ATOM 3244 C CA . TYR A 1 411 ? -8.030 -11.175 -3.338 1.00 50.78 411 TYR A CA 1
ATOM 3245 C C . TYR A 1 411 ? -7.261 -10.052 -4.028 1.00 50.78 411 TYR A C 1
ATOM 3247 O O . TYR A 1 411 ? -7.453 -9.828 -5.225 1.00 50.78 411 TYR A O 1
ATOM 3255 N N . PHE A 1 412 ? -6.360 -9.392 -3.296 1.00 66.88 412 PHE A N 1
ATOM 3256 C CA . PHE A 1 412 ? -5.448 -8.407 -3.870 1.00 66.88 412 PHE A CA 1
ATOM 3257 C C . PHE A 1 412 ? -4.563 -9.036 -4.948 1.00 66.88 412 PHE A C 1
ATOM 3259 O O . PHE A 1 412 ? -4.465 -8.507 -6.052 1.00 66.88 412 PHE A O 1
ATOM 3266 N N . MET A 1 413 ? -3.995 -10.210 -4.669 1.00 63.69 413 MET A N 1
ATOM 3267 C CA . MET A 1 413 ? -3.149 -10.914 -5.628 1.00 63.69 413 MET A CA 1
ATOM 3268 C C . MET A 1 413 ? -3.908 -11.306 -6.895 1.00 63.69 413 MET A C 1
ATOM 3270 O O . MET A 1 413 ? -3.348 -11.216 -7.981 1.00 63.69 413 MET A O 1
ATOM 3274 N N . ARG A 1 414 ? -5.195 -11.659 -6.799 1.00 55.09 414 ARG A N 1
ATOM 3275 C CA . ARG A 1 414 ? -6.036 -11.915 -7.978 1.00 55.09 414 ARG A CA 1
ATOM 3276 C C . ARG A 1 414 ? -6.437 -10.636 -8.720 1.00 55.09 414 ARG A C 1
ATOM 3278 O O . ARG A 1 414 ? -6.498 -10.655 -9.945 1.00 55.09 414 ARG A O 1
ATOM 3285 N N . TYR A 1 415 ? -6.674 -9.526 -8.020 1.00 61.81 415 TYR A N 1
ATOM 3286 C CA . TYR A 1 415 ? -6.879 -8.214 -8.649 1.00 61.81 415 TYR A CA 1
ATOM 3287 C C . TYR A 1 415 ? -5.652 -7.799 -9.470 1.00 61.81 415 TYR A C 1
ATOM 3289 O O . TYR A 1 415 ? -5.788 -7.470 -10.647 1.00 61.81 415 TYR A O 1
ATOM 3297 N N . ILE A 1 416 ? -4.462 -7.886 -8.871 1.00 69.62 416 ILE A N 1
ATOM 3298 C CA . ILE A 1 416 ? -3.192 -7.585 -9.533 1.00 69.62 416 ILE A CA 1
ATOM 3299 C C . ILE A 1 416 ? -2.945 -8.551 -10.690 1.00 69.62 416 ILE A C 1
ATOM 3301 O O . ILE A 1 416 ? -2.652 -8.090 -11.787 1.00 69.62 416 ILE A O 1
ATOM 3305 N N . HIS A 1 417 ? -3.156 -9.856 -10.485 1.00 62.06 417 HIS A N 1
ATOM 3306 C CA . HIS A 1 417 ? -3.077 -10.857 -11.550 1.00 62.06 417 HIS A CA 1
ATOM 3307 C C . HIS A 1 417 ? -3.954 -10.480 -12.742 1.00 62.06 417 HIS A C 1
ATOM 3309 O O . HIS A 1 417 ? -3.459 -10.403 -13.849 1.00 62.06 417 HIS A O 1
ATOM 3315 N N . ASN A 1 418 ? -5.240 -10.191 -12.542 1.00 57.59 418 ASN A N 1
ATOM 3316 C CA . ASN A 1 418 ? -6.153 -9.882 -13.646 1.00 57.59 418 ASN A CA 1
ATOM 3317 C C . ASN A 1 418 ? -5.843 -8.545 -14.331 1.00 57.59 418 ASN A C 1
ATOM 3319 O O . ASN A 1 418 ? -5.967 -8.436 -15.548 1.00 57.59 418 ASN A O 1
ATOM 3323 N N . LYS A 1 419 ? -5.451 -7.527 -13.559 1.00 66.69 419 LYS A N 1
ATOM 3324 C CA . LYS A 1 419 ? -5.114 -6.198 -14.088 1.00 66.69 419 LYS A CA 1
ATOM 3325 C C . LYS A 1 419 ? -3.823 -6.215 -14.911 1.00 66.69 419 LYS A C 1
ATOM 3327 O O . LYS A 1 419 ? -3.665 -5.401 -15.815 1.00 66.69 419 LYS A O 1
ATOM 3332 N N . TYR A 1 420 ? -2.926 -7.148 -14.603 1.00 69.94 420 TYR A N 1
ATOM 3333 C CA . TYR A 1 420 ? -1.591 -7.264 -15.182 1.00 69.94 420 TYR A CA 1
ATOM 3334 C C . TYR A 1 420 ? -1.331 -8.657 -15.793 1.00 69.94 420 TYR A C 1
ATOM 3336 O O . TYR A 1 420 ? -0.194 -9.121 -15.872 1.00 69.94 420 TYR A O 1
ATOM 3344 N N . ILE A 1 421 ? -2.405 -9.322 -16.233 1.00 57.16 421 ILE A N 1
ATOM 3345 C CA . ILE A 1 421 ? -2.450 -10.751 -16.594 1.00 57.16 421 ILE A CA 1
ATOM 3346 C C . ILE A 1 421 ? -1.460 -11.132 -17.694 1.00 57.16 421 ILE A C 1
ATOM 3348 O O . ILE A 1 421 ? -0.864 -12.205 -17.661 1.00 57.16 421 ILE A O 1
ATOM 3352 N N . GLU A 1 422 ? -1.211 -10.198 -18.607 1.00 54.75 422 GLU A N 1
ATOM 3353 C CA . GLU A 1 422 ? -0.377 -10.380 -19.793 1.00 54.75 422 GLU A CA 1
ATOM 3354 C C . GLU A 1 422 ? 1.106 -10.664 -19.488 1.00 54.75 422 GLU A C 1
ATOM 3356 O O . GLU A 1 422 ? 1.781 -11.216 -20.355 1.00 54.75 422 GLU A O 1
ATOM 3361 N N . PHE A 1 423 ? 1.610 -10.356 -18.281 1.00 56.81 423 PHE A N 1
ATOM 3362 C CA . PHE A 1 423 ? 2.955 -10.771 -17.840 1.00 56.81 423 PHE A CA 1
ATOM 3363 C C . PHE A 1 423 ? 2.962 -11.784 -16.689 1.00 56.81 423 PHE A C 1
ATOM 3365 O O . PHE A 1 423 ? 4.008 -12.353 -16.388 1.00 56.81 423 PHE A O 1
ATOM 3372 N N . ILE A 1 424 ? 1.826 -12.026 -16.028 1.00 52.03 424 ILE A N 1
ATOM 3373 C CA . ILE A 1 424 ? 1.765 -12.922 -14.862 1.00 52.03 424 ILE A CA 1
ATOM 3374 C C . ILE A 1 424 ? 1.452 -14.369 -15.284 1.00 52.03 424 ILE A C 1
ATOM 3376 O O . ILE A 1 424 ? 1.967 -15.303 -14.674 1.00 52.03 424 ILE A O 1
ATOM 3380 N N . GLU A 1 425 ? 0.694 -14.589 -16.366 1.00 44.94 425 GLU A N 1
ATOM 3381 C CA . GLU A 1 425 ? 0.315 -15.944 -16.822 1.00 44.94 425 GLU A CA 1
ATOM 3382 C C . GLU A 1 425 ? 1.469 -16.782 -17.394 1.00 44.94 425 GLU A C 1
ATOM 3384 O O . GLU A 1 425 ? 1.332 -17.993 -17.561 1.00 44.94 425 GLU A O 1
ATOM 3389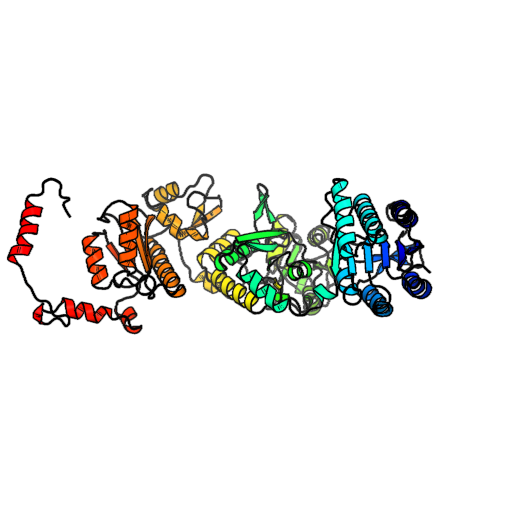 N N . ASN A 1 426 ? 2.624 -16.163 -17.631 1.00 46.06 426 ASN A N 1
ATOM 3390 C CA . ASN A 1 426 ? 3.834 -16.822 -18.104 1.00 46.06 426 ASN A CA 1
ATOM 3391 C C . ASN A 1 426 ? 4.980 -16.739 -17.084 1.00 46.06 426 ASN A C 1
ATOM 3393 O O . ASN A 1 426 ? 6.121 -16.853 -17.496 1.00 46.06 426 ASN A O 1
ATOM 3397 N N . ASP A 1 427 ? 4.733 -16.521 -15.784 1.00 42.69 427 ASP A N 1
ATOM 3398 C CA . ASP A 1 427 ? 5.753 -16.670 -14.731 1.00 42.69 427 ASP A CA 1
ATOM 3399 C C . ASP A 1 427 ? 5.588 -18.024 -14.018 1.00 42.69 427 ASP A C 1
ATOM 3401 O O . ASP A 1 427 ? 4.682 -18.232 -13.212 1.00 42.69 427 ASP A O 1
ATOM 3405 N N . SER A 1 428 ? 6.461 -18.979 -14.339 1.00 42.75 428 SER A N 1
ATOM 3406 C CA . SER A 1 428 ? 6.480 -20.330 -13.770 1.00 42.75 428 SER A CA 1
ATOM 3407 C C . SER A 1 428 ? 7.083 -20.335 -12.357 1.00 42.75 428 SER A C 1
ATOM 3409 O O . SER A 1 428 ? 8.148 -20.907 -12.138 1.00 42.75 428 SER A O 1
ATOM 3411 N N . SER A 1 429 ? 6.434 -19.702 -11.378 1.00 42.91 429 SER A N 1
ATOM 3412 C CA . SER A 1 429 ? 6.870 -19.743 -9.974 1.00 42.91 429 SER A C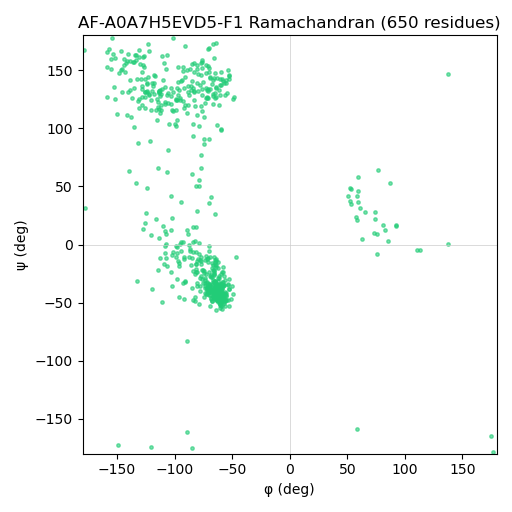A 1
ATOM 3413 C C . SER A 1 429 ? 5.740 -20.181 -9.030 1.00 42.91 429 SER A C 1
ATOM 3415 O O . SER A 1 429 ? 4.565 -20.147 -9.392 1.00 42.91 429 SER A O 1
ATOM 3417 N N . HIS A 1 430 ? 6.089 -20.620 -7.810 1.00 43.84 430 HIS A N 1
ATOM 3418 C CA . HIS A 1 430 ? 5.213 -21.172 -6.750 1.00 43.84 430 HIS A CA 1
ATOM 3419 C C . HIS A 1 430 ? 3.908 -20.396 -6.444 1.00 43.84 430 HIS A C 1
ATOM 3421 O O . HIS A 1 430 ? 3.041 -20.892 -5.717 1.00 43.84 430 HIS A O 1
ATOM 3427 N N . LEU A 1 431 ? 3.745 -19.186 -6.977 1.00 41.72 431 LEU A N 1
ATOM 3428 C CA . LEU A 1 431 ? 2.498 -18.436 -6.946 1.00 41.72 431 LEU A CA 1
ATOM 3429 C C . LEU A 1 431 ? 1.420 -19.057 -7.857 1.00 41.72 431 LEU A C 1
ATOM 3431 O O . LEU A 1 431 ? 0.265 -19.085 -7.444 1.00 41.72 431 LEU A O 1
ATOM 3435 N N . VAL A 1 432 ? 1.767 -19.654 -9.008 1.00 40.81 432 VAL A N 1
ATOM 3436 C CA . VAL A 1 432 ? 0.822 -20.318 -9.940 1.00 40.81 432 VAL A CA 1
ATOM 3437 C C . VAL A 1 432 ? 0.097 -21.503 -9.307 1.00 40.81 432 VAL A C 1
ATOM 3439 O O . VAL A 1 432 ? -1.104 -21.669 -9.521 1.00 40.81 432 VAL A O 1
ATOM 3442 N N . ASP A 1 433 ? 0.755 -22.272 -8.442 1.00 38.59 433 ASP A N 1
ATOM 3443 C CA . ASP A 1 433 ? 0.095 -23.367 -7.719 1.00 38.59 433 ASP A CA 1
ATOM 3444 C C . ASP A 1 433 ? -0.834 -22.854 -6.602 1.00 38.59 433 ASP A C 1
ATOM 3446 O O . ASP A 1 433 ? -1.897 -23.430 -6.351 1.00 38.59 433 ASP A O 1
ATOM 3450 N N . LYS A 1 434 ? -0.519 -21.698 -5.995 1.00 43.41 434 LYS A N 1
ATOM 3451 C CA . LYS A 1 434 ? -1.470 -20.959 -5.144 1.00 43.41 434 LYS A CA 1
ATOM 3452 C C . LYS A 1 434 ? -2.620 -20.349 -5.960 1.00 43.41 434 LYS A C 1
ATOM 3454 O O . LYS A 1 434 ? -3.745 -20.334 -5.460 1.00 43.41 434 LYS A O 1
ATOM 3459 N N . PHE A 1 435 ? -2.367 -19.903 -7.195 1.00 38.78 435 PHE A N 1
ATOM 3460 C CA . PHE A 1 435 ? -3.350 -19.310 -8.112 1.00 38.78 435 PHE A CA 1
ATOM 3461 C C . PHE A 1 435 ? -4.335 -20.344 -8.683 1.00 38.78 435 PHE A C 1
ATOM 3463 O O . PHE A 1 435 ? -5.524 -20.051 -8.793 1.00 38.78 435 PHE A O 1
ATOM 3470 N N . LYS A 1 436 ? -3.886 -21.572 -8.977 1.00 34.59 436 LYS A N 1
ATOM 3471 C CA . LYS A 1 436 ? -4.721 -22.650 -9.543 1.00 34.59 436 LYS A CA 1
ATOM 3472 C C . LYS A 1 436 ? -5.675 -23.306 -8.539 1.00 34.59 436 LYS A C 1
ATOM 3474 O O . LYS A 1 436 ? -6.682 -23.870 -8.948 1.00 34.59 436 LYS A O 1
ATOM 3479 N N . SER A 1 437 ? -5.405 -23.210 -7.233 1.00 34.59 437 SER A N 1
ATOM 3480 C CA . SER A 1 437 ? -6.244 -23.826 -6.181 1.00 34.59 437 SER A CA 1
ATOM 3481 C C . SER A 1 437 ? -7.527 -23.049 -5.838 1.00 34.59 437 SER A C 1
ATOM 3483 O O . SER A 1 437 ? -8.286 -23.435 -4.948 1.00 34.59 437 SER A O 1
ATOM 3485 N N . ILE A 1 438 ? -7.777 -21.935 -6.528 1.00 40.78 438 ILE A N 1
ATOM 3486 C CA . ILE A 1 438 ? -8.889 -21.015 -6.281 1.00 40.78 438 ILE A CA 1
ATOM 3487 C C . ILE A 1 438 ? -9.805 -21.076 -7.511 1.00 40.78 438 ILE A C 1
ATOM 3489 O O . ILE A 1 438 ? -9.960 -20.109 -8.252 1.00 40.78 438 ILE A O 1
ATOM 3493 N N . GLU A 1 439 ? -10.424 -22.239 -7.738 1.00 37.41 439 GLU A N 1
ATOM 3494 C CA . GLU A 1 439 ? -11.618 -22.321 -8.585 1.00 37.41 439 GLU A CA 1
ATOM 3495 C C . GLU A 1 439 ? -12.701 -21.432 -7.963 1.00 37.41 439 GLU A C 1
ATOM 3497 O O . GLU A 1 439 ? -13.367 -21.828 -7.012 1.00 37.41 439 GLU A O 1
ATOM 3502 N N . TYR A 1 440 ? -12.887 -20.220 -8.482 1.00 47.44 440 TYR A N 1
ATOM 3503 C CA . TYR A 1 440 ? -14.095 -19.446 -8.201 1.00 47.44 440 TYR A CA 1
ATOM 3504 C C . TYR A 1 440 ? -14.585 -18.843 -9.506 1.00 47.44 440 TYR A C 1
ATOM 3506 O O . TYR A 1 440 ? -14.030 -17.865 -10.032 1.00 47.44 440 TYR A O 1
ATOM 3514 N N . LYS A 1 441 ? -15.604 -19.528 -10.021 1.00 46.56 441 LYS A N 1
ATOM 3515 C CA . LYS A 1 441 ? -16.485 -19.126 -11.110 1.00 46.56 441 LYS A CA 1
ATOM 3516 C C . LYS A 1 441 ? -17.140 -17.795 -10.685 1.00 46.56 441 LYS A C 1
ATOM 3518 O O . LYS A 1 441 ? -17.424 -17.619 -9.516 1.00 46.56 441 LYS A O 1
ATOM 3523 N N . HIS A 1 442 ? -17.309 -16.852 -11.615 1.00 64.44 442 HIS A N 1
ATOM 3524 C CA . HIS A 1 442 ? -18.066 -15.590 -11.438 1.00 64.44 442 HIS A CA 1
ATOM 3525 C C . HIS A 1 442 ? -17.335 -14.357 -10.856 1.00 64.44 442 HIS A C 1
ATOM 3527 O O . HIS A 1 442 ? -17.821 -13.649 -9.976 1.00 64.44 442 HIS A O 1
ATOM 3533 N N . VAL A 1 443 ? -16.198 -14.000 -11.464 1.00 64.12 443 VAL A N 1
ATOM 3534 C CA . VAL A 1 443 ? -15.706 -12.607 -11.448 1.00 64.12 443 VAL A CA 1
ATOM 3535 C C . VAL A 1 443 ? -16.409 -11.812 -12.546 1.00 64.12 443 VAL A C 1
ATOM 3537 O O . VAL A 1 443 ? -16.455 -12.248 -13.697 1.00 64.12 443 VAL A O 1
ATOM 3540 N N . TYR A 1 444 ? -16.937 -10.642 -12.195 1.00 76.00 444 TYR A N 1
ATOM 3541 C CA . TYR A 1 444 ? -17.490 -9.679 -13.138 1.00 76.00 444 TYR A CA 1
ATOM 3542 C C . TYR A 1 444 ? -16.501 -8.530 -13.333 1.00 76.00 444 TYR A C 1
ATOM 3544 O O . TYR A 1 444 ? -16.046 -7.928 -12.367 1.00 76.00 444 TYR A O 1
ATOM 3552 N N . VAL A 1 445 ? -16.167 -8.219 -14.584 1.00 72.62 445 VAL A N 1
ATOM 3553 C CA . VAL A 1 445 ? -15.366 -7.036 -14.914 1.00 72.62 445 VAL A CA 1
ATOM 3554 C C . VAL A 1 445 ? -16.319 -5.862 -15.111 1.00 72.62 445 VAL A C 1
ATOM 3556 O O . VAL A 1 445 ? -17.215 -5.934 -15.958 1.00 72.62 445 VAL A O 1
ATOM 3559 N N . THR A 1 446 ? -16.154 -4.812 -14.310 1.00 78.00 446 THR A N 1
ATOM 3560 C CA . THR A 1 446 ? -16.982 -3.603 -14.378 1.00 78.00 446 THR A CA 1
ATOM 3561 C C . THR A 1 446 ? -16.903 -2.947 -15.749 1.00 78.00 446 THR A C 1
ATOM 3563 O O . THR A 1 446 ? -15.849 -2.881 -16.383 1.00 78.00 446 THR A O 1
ATOM 3566 N N . LYS A 1 447 ? -18.037 -2.421 -16.196 1.00 81.25 447 LYS A N 1
ATOM 3567 C CA . LYS A 1 447 ? -18.195 -1.679 -17.444 1.00 81.25 447 LYS A CA 1
ATOM 3568 C C . LYS A 1 447 ? -18.476 -0.211 -17.151 1.00 81.25 447 LYS A C 1
ATOM 3570 O O . LYS A 1 447 ? -18.930 0.148 -16.063 1.00 81.25 447 LYS A O 1
ATOM 3575 N N . LYS A 1 448 ? -18.282 0.639 -18.158 1.00 77.62 448 LYS A N 1
ATOM 3576 C CA . LYS A 1 448 ? -18.694 2.046 -18.114 1.00 77.62 448 LYS A CA 1
ATOM 3577 C C . LYS A 1 448 ? -20.150 2.194 -17.628 1.00 77.62 448 LYS A C 1
ATOM 3579 O O . LYS A 1 448 ? -21.061 1.605 -18.209 1.00 77.62 448 LYS A O 1
ATOM 3584 N N . ASN A 1 449 ? -20.368 3.021 -16.598 1.00 81.94 449 ASN A N 1
ATOM 3585 C CA . ASN A 1 449 ? -21.655 3.289 -15.918 1.00 81.94 449 ASN A CA 1
ATOM 3586 C C . ASN A 1 449 ? -22.210 2.186 -14.994 1.00 81.94 449 ASN A C 1
ATOM 3588 O O . ASN A 1 449 ? -23.368 2.294 -14.545 1.00 81.94 449 ASN A O 1
ATOM 3592 N N . ASP A 1 450 ? -21.426 1.148 -14.696 1.00 87.94 450 ASP A N 1
ATOM 3593 C CA . ASP A 1 450 ? -21.765 0.232 -13.611 1.00 87.94 450 ASP A CA 1
ATOM 3594 C C . ASP A 1 450 ? -21.720 0.952 -12.259 1.00 87.94 450 ASP A C 1
ATOM 3596 O O . ASP A 1 45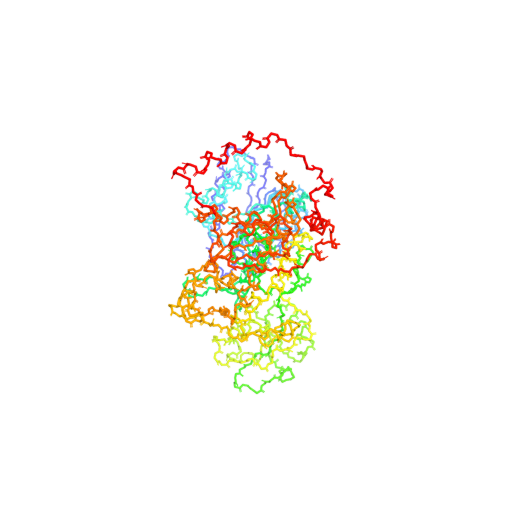0 ? -20.961 1.892 -12.034 1.00 87.94 450 ASP A O 1
ATOM 3600 N N . ASN A 1 451 ? -22.583 0.511 -11.350 1.00 89.62 451 ASN A N 1
ATOM 3601 C CA . ASN A 1 451 ? -22.499 0.863 -9.943 1.00 89.62 451 ASN A CA 1
ATOM 3602 C C . ASN A 1 451 ? -22.928 -0.338 -9.108 1.00 89.62 451 ASN A C 1
ATOM 3604 O O . ASN A 1 451 ? -23.643 -1.224 -9.582 1.00 89.62 451 ASN A O 1
ATOM 3608 N N . ILE A 1 452 ? -22.525 -0.345 -7.844 1.00 87.62 452 ILE A N 1
ATOM 3609 C CA . ILE A 1 452 ? -22.687 -1.514 -6.986 1.00 87.62 452 ILE A CA 1
ATOM 3610 C C . ILE A 1 452 ? -24.143 -1.927 -6.756 1.00 87.62 452 ILE A C 1
ATOM 3612 O O . ILE A 1 452 ? -24.425 -3.112 -6.614 1.00 87.62 452 ILE A O 1
ATOM 3616 N N . HIS A 1 453 ? -25.076 -0.976 -6.811 1.00 89.69 453 HIS A N 1
ATOM 3617 C CA . HIS A 1 453 ? -26.503 -1.245 -6.648 1.00 89.69 453 HIS A CA 1
ATOM 3618 C C . HIS A 1 453 ? -27.083 -1.937 -7.885 1.00 89.69 453 HIS A C 1
ATOM 3620 O O . HIS A 1 453 ? -27.828 -2.902 -7.751 1.00 89.69 453 HIS A O 1
ATOM 3626 N N . LYS A 1 454 ? -26.696 -1.501 -9.093 1.00 90.69 454 LYS A N 1
ATOM 3627 C CA . LYS A 1 454 ? -27.074 -2.175 -10.347 1.00 90.69 454 LYS A CA 1
ATOM 3628 C C . LYS A 1 454 ? -26.538 -3.601 -10.395 1.00 90.69 454 LYS A C 1
ATOM 3630 O O . LYS A 1 454 ? -27.197 -4.491 -10.920 1.00 90.69 454 LYS A O 1
ATOM 3635 N N . LEU A 1 455 ? -25.340 -3.825 -9.858 1.00 88.88 455 LEU A N 1
ATOM 3636 C CA . LEU A 1 455 ? -24.767 -5.167 -9.791 1.00 88.88 455 LEU A CA 1
ATOM 3637 C C . LEU A 1 455 ? -25.481 -6.039 -8.760 1.00 88.88 455 LEU A C 1
ATOM 3639 O O . LEU A 1 455 ? -25.721 -7.207 -9.043 1.00 88.88 455 LEU A O 1
ATOM 3643 N N . ALA A 1 456 ? -25.878 -5.478 -7.619 1.00 88.31 456 ALA A N 1
ATOM 3644 C CA . ALA A 1 456 ? -26.690 -6.179 -6.627 1.00 88.31 456 ALA A CA 1
ATOM 3645 C C . ALA A 1 456 ? -28.057 -6.577 -7.193 1.00 88.31 456 ALA A C 1
ATOM 3647 O O . ALA A 1 456 ? -28.429 -7.746 -7.152 1.00 88.31 456 ALA A O 1
ATOM 3648 N N . GLU A 1 457 ? -28.747 -5.645 -7.848 1.00 90.25 457 GLU A N 1
ATOM 3649 C CA . GLU A 1 457 ? -30.009 -5.916 -8.538 1.00 90.25 457 GLU A CA 1
ATOM 3650 C C . GLU A 1 457 ? -29.844 -6.992 -9.624 1.00 90.25 457 GLU A C 1
ATOM 3652 O O . GLU A 1 457 ? -30.640 -7.924 -9.716 1.00 90.25 457 GLU A O 1
ATOM 3657 N N . LYS A 1 458 ? -28.766 -6.919 -10.412 1.00 88.56 458 LYS A N 1
ATOM 3658 C CA . LYS A 1 458 ? -28.491 -7.872 -11.492 1.00 88.56 458 LYS A CA 1
ATOM 3659 C C . LYS A 1 458 ? -28.156 -9.276 -10.990 1.00 88.56 458 LYS A C 1
ATOM 3661 O O . LYS A 1 458 ? -28.629 -10.253 -11.568 1.00 88.56 458 LYS A O 1
ATOM 3666 N N . PHE A 1 459 ? -27.289 -9.384 -9.988 1.00 85.31 459 PHE A N 1
ATOM 3667 C CA . PHE A 1 459 ? -26.698 -10.662 -9.592 1.00 85.31 459 PHE A CA 1
ATOM 3668 C C . PHE A 1 459 ? -27.333 -11.268 -8.344 1.00 85.31 459 PHE A C 1
ATOM 3670 O O . PHE A 1 459 ? -27.493 -12.483 -8.285 1.00 85.31 459 PHE A O 1
ATOM 3677 N N . LEU A 1 460 ? -27.734 -10.440 -7.381 1.00 82.12 460 LEU A N 1
ATOM 3678 C CA . LEU A 1 460 ? -28.371 -10.875 -6.135 1.00 82.12 460 LEU A CA 1
ATOM 3679 C C . LEU A 1 460 ? -29.898 -10.758 -6.183 1.00 82.12 460 LEU A C 1
ATOM 3681 O O . LEU A 1 460 ? -30.569 -11.243 -5.279 1.00 82.12 460 LEU A O 1
ATOM 3685 N N . ARG A 1 461 ? -30.452 -10.160 -7.251 1.00 86.19 461 ARG A N 1
ATOM 3686 C CA . ARG A 1 461 ? -31.896 -9.896 -7.422 1.00 86.19 461 ARG A CA 1
ATOM 3687 C C . ARG A 1 461 ? -32.488 -9.031 -6.307 1.00 86.19 461 ARG A C 1
ATOM 3689 O O . ARG A 1 461 ? -33.696 -9.037 -6.098 1.00 86.19 461 ARG A O 1
ATOM 3696 N N . ASP A 1 462 ? -31.628 -8.290 -5.620 1.00 83.12 462 ASP A N 1
ATOM 3697 C CA . ASP A 1 462 ? -31.966 -7.421 -4.506 1.00 83.12 462 ASP A CA 1
ATOM 3698 C C . ASP A 1 462 ? -30.976 -6.255 -4.497 1.00 83.12 462 ASP A C 1
ATOM 3700 O O . ASP A 1 462 ? -29.770 -6.431 -4.293 1.00 83.12 462 ASP A O 1
ATOM 3704 N N . ARG A 1 463 ? -31.488 -5.056 -4.779 1.00 86.62 463 ARG A N 1
ATOM 3705 C CA . ARG A 1 463 ? -30.680 -3.838 -4.854 1.00 86.62 463 ARG A CA 1
ATOM 3706 C C . ARG A 1 463 ? -30.077 -3.478 -3.495 1.00 86.62 463 ARG A C 1
ATOM 3708 O O . ARG A 1 463 ? -28.976 -2.926 -3.459 1.00 86.62 463 ARG A O 1
ATOM 3715 N N . ASP A 1 464 ? -30.765 -3.806 -2.406 1.00 81.75 464 ASP A N 1
ATOM 3716 C CA . ASP A 1 464 ? -30.359 -3.421 -1.056 1.00 81.75 464 ASP A CA 1
ATOM 3717 C C . ASP A 1 464 ? -29.205 -4.293 -0.544 1.00 81.75 464 ASP A C 1
ATOM 3719 O O . ASP A 1 464 ? -28.472 -3.886 0.347 1.00 81.75 464 ASP A O 1
ATOM 3723 N N . GLN A 1 465 ? -28.916 -5.425 -1.197 1.00 81.88 465 GLN A N 1
ATOM 3724 C CA . GLN A 1 465 ? -27.752 -6.268 -0.892 1.00 81.88 465 GLN A CA 1
ATOM 3725 C C . GLN A 1 465 ? -26.435 -5.786 -1.511 1.00 81.88 465 GLN A C 1
ATOM 3727 O O . GLN A 1 465 ? -25.440 -6.520 -1.541 1.00 81.88 465 GLN A O 1
ATOM 3732 N N . TRP A 1 466 ? -26.381 -4.546 -1.990 1.00 87.25 466 TRP A N 1
ATOM 3733 C CA . TRP A 1 466 ? -25.166 -3.958 -2.552 1.00 87.25 466 TRP A CA 1
ATOM 3734 C C . TRP A 1 466 ? -23.971 -4.041 -1.599 1.00 87.25 466 TRP A C 1
ATOM 3736 O O . TRP A 1 466 ? -22.837 -4.261 -2.036 1.00 87.25 466 TRP A O 1
ATOM 3746 N N . ALA A 1 467 ? -24.219 -3.933 -0.294 1.00 82.69 467 ALA A N 1
ATOM 3747 C CA . ALA A 1 467 ? -23.179 -3.976 0.716 1.00 82.69 467 ALA A CA 1
ATOM 3748 C C . ALA A 1 467 ? -22.529 -5.368 0.823 1.00 82.69 467 ALA A C 1
ATOM 3750 O O . ALA A 1 467 ? -21.338 -5.462 1.112 1.00 82.69 467 ALA A O 1
ATOM 3751 N N . SER A 1 468 ? -23.234 -6.448 0.472 1.00 81.31 468 SER A N 1
ATOM 3752 C CA . SER A 1 468 ? -22.656 -7.798 0.378 1.00 81.31 468 SER A CA 1
ATOM 3753 C C . SER A 1 468 ? -21.603 -7.890 -0.732 1.00 81.31 468 SER A C 1
ATOM 3755 O O . SER A 1 468 ? -20.520 -8.438 -0.518 1.00 81.31 468 SER A O 1
ATOM 3757 N N . ILE A 1 469 ? -21.876 -7.290 -1.899 1.00 83.50 469 ILE A N 1
ATOM 3758 C CA . ILE A 1 469 ? -20.884 -7.173 -2.981 1.00 83.50 469 ILE A CA 1
ATOM 3759 C C . ILE A 1 469 ? -19.733 -6.280 -2.518 1.00 83.50 469 ILE A C 1
ATOM 3761 O O . ILE A 1 469 ? -18.571 -6.637 -2.698 1.00 83.50 469 ILE A O 1
ATOM 3765 N N . TYR A 1 470 ? -20.023 -5.147 -1.874 1.00 81.00 470 TYR A N 1
ATOM 3766 C CA . TYR A 1 470 ? -18.985 -4.224 -1.416 1.00 81.00 470 TYR A CA 1
ATOM 3767 C C . TYR A 1 470 ? -18.029 -4.906 -0.447 1.00 81.00 470 TYR A C 1
ATOM 3769 O O . TYR A 1 470 ? -16.824 -4.907 -0.675 1.00 81.00 470 TYR A O 1
ATOM 3777 N N . ASN A 1 471 ? -18.566 -5.535 0.598 1.00 70.94 471 ASN A N 1
ATOM 3778 C CA . ASN A 1 471 ? -17.796 -6.135 1.679 1.00 70.94 471 ASN A CA 1
ATOM 3779 C C . ASN A 1 471 ? -16.867 -7.246 1.186 1.00 70.94 471 ASN A C 1
ATOM 3781 O O . ASN A 1 471 ? -15.722 -7.316 1.644 1.00 70.94 471 ASN A O 1
ATOM 3785 N N . LEU A 1 472 ? -17.319 -8.039 0.207 1.00 71.25 472 LEU A N 1
ATOM 3786 C CA . LEU A 1 472 ? -16.502 -9.039 -0.480 1.00 71.25 472 LEU A CA 1
ATOM 3787 C C . LEU A 1 472 ? -15.357 -8.403 -1.286 1.00 71.25 472 LEU A C 1
ATOM 3789 O O . LEU A 1 472 ? -14.282 -8.986 -1.391 1.00 71.25 472 LEU A O 1
ATOM 3793 N N . ASN A 1 473 ? -15.569 -7.195 -1.804 1.00 72.38 473 ASN A N 1
ATOM 3794 C CA . ASN A 1 473 ? -14.672 -6.483 -2.709 1.00 72.38 473 ASN A CA 1
ATOM 3795 C C . ASN A 1 473 ? -13.947 -5.285 -2.076 1.00 72.38 473 ASN A C 1
ATOM 3797 O O . ASN A 1 473 ? -13.329 -4.526 -2.811 1.00 72.38 473 ASN A O 1
ATOM 3801 N N . ARG A 1 474 ? -13.961 -5.093 -0.748 1.00 64.06 474 ARG A N 1
ATOM 3802 C CA . ARG A 1 474 ? -13.366 -3.904 -0.078 1.00 64.06 474 ARG A CA 1
ATOM 3803 C C . ARG A 1 474 ? -11.877 -3.679 -0.343 1.00 64.06 474 ARG A C 1
ATOM 3805 O O . ARG A 1 474 ? -11.363 -2.589 -0.135 1.00 64.06 474 ARG A O 1
ATOM 3812 N N . HIS A 1 475 ? -11.180 -4.718 -0.780 1.00 55.94 475 HIS A N 1
ATOM 3813 C CA . HIS A 1 475 ? -9.777 -4.657 -1.176 1.00 55.94 475 HIS A CA 1
ATOM 3814 C C . HIS A 1 475 ? -9.594 -4.125 -2.619 1.00 55.94 475 HIS A C 1
ATOM 3816 O O . HIS A 1 475 ? -8.516 -3.634 -2.940 1.00 55.94 475 HIS A O 1
ATOM 3822 N N . ILE A 1 476 ? -10.629 -4.200 -3.471 1.00 60.50 476 ILE A N 1
ATOM 3823 C CA . ILE A 1 476 ? -10.694 -3.608 -4.823 1.00 60.50 476 ILE A CA 1
ATOM 3824 C C . ILE A 1 476 ? -11.399 -2.248 -4.792 1.00 60.50 476 ILE A C 1
ATOM 3826 O O . ILE A 1 476 ? -10.938 -1.301 -5.419 1.00 60.50 476 ILE A O 1
ATOM 3830 N N . LEU A 1 477 ? -12.529 -2.159 -4.087 1.00 65.06 477 LEU A N 1
ATOM 3831 C CA . LEU A 1 477 ? -13.393 -0.985 -4.028 1.00 65.06 477 LEU A CA 1
ATOM 3832 C C . LEU A 1 477 ? -13.090 -0.206 -2.739 1.00 65.06 477 LEU A C 1
ATOM 3834 O O . LEU A 1 477 ? -13.544 -0.619 -1.670 1.00 65.06 477 LEU A O 1
ATOM 3838 N N . PRO A 1 478 ? -12.340 0.913 -2.800 1.00 49.03 478 PRO A N 1
ATOM 3839 C CA . PRO A 1 478 ? -11.967 1.676 -1.606 1.00 49.03 478 PRO A CA 1
ATOM 3840 C C . PRO A 1 478 ? -13.171 2.335 -0.916 1.00 49.03 478 PRO A C 1
ATOM 3842 O O . PRO A 1 478 ? -13.106 2.664 0.265 1.00 49.03 478 PRO A O 1
ATOM 3845 N N . ASN A 1 479 ? -14.264 2.547 -1.650 1.00 61.03 479 ASN A N 1
ATOM 3846 C CA . ASN A 1 479 ? -15.568 2.929 -1.121 1.00 61.03 479 ASN A CA 1
ATOM 3847 C C . ASN A 1 479 ? -16.667 2.398 -2.068 1.00 61.03 479 ASN A C 1
ATOM 3849 O O . ASN A 1 479 ? -16.369 2.097 -3.227 1.00 61.03 479 ASN A O 1
ATOM 3853 N N . PRO A 1 480 ? -17.928 2.270 -1.617 1.00 68.81 480 PRO A N 1
ATOM 3854 C CA . PRO A 1 480 ? -18.971 1.603 -2.401 1.00 68.81 480 PRO A CA 1
ATOM 3855 C C . PRO A 1 480 ? -19.474 2.408 -3.607 1.00 68.81 480 PRO A C 1
ATOM 3857 O O . PRO A 1 480 ? -20.203 1.875 -4.443 1.00 68.81 480 PRO A O 1
ATOM 3860 N N . TRP A 1 481 ? -19.083 3.678 -3.713 1.00 74.62 481 TRP A N 1
ATOM 3861 C CA . TRP A 1 481 ? -19.521 4.597 -4.764 1.00 74.62 481 TRP A CA 1
ATOM 3862 C C . TRP A 1 481 ? -18.527 4.692 -5.924 1.00 74.62 481 TRP A C 1
ATOM 3864 O O . TRP A 1 481 ? -18.875 5.197 -6.988 1.00 74.62 481 TRP A O 1
ATOM 3874 N N . VAL A 1 482 ? -17.299 4.201 -5.737 1.00 65.81 482 VAL A N 1
ATOM 3875 C CA . VAL A 1 482 ? -16.244 4.217 -6.753 1.00 65.81 482 VAL A CA 1
ATOM 3876 C C . VAL A 1 482 ? -16.201 2.863 -7.445 1.00 65.81 482 VAL A C 1
ATOM 3878 O O . VAL A 1 482 ? -15.754 1.876 -6.870 1.00 65.81 482 VAL A O 1
ATOM 3881 N N . MET A 1 483 ? -16.668 2.829 -8.693 1.00 71.06 483 MET A N 1
ATOM 3882 C CA . MET A 1 483 ? -16.658 1.643 -9.545 1.00 71.06 483 MET A CA 1
ATOM 3883 C C . MET A 1 483 ? -16.092 2.023 -10.913 1.00 71.06 483 MET A C 1
ATOM 3885 O O . MET A 1 483 ? -16.813 2.436 -11.816 1.00 71.06 483 MET A O 1
ATOM 3889 N N . GLU A 1 484 ? -14.767 1.956 -11.024 1.00 68.81 484 GLU A N 1
ATOM 3890 C CA . GLU A 1 484 ? -14.051 2.240 -12.270 1.00 68.81 484 GLU A CA 1
ATOM 3891 C C . GLU A 1 484 ? -14.301 1.130 -13.285 1.00 68.81 484 GLU A C 1
ATOM 3893 O O . GLU A 1 484 ? -14.577 -0.001 -12.896 1.00 68.81 484 GLU A O 1
ATOM 3898 N N . GLU A 1 485 ? -14.210 1.435 -14.575 1.00 70.69 485 GLU A N 1
ATOM 3899 C CA . GLU A 1 485 ? -14.267 0.433 -15.640 1.00 70.69 485 GLU A CA 1
ATOM 3900 C C . GLU A 1 485 ? -13.041 -0.497 -15.581 1.00 70.69 485 GLU A C 1
ATOM 3902 O O . GLU A 1 485 ? -11.933 -0.059 -15.273 1.00 70.69 485 GLU A O 1
ATOM 3907 N N . GLY A 1 486 ? -13.234 -1.790 -15.851 1.00 53.56 486 GLY A N 1
ATOM 3908 C CA . GLY A 1 486 ? -12.154 -2.783 -15.870 1.00 53.56 486 GLY A CA 1
ATOM 3909 C C . GLY A 1 486 ? -11.797 -3.411 -14.515 1.00 53.56 486 GLY A C 1
ATOM 3910 O O . GLY A 1 486 ? -10.881 -4.228 -14.448 1.00 53.56 486 GLY A O 1
ATOM 3911 N N . LEU A 1 487 ? -12.505 -3.087 -13.430 1.00 60.59 487 LEU A N 1
ATOM 3912 C CA . LEU A 1 487 ? -12.294 -3.688 -12.112 1.00 60.59 487 LEU A CA 1
ATOM 3913 C C . LEU A 1 487 ? -12.882 -5.111 -12.043 1.00 60.59 487 LEU A C 1
ATOM 3915 O O . LEU A 1 487 ? -14.066 -5.298 -12.330 1.00 60.59 487 LEU A O 1
ATOM 3919 N N . PRO A 1 488 ? -12.103 -6.118 -11.610 1.00 62.12 488 PRO A N 1
ATOM 3920 C CA . PRO A 1 488 ? -12.576 -7.487 -11.448 1.00 62.12 488 PRO A CA 1
ATOM 3921 C C . PRO A 1 488 ? -13.252 -7.661 -10.087 1.00 62.12 488 PRO A C 1
ATOM 3923 O O . PRO A 1 488 ? -12.589 -7.964 -9.102 1.00 62.12 488 PRO A O 1
ATOM 3926 N N . ILE A 1 489 ? -14.565 -7.499 -10.021 1.00 75.06 489 ILE A N 1
ATOM 3927 C CA . ILE A 1 489 ? -15.339 -7.635 -8.786 1.00 75.06 489 ILE A CA 1
ATOM 3928 C C . ILE A 1 489 ? -15.946 -9.028 -8.644 1.00 75.06 489 ILE A C 1
ATOM 3930 O O . ILE A 1 489 ? -16.546 -9.589 -9.561 1.00 75.06 489 ILE A O 1
ATOM 3934 N N . TYR A 1 490 ? -15.781 -9.587 -7.453 1.00 73.25 490 TYR A N 1
ATOM 3935 C CA . TYR A 1 490 ? -16.345 -10.860 -7.041 1.00 73.25 490 TYR A CA 1
ATOM 3936 C C . TYR A 1 490 ? -17.842 -10.713 -6.811 1.00 73.25 490 TYR A C 1
ATOM 3938 O O . TYR A 1 490 ? -18.280 -9.866 -6.028 1.00 73.25 490 TYR A O 1
ATOM 3946 N N . ILE A 1 491 ? -18.618 -11.563 -7.468 1.00 82.88 491 ILE A N 1
ATOM 3947 C CA . ILE A 1 491 ? -20.048 -11.674 -7.224 1.00 82.88 491 ILE A CA 1
ATOM 3948 C C . ILE A 1 491 ? -20.261 -12.851 -6.262 1.00 82.88 491 ILE A C 1
ATOM 3950 O O . ILE A 1 491 ? -19.708 -13.921 -6.506 1.00 82.88 491 ILE A O 1
ATOM 3954 N N . PRO A 1 492 ? -20.989 -12.676 -5.145 1.00 76.31 492 PRO A N 1
ATOM 3955 C CA . PRO A 1 492 ? -21.318 -13.800 -4.281 1.00 76.31 492 PRO A CA 1
ATOM 3956 C C . PRO A 1 492 ? -22.267 -14.764 -5.004 1.00 76.31 492 PRO A C 1
ATOM 3958 O O . PRO A 1 492 ? -23.326 -14.350 -5.471 1.00 76.31 492 PRO A O 1
ATOM 3961 N N . ASP A 1 493 ? -21.908 -16.048 -5.044 1.00 72.75 493 ASP A N 1
ATOM 3962 C CA . ASP A 1 493 ? -22.704 -17.097 -5.701 1.00 72.75 493 ASP A CA 1
ATOM 3963 C C . ASP A 1 493 ? -23.783 -17.690 -4.785 1.00 72.75 493 ASP A C 1
ATOM 3965 O O . ASP A 1 493 ? -24.712 -18.362 -5.235 1.00 72.75 493 ASP A O 1
ATOM 3969 N N . SER A 1 494 ? -23.646 -17.481 -3.474 1.00 75.69 494 SER A N 1
ATOM 3970 C CA . SER A 1 494 ? -24.517 -18.073 -2.467 1.00 75.69 494 SER A CA 1
ATOM 3971 C C . SER A 1 494 ? -24.554 -17.257 -1.176 1.00 75.69 494 SER A C 1
ATOM 3973 O O . SER A 1 494 ? -23.616 -16.524 -0.848 1.00 75.69 494 SER A O 1
ATOM 3975 N N . GLN A 1 495 ? -25.602 -17.467 -0.372 1.00 80.56 495 GLN A N 1
ATOM 3976 C CA . GLN A 1 495 ? -25.671 -16.936 0.994 1.00 80.56 495 GLN A CA 1
ATOM 3977 C C . GLN A 1 495 ? -24.470 -17.385 1.846 1.00 80.56 495 GLN A C 1
ATOM 3979 O O . GLN A 1 495 ? -24.011 -16.639 2.707 1.00 80.56 495 GLN A O 1
ATOM 3984 N N . ALA A 1 496 ? -23.909 -18.569 1.580 1.00 76.19 496 ALA A N 1
ATOM 3985 C CA . ALA A 1 496 ? -22.743 -19.071 2.300 1.00 76.19 496 ALA A CA 1
ATOM 3986 C C . ALA A 1 496 ? -21.480 -18.232 2.039 1.00 76.19 496 ALA A C 1
ATOM 3988 O O . ALA A 1 496 ? -20.648 -18.084 2.933 1.00 76.19 496 ALA A O 1
ATOM 3989 N N . ASP A 1 497 ? -21.316 -17.660 0.845 1.00 71.62 497 ASP A N 1
ATOM 3990 C CA . ASP A 1 497 ? -20.150 -16.822 0.538 1.00 71.62 497 ASP A CA 1
ATOM 3991 C C . ASP A 1 497 ? -20.277 -15.424 1.140 1.00 71.62 497 ASP A C 1
ATOM 3993 O O . ASP A 1 497 ? -19.295 -14.888 1.667 1.00 71.62 497 ASP A O 1
ATOM 3997 N N . ILE A 1 498 ? -21.503 -14.892 1.167 1.00 80.62 498 ILE A N 1
ATOM 3998 C CA . ILE A 1 498 ? -21.848 -13.692 1.935 1.00 80.62 498 ILE A CA 1
ATOM 3999 C C . ILE A 1 498 ? -21.514 -13.925 3.416 1.00 80.62 498 ILE A C 1
ATOM 4001 O O . ILE A 1 498 ? -20.779 -13.137 4.016 1.00 80.62 498 ILE A O 1
ATOM 4005 N N . ASP A 1 499 ? -21.937 -15.056 3.980 1.00 86.56 499 ASP A N 1
ATOM 4006 C CA . ASP A 1 499 ? -21.694 -15.397 5.384 1.00 86.56 499 ASP A CA 1
ATOM 4007 C C . ASP A 1 499 ? -20.208 -15.530 5.713 1.00 86.56 499 ASP A C 1
ATOM 4009 O O . ASP A 1 499 ? -19.737 -14.982 6.711 1.00 86.56 499 ASP A O 1
ATOM 4013 N N . LYS A 1 500 ? -19.430 -16.189 4.846 1.00 79.31 500 LYS A N 1
ATOM 4014 C CA . LYS A 1 500 ? -17.968 -16.269 4.994 1.00 79.31 500 LYS A CA 1
ATOM 4015 C C . LYS A 1 500 ? -17.316 -14.887 4.976 1.00 79.31 500 LYS A C 1
ATOM 4017 O O . LYS A 1 500 ? -16.287 -14.701 5.626 1.00 79.31 500 LYS A O 1
ATOM 4022 N N . SER A 1 501 ? -17.854 -13.931 4.217 1.00 75.44 501 SER A N 1
ATOM 4023 C CA . SER A 1 501 ? -17.295 -12.579 4.141 1.00 75.44 501 SER A CA 1
ATOM 4024 C C . SER A 1 501 ? -17.447 -11.833 5.473 1.00 75.44 501 SER A C 1
ATOM 4026 O O . SER A 1 501 ? -16.447 -11.361 6.014 1.00 75.44 501 SER A O 1
ATOM 4028 N N . PHE A 1 502 ? -18.644 -11.843 6.064 1.00 84.06 502 PHE A N 1
ATOM 4029 C CA . PHE A 1 502 ? -18.913 -11.236 7.368 1.00 84.06 502 PHE A CA 1
ATOM 4030 C C . PHE A 1 502 ? -18.249 -11.990 8.520 1.00 84.06 502 PHE A C 1
ATOM 4032 O O . PHE A 1 502 ? -17.717 -11.366 9.437 1.00 84.06 502 PHE A O 1
ATOM 4039 N N . MET A 1 503 ? -18.167 -13.320 8.438 1.00 91.81 503 MET A N 1
ATOM 4040 C CA . MET A 1 503 ? -17.437 -14.121 9.422 1.00 91.81 503 MET A CA 1
ATOM 4041 C C . MET A 1 503 ? -15.956 -13.727 9.497 1.00 91.81 503 MET A C 1
ATOM 4043 O O . MET A 1 503 ? -15.400 -13.585 10.585 1.00 91.81 503 MET A O 1
ATOM 4047 N N . ARG A 1 504 ? -15.303 -13.467 8.354 1.00 81.50 504 ARG A N 1
ATOM 4048 C CA . ARG A 1 504 ? -13.915 -12.966 8.348 1.00 81.50 504 ARG A CA 1
ATOM 4049 C C . ARG A 1 504 ? -13.784 -11.624 9.063 1.00 81.50 504 ARG A C 1
ATOM 4051 O O . ARG A 1 504 ? -12.769 -11.400 9.714 1.00 81.50 504 ARG A O 1
ATOM 4058 N N . MET A 1 505 ? -14.801 -10.768 8.983 1.00 80.31 505 MET A N 1
ATOM 4059 C CA . MET A 1 505 ? -14.815 -9.494 9.701 1.00 80.31 505 MET A CA 1
ATOM 4060 C C . MET A 1 505 ? -14.948 -9.687 11.209 1.00 80.31 505 MET A C 1
ATOM 4062 O O . MET A 1 505 ? -14.209 -9.061 11.961 1.00 80.31 505 MET A O 1
ATOM 4066 N N . ALA A 1 506 ? -15.827 -10.586 11.660 1.00 90.69 506 ALA A N 1
ATOM 4067 C CA . ALA A 1 506 ? -15.926 -10.946 13.075 1.00 90.69 506 ALA A CA 1
ATOM 4068 C C . ALA A 1 506 ? -14.577 -11.466 13.616 1.00 90.69 506 ALA A C 1
ATOM 4070 O O . ALA A 1 506 ? -14.108 -11.018 14.662 1.00 90.69 506 ALA A O 1
ATOM 4071 N N . ILE A 1 507 ? -13.893 -12.329 12.854 1.00 85.69 507 ILE A N 1
ATOM 4072 C CA . ILE A 1 507 ? -12.542 -12.825 13.180 1.00 85.69 507 ILE A CA 1
ATOM 4073 C C . ILE A 1 507 ? -11.509 -11.686 13.215 1.00 85.69 507 ILE A C 1
ATOM 4075 O O . ILE A 1 507 ? -10.616 -11.675 14.063 1.00 85.69 507 ILE A O 1
ATOM 4079 N N . GLU A 1 508 ? -11.604 -10.717 12.307 1.00 82.44 508 GLU A N 1
ATOM 4080 C CA . GLU A 1 508 ? -10.721 -9.551 12.299 1.00 82.44 508 GLU A CA 1
ATOM 4081 C C . GLU A 1 508 ? -10.932 -8.666 13.537 1.00 82.44 508 GLU A C 1
ATOM 4083 O O . GLU A 1 508 ? -9.955 -8.263 14.169 1.00 82.44 508 GLU A O 1
ATOM 4088 N N . HIS A 1 509 ? -12.184 -8.429 13.942 1.00 83.69 509 HIS A N 1
ATOM 4089 C CA . HIS A 1 509 ? -12.504 -7.739 15.195 1.00 83.69 509 HIS A CA 1
ATOM 4090 C C . HIS A 1 509 ? -11.931 -8.475 16.411 1.00 83.69 509 HIS A C 1
ATOM 4092 O O . HIS A 1 509 ? -11.300 -7.839 17.257 1.00 83.69 509 HIS A O 1
ATOM 4098 N N . ALA A 1 510 ? -12.065 -9.804 16.456 1.00 91.06 510 ALA A N 1
ATOM 4099 C CA . ALA A 1 510 ? -11.487 -10.643 17.504 1.00 91.06 510 ALA A CA 1
ATOM 4100 C C . ALA A 1 510 ? -9.965 -10.464 17.603 1.00 91.06 510 ALA A C 1
ATOM 4102 O O . ALA A 1 510 ? -9.423 -10.179 18.673 1.00 91.06 510 ALA A O 1
ATOM 4103 N N . ARG A 1 511 ? -9.273 -10.563 16.460 1.00 86.12 511 ARG A N 1
ATOM 4104 C CA . ARG A 1 511 ? -7.817 -10.393 16.369 1.00 86.12 511 ARG A CA 1
ATOM 4105 C C . ARG A 1 511 ? -7.383 -8.992 16.792 1.00 86.12 511 ARG A C 1
ATOM 4107 O O . ARG A 1 511 ? -6.402 -8.851 17.514 1.00 86.12 511 ARG A O 1
ATOM 4114 N N . ASN A 1 512 ? -8.094 -7.961 16.343 1.00 76.81 512 ASN A N 1
ATOM 4115 C CA . ASN A 1 512 ? -7.764 -6.575 16.654 1.00 76.81 512 ASN A CA 1
ATOM 4116 C C . ASN A 1 512 ? -7.947 -6.264 18.143 1.00 76.81 512 ASN A C 1
ATOM 4118 O O . ASN A 1 512 ? -7.058 -5.651 18.726 1.00 76.81 512 ASN A O 1
ATOM 4122 N N . GLY A 1 513 ? -9.049 -6.709 18.756 1.00 85.56 513 GLY A N 1
ATOM 4123 C CA . GLY A 1 513 ? -9.291 -6.542 20.191 1.00 85.56 513 GLY A CA 1
ATOM 4124 C C . GLY A 1 513 ? -8.229 -7.233 21.043 1.00 85.56 513 GLY A C 1
ATOM 4125 O O . GLY A 1 513 ? -7.616 -6.600 21.901 1.00 85.56 513 GLY A O 1
ATOM 4126 N N . MET A 1 514 ? -7.927 -8.496 20.730 1.00 92.25 514 MET A N 1
ATOM 4127 C CA . MET A 1 514 ? -6.863 -9.254 21.393 1.00 92.25 514 MET A CA 1
ATOM 4128 C C . MET A 1 514 ? -5.501 -8.554 21.267 1.00 92.25 514 MET A C 1
ATOM 4130 O O . MET A 1 514 ? -4.816 -8.357 22.264 1.00 92.25 514 MET A O 1
ATOM 4134 N N . ASN A 1 515 ? -5.122 -8.109 20.064 1.00 84.94 515 ASN A N 1
ATOM 4135 C CA . ASN A 1 515 ? -3.839 -7.433 19.833 1.00 84.94 515 ASN A CA 1
ATOM 4136 C C . ASN A 1 515 ? -3.723 -6.071 20.541 1.00 84.94 515 ASN A C 1
ATOM 4138 O O . ASN A 1 515 ? -2.610 -5.590 20.751 1.00 84.94 515 ASN A O 1
ATOM 4142 N N . ARG A 1 516 ? -4.848 -5.433 20.883 1.00 90.19 516 ARG A N 1
ATOM 4143 C CA . ARG A 1 516 ? -4.885 -4.206 21.697 1.00 90.19 516 ARG A CA 1
ATOM 4144 C C . ARG A 1 516 ? -4.912 -4.481 23.203 1.00 90.19 516 ARG A C 1
ATOM 4146 O O . ARG A 1 516 ? -4.810 -3.533 23.974 1.00 90.19 516 ARG A O 1
ATOM 4153 N N . ASN A 1 517 ? -4.983 -5.749 23.615 1.00 90.19 517 ASN A N 1
ATOM 4154 C CA . ASN A 1 517 ? -5.236 -6.185 24.990 1.00 90.19 517 ASN A CA 1
ATOM 4155 C C . ASN A 1 517 ? -6.602 -5.724 25.535 1.00 90.19 517 ASN A C 1
ATOM 4157 O O . ASN A 1 517 ? -6.748 -5.499 26.737 1.00 90.19 517 ASN A O 1
ATOM 4161 N N . ASP A 1 518 ? -7.615 -5.603 24.669 1.00 91.44 518 ASP A N 1
ATOM 4162 C CA . ASP A 1 518 ? -8.958 -5.200 25.102 1.00 91.44 518 ASP A CA 1
ATOM 4163 C C . ASP A 1 518 ? -9.6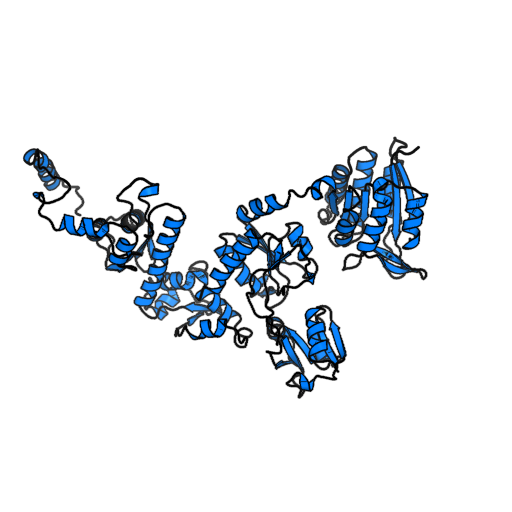51 -6.312 25.917 1.00 91.44 518 ASP A C 1
ATOM 4165 O O . ASP A 1 518 ? -10.365 -6.047 26.893 1.00 91.44 518 ASP A O 1
ATOM 4169 N N . GLY A 1 519 ? -9.408 -7.563 25.514 1.00 92.38 519 GLY A N 1
ATOM 4170 C CA . GLY A 1 519 ? -9.993 -8.781 26.065 1.00 92.38 519 GLY A CA 1
ATOM 4171 C C . GLY A 1 519 ? -9.576 -10.029 25.278 1.00 92.38 519 GLY A C 1
ATOM 4172 O O . GLY A 1 519 ? -8.627 -9.999 24.493 1.00 92.38 519 GLY A O 1
ATOM 4173 N N . GLY A 1 520 ? -10.292 -11.138 25.495 1.00 91.38 520 GLY A N 1
ATOM 4174 C CA . GLY A 1 520 ? -10.054 -12.418 24.812 1.00 91.38 520 GLY A CA 1
ATOM 4175 C C . GLY A 1 520 ? -10.295 -12.388 23.289 1.00 91.38 520 GLY A C 1
ATOM 4176 O O . GLY A 1 520 ? -10.809 -11.401 22.760 1.00 91.38 520 GLY A O 1
ATOM 4177 N N . PRO A 1 521 ? -9.976 -13.477 22.562 1.00 94.25 521 PRO A N 1
ATOM 4178 C CA . PRO A 1 521 ? -9.999 -13.538 21.096 1.00 94.25 521 PRO A CA 1
ATOM 4179 C C . PRO A 1 521 ? -11.417 -13.707 20.517 1.00 94.25 521 PRO A C 1
ATOM 4181 O O . PRO A 1 521 ? -11.676 -14.624 19.738 1.00 94.25 521 PRO A O 1
ATOM 4184 N N . PHE A 1 522 ? -12.340 -12.808 20.870 1.00 97.25 522 PHE A N 1
ATOM 4185 C CA . PHE A 1 522 ? -13.733 -12.848 20.418 1.00 97.25 522 PHE A CA 1
ATOM 4186 C C . PHE A 1 522 ? -14.138 -11.555 19.722 1.00 97.25 522 PHE A C 1
ATOM 4188 O O . PHE A 1 522 ? -13.808 -10.456 20.179 1.00 97.25 522 PHE A O 1
ATOM 4195 N N . GLY A 1 523 ? -14.879 -11.694 18.627 1.00 97.56 523 GLY A N 1
ATOM 4196 C CA . GLY A 1 523 ? -15.363 -10.599 17.800 1.00 97.56 523 GLY A CA 1
ATOM 4197 C C . GLY A 1 523 ? -16.707 -10.936 17.173 1.00 97.56 523 GLY A C 1
ATOM 4198 O O . GLY A 1 523 ? -16.975 -12.095 16.864 1.00 97.56 523 GLY A O 1
ATOM 4199 N N . ALA A 1 524 ? -17.548 -9.924 16.984 1.00 98.44 524 ALA A N 1
ATOM 4200 C CA . ALA A 1 524 ? -18.869 -10.065 16.396 1.00 98.44 524 ALA A CA 1
ATOM 4201 C C . ALA A 1 524 ? -19.223 -8.861 15.514 1.00 98.44 524 ALA A C 1
ATOM 4203 O O . ALA A 1 524 ? -18.813 -7.729 15.783 1.00 98.44 524 ALA A O 1
ATOM 4204 N N . VAL A 1 525 ? -20.006 -9.109 14.467 1.00 97.12 525 VAL A N 1
ATOM 4205 C CA . VAL A 1 525 ? -20.626 -8.080 13.623 1.00 97.12 525 VAL A CA 1
ATOM 4206 C C . VAL A 1 525 ? -22.104 -8.403 13.417 1.00 97.12 525 VAL A C 1
ATOM 4208 O O . VAL A 1 525 ? -22.481 -9.565 13.273 1.00 97.12 525 VAL A O 1
ATOM 4211 N N . ILE A 1 526 ? -22.943 -7.372 13.403 1.00 98.00 526 ILE A N 1
ATOM 4212 C CA . ILE A 1 526 ? -24.386 -7.462 13.173 1.00 98.00 526 ILE A CA 1
ATOM 4213 C C . ILE A 1 526 ? -24.695 -6.788 11.849 1.00 98.00 526 ILE A C 1
ATOM 4215 O O . ILE A 1 526 ? -24.292 -5.645 11.625 1.00 98.00 526 ILE A O 1
ATOM 4219 N N . VAL A 1 527 ? -25.398 -7.509 10.982 1.00 93.62 527 VAL A N 1
ATOM 4220 C CA . VAL A 1 527 ? -25.651 -7.113 9.599 1.00 93.62 527 VAL A CA 1
ATOM 4221 C C . VAL A 1 527 ? -27.148 -6.983 9.353 1.00 93.62 527 VAL A C 1
ATOM 4223 O O . VAL A 1 527 ? -27.888 -7.908 9.675 1.00 93.62 527 VAL A O 1
ATOM 4226 N N . LYS A 1 528 ? -27.582 -5.886 8.730 1.00 90.88 528 LYS A N 1
ATOM 4227 C CA . LYS A 1 528 ? -28.945 -5.685 8.218 1.00 90.88 528 LYS A CA 1
ATOM 4228 C C . LYS A 1 528 ? -28.851 -5.251 6.758 1.00 90.88 528 LYS A C 1
ATOM 4230 O O . LYS A 1 528 ? -28.110 -4.325 6.456 1.00 90.88 528 LYS A O 1
ATOM 4235 N N . ASN A 1 529 ? -29.543 -5.942 5.852 1.00 82.25 529 ASN A N 1
ATOM 4236 C CA . ASN A 1 529 ? -29.507 -5.668 4.404 1.00 82.25 529 ASN A CA 1
ATOM 4237 C C . ASN A 1 529 ? -28.073 -5.573 3.834 1.00 82.25 529 ASN A C 1
ATOM 4239 O O . ASN A 1 529 ? -27.738 -4.685 3.064 1.00 82.25 529 ASN A O 1
ATOM 4243 N N . GLY A 1 530 ? -27.180 -6.467 4.270 1.00 77.44 530 GLY A N 1
ATOM 4244 C CA . GLY A 1 530 ? -25.771 -6.475 3.854 1.00 77.44 530 GLY A CA 1
ATOM 4245 C C . GLY A 1 530 ? -24.889 -5.391 4.495 1.00 77.44 530 GLY A C 1
ATOM 4246 O O . GLY A 1 530 ? -23.666 -5.444 4.349 1.00 77.44 530 GLY A O 1
ATOM 4247 N N . GLU A 1 531 ? -25.454 -4.434 5.229 1.00 81.56 531 GLU A N 1
ATOM 4248 C CA . GLU A 1 531 ? -24.708 -3.393 5.935 1.00 81.56 531 GLU A CA 1
ATOM 4249 C C . GLU A 1 531 ? -24.413 -3.790 7.377 1.00 81.56 531 GLU A C 1
ATOM 4251 O O . GLU A 1 531 ? -25.255 -4.364 8.064 1.00 81.56 531 GLU A O 1
ATOM 4256 N N . ILE A 1 532 ? -23.223 -3.441 7.869 1.00 86.94 532 ILE A N 1
ATOM 4257 C CA . ILE A 1 532 ? -22.886 -3.646 9.278 1.00 86.94 532 ILE A CA 1
ATOM 4258 C C . ILE A 1 532 ? -23.489 -2.521 10.098 1.00 86.94 532 ILE A C 1
ATOM 4260 O O . ILE A 1 532 ? -23.043 -1.374 10.040 1.00 86.94 532 ILE A O 1
ATOM 4264 N N . VAL A 1 533 ? -24.472 -2.892 10.903 1.00 93.81 533 VAL A N 1
ATOM 4265 C CA . VAL A 1 533 ? -25.189 -1.995 11.804 1.00 93.81 533 VAL A CA 1
ATOM 4266 C C . VAL A 1 533 ? -24.622 -2.032 13.218 1.00 93.81 533 VAL A C 1
ATOM 4268 O O . VAL A 1 533 ? -24.856 -1.098 13.970 1.00 93.81 533 VAL A O 1
ATOM 4271 N N . GLY A 1 534 ? -23.822 -3.040 13.574 1.00 95.31 534 GLY A N 1
ATOM 4272 C CA . GLY A 1 534 ? -23.094 -3.071 14.843 1.00 95.31 534 GLY A CA 1
ATOM 4273 C C . GLY A 1 534 ? -21.850 -3.946 14.789 1.00 95.31 534 GLY A C 1
ATOM 4274 O O . GLY A 1 534 ? -21.786 -4.911 14.028 1.00 95.31 534 GLY A O 1
ATOM 4275 N N . SER A 1 535 ? -20.846 -3.617 15.595 1.00 94.88 535 SER A N 1
ATOM 4276 C CA . SER A 1 535 ? -19.609 -4.398 15.696 1.00 94.88 535 SER A CA 1
ATOM 4277 C C . SER A 1 535 ? -19.056 -4.388 17.116 1.00 94.88 535 SER A C 1
ATOM 4279 O O . SER A 1 535 ? -19.249 -3.424 17.854 1.00 94.88 535 SER A O 1
ATOM 4281 N N . GLY A 1 536 ? -18.351 -5.449 17.500 1.00 95.88 536 GLY A N 1
ATOM 4282 C CA . GLY A 1 536 ? -17.776 -5.569 18.834 1.00 95.88 536 GLY A CA 1
ATOM 4283 C C . GLY A 1 536 ? -16.624 -6.561 18.896 1.00 95.88 536 GLY A C 1
ATOM 4284 O O . GLY A 1 536 ? -16.555 -7.514 18.122 1.00 95.88 536 GLY A O 1
ATOM 4285 N N . ASN A 1 537 ? -15.716 -6.335 19.840 1.00 97.69 537 ASN A N 1
ATOM 4286 C CA . ASN A 1 537 ? -14.761 -7.330 20.319 1.00 97.69 537 ASN A CA 1
ATOM 4287 C C . ASN A 1 537 ? -14.933 -7.510 21.827 1.00 97.69 537 ASN A C 1
ATOM 4289 O O . ASN A 1 537 ? -15.601 -6.704 22.470 1.00 97.69 537 ASN A O 1
ATOM 4293 N N . ASN A 1 538 ? -14.349 -8.563 22.394 1.00 96.44 538 ASN A N 1
ATOM 4294 C CA . ASN A 1 538 ? -14.289 -8.707 23.847 1.00 96.44 538 ASN A CA 1
ATOM 4295 C C . ASN A 1 538 ? -13.512 -7.522 24.446 1.00 96.44 538 ASN A C 1
ATOM 4297 O O . ASN A 1 538 ? -12.410 -7.215 23.983 1.00 96.44 538 ASN A O 1
ATOM 4301 N N . MET A 1 539 ? -14.105 -6.863 25.444 1.00 95.62 539 MET A N 1
ATOM 4302 C CA . MET A 1 539 ? -13.532 -5.710 26.144 1.00 95.62 539 MET A CA 1
ATOM 4303 C C . MET A 1 539 ? -13.523 -5.879 27.672 1.00 95.62 539 MET A C 1
ATOM 4305 O O . MET A 1 539 ? -13.312 -4.901 28.390 1.00 95.62 539 MET A O 1
ATOM 4309 N N . VAL A 1 540 ? -13.752 -7.093 28.188 1.00 95.12 540 VAL A N 1
ATOM 4310 C CA . VAL A 1 540 ? -13.945 -7.360 29.627 1.00 95.12 540 VAL A CA 1
ATOM 4311 C C . VAL A 1 540 ? -12.840 -6.747 30.487 1.00 95.12 540 VAL A C 1
ATOM 4313 O O . VAL A 1 540 ? -13.124 -6.069 31.473 1.00 95.12 540 VAL A O 1
ATOM 4316 N N . THR A 1 541 ? -11.582 -6.944 30.094 1.00 92.50 541 THR A N 1
ATOM 4317 C CA . THR A 1 541 ? -10.413 -6.478 30.852 1.00 92.50 541 THR A CA 1
ATOM 4318 C C . THR A 1 541 ? -10.110 -5.001 30.634 1.00 92.50 541 THR A C 1
ATOM 4320 O O . THR A 1 541 ? -9.665 -4.334 31.560 1.00 92.50 541 THR A O 1
ATOM 4323 N N . SER A 1 542 ? -10.366 -4.464 29.439 1.00 93.81 542 SER A N 1
ATOM 4324 C CA . SER A 1 542 ? -10.108 -3.044 29.152 1.00 93.81 542 SER A CA 1
ATOM 4325 C C . SER A 1 542 ? -11.056 -2.075 29.845 1.00 93.81 542 SER A C 1
ATOM 4327 O O . SER A 1 542 ? -10.624 -0.994 30.241 1.00 93.81 542 SER A O 1
ATOM 4329 N N . ILE A 1 543 ? -12.333 -2.439 29.991 1.00 95.50 543 ILE A N 1
ATOM 4330 C CA . ILE A 1 543 ? -13.348 -1.549 30.574 1.00 95.50 543 ILE A CA 1
ATOM 4331 C C . ILE A 1 543 ? -13.896 -2.040 31.915 1.00 95.50 543 ILE A C 1
ATOM 4333 O O . ILE A 1 543 ? -14.799 -1.414 32.462 1.00 95.50 543 ILE A O 1
ATOM 4337 N N . ASN A 1 544 ? -13.337 -3.126 32.460 1.00 94.44 544 ASN A N 1
ATOM 4338 C CA . ASN A 1 544 ? -13.763 -3.740 33.721 1.00 94.44 544 ASN A CA 1
ATOM 4339 C C . ASN A 1 544 ? -15.275 -4.051 33.767 1.00 94.44 544 ASN A C 1
ATOM 4341 O O . ASN A 1 544 ? -15.916 -3.906 34.807 1.00 94.44 544 ASN A O 1
ATOM 4345 N N . ASP A 1 545 ? -15.844 -4.481 32.636 1.00 96.62 545 ASP A N 1
ATOM 4346 C CA . ASP A 1 545 ? -17.246 -4.899 32.511 1.00 96.62 545 ASP A CA 1
ATOM 4347 C C . ASP A 1 545 ? -17.290 -6.398 32.165 1.00 96.62 545 ASP A C 1
ATOM 4349 O O . ASP A 1 545 ? -17.002 -6.763 31.021 1.00 96.62 545 ASP A O 1
ATOM 4353 N N . PRO A 1 546 ? -17.677 -7.285 33.104 1.00 93.31 546 PRO A N 1
ATOM 4354 C CA . PRO A 1 546 ? -17.744 -8.725 32.848 1.00 93.31 546 PRO A CA 1
ATOM 4355 C C . PRO A 1 546 ? -18.785 -9.102 31.784 1.00 93.31 546 PRO A C 1
ATOM 4357 O O . PRO A 1 546 ? -18.776 -10.227 31.298 1.00 93.31 546 PRO A O 1
ATOM 4360 N N . THR A 1 547 ? -19.673 -8.180 31.398 1.00 95.50 547 THR A N 1
ATOM 4361 C CA . THR A 1 547 ? -20.678 -8.393 30.350 1.00 95.50 547 THR A CA 1
ATOM 4362 C C . THR A 1 547 ? -20.232 -7.922 28.966 1.00 95.50 547 THR A C 1
ATOM 4364 O O . THR A 1 547 ? -20.936 -8.169 27.986 1.00 95.50 547 THR A O 1
ATOM 4367 N N . ALA A 1 548 ? -19.067 -7.273 28.845 1.00 97.00 548 ALA A N 1
ATOM 4368 C CA . ALA A 1 548 ? -18.565 -6.687 27.599 1.00 97.00 548 ALA A CA 1
ATOM 4369 C C . ALA A 1 548 ? -17.953 -7.723 26.637 1.00 97.00 548 ALA A C 1
ATOM 4371 O O . ALA A 1 548 ? -16.834 -7.577 26.137 1.00 97.00 548 ALA A O 1
ATOM 4372 N N . HIS A 1 549 ? -18.704 -8.790 26.379 1.00 97.38 549 HIS A N 1
ATOM 4373 C CA . HIS A 1 549 ? -18.395 -9.796 25.372 1.00 97.38 549 HIS A CA 1
ATOM 4374 C C . HIS A 1 549 ? -18.709 -9.260 23.974 1.00 97.38 549 HIS A C 1
ATOM 4376 O O . HIS A 1 549 ? -19.522 -8.348 23.818 1.00 97.38 549 HIS A O 1
ATOM 4382 N N . ALA A 1 550 ? -18.073 -9.833 22.953 1.00 97.81 550 ALA A N 1
ATOM 4383 C CA . ALA A 1 550 ? -18.140 -9.317 21.591 1.00 97.81 550 ALA A CA 1
ATOM 4384 C C . ALA A 1 550 ? -19.579 -9.173 21.071 1.00 97.81 550 ALA A C 1
ATOM 4386 O O . ALA A 1 550 ? -19.926 -8.132 20.515 1.00 97.81 550 ALA A O 1
ATOM 4387 N N . GLU A 1 551 ? -20.426 -10.174 21.309 1.00 98.44 551 GLU A N 1
ATOM 4388 C CA . GLU A 1 551 ? -21.834 -10.188 20.919 1.00 98.44 551 GLU A CA 1
ATOM 4389 C C . GLU A 1 551 ? -22.628 -9.106 21.647 1.00 98.44 551 GLU A C 1
ATOM 4391 O O . GLU A 1 551 ? -23.380 -8.369 21.018 1.00 98.44 551 GLU A O 1
ATOM 4396 N N . VAL A 1 552 ? -22.432 -8.958 22.960 1.00 98.44 552 VAL A N 1
ATOM 4397 C CA . VAL A 1 552 ? -23.132 -7.945 23.765 1.00 98.44 552 VAL A CA 1
ATOM 4398 C C . VAL A 1 552 ? -22.718 -6.537 23.337 1.00 98.44 552 VAL A C 1
ATOM 4400 O O . VAL A 1 552 ? -23.569 -5.661 23.192 1.00 98.44 552 VAL A O 1
ATOM 4403 N N . VAL A 1 553 ? -21.425 -6.315 23.090 1.00 98.38 553 VAL A N 1
ATOM 4404 C CA . VAL A 1 553 ? -20.904 -5.040 22.578 1.00 98.38 553 VAL A CA 1
ATOM 4405 C C . VAL A 1 553 ? -21.488 -4.740 21.196 1.00 98.38 553 VAL A C 1
ATOM 4407 O O . VAL A 1 553 ? -21.965 -3.628 20.973 1.00 98.38 553 VAL A O 1
ATOM 4410 N N . ALA A 1 554 ? -21.528 -5.728 20.299 1.00 98.38 554 ALA A N 1
ATOM 4411 C CA . ALA A 1 554 ? -22.085 -5.559 18.961 1.00 98.38 554 ALA A CA 1
ATOM 4412 C C . ALA A 1 554 ? -23.602 -5.291 18.984 1.00 98.38 554 ALA A C 1
ATOM 4414 O O . ALA A 1 554 ? -24.070 -4.439 18.230 1.00 98.38 554 ALA A O 1
ATOM 4415 N N . ILE A 1 555 ? -24.359 -5.950 19.873 1.00 98.62 555 ILE A N 1
ATOM 4416 C CA . ILE A 1 555 ? -25.794 -5.690 20.091 1.00 98.62 555 ILE A CA 1
ATOM 4417 C C . ILE A 1 555 ? -25.999 -4.262 20.604 1.00 98.62 555 ILE A C 1
ATOM 4419 O O . ILE A 1 555 ? -26.820 -3.532 20.056 1.00 98.62 555 ILE A O 1
ATOM 4423 N N . ARG A 1 556 ? -25.228 -3.830 21.613 1.00 98.19 556 ARG A N 1
ATOM 4424 C CA . ARG A 1 556 ? -25.295 -2.457 22.148 1.00 98.19 556 ARG A CA 1
ATOM 4425 C C . ARG A 1 556 ? -25.020 -1.418 21.055 1.00 98.19 556 ARG A C 1
ATOM 4427 O O . ARG A 1 556 ? -25.750 -0.432 20.967 1.00 98.19 556 ARG A O 1
ATOM 4434 N N . ASP A 1 557 ? -23.997 -1.642 20.228 1.00 97.88 557 ASP A N 1
ATOM 4435 C CA . ASP A 1 557 ? -23.663 -0.775 19.090 1.00 97.88 557 ASP A CA 1
ATOM 4436 C C . ASP A 1 557 ? -24.810 -0.738 18.065 1.00 97.88 557 ASP A C 1
ATOM 4438 O O . ASP A 1 557 ? -25.285 0.344 17.723 1.00 97.88 557 ASP A O 1
ATOM 4442 N N . ALA A 1 558 ? -25.335 -1.900 17.659 1.00 97.69 558 ALA A N 1
ATOM 4443 C CA . ALA A 1 558 ? -26.436 -1.996 16.698 1.00 97.69 558 ALA A CA 1
ATOM 4444 C C . ALA A 1 558 ? -27.715 -1.307 17.177 1.00 97.69 558 ALA A C 1
ATOM 4446 O O . ALA A 1 558 ? -28.260 -0.457 16.472 1.00 97.69 558 ALA A O 1
ATOM 4447 N N . CYS A 1 559 ? -28.166 -1.615 18.392 1.00 97.56 559 CYS A N 1
ATOM 4448 C CA . CYS A 1 559 ? -29.363 -1.018 18.979 1.00 97.56 559 CYS A CA 1
ATOM 4449 C C . CYS A 1 559 ? -29.241 0.508 19.073 1.00 97.56 559 CYS A C 1
ATOM 4451 O O . CYS A 1 559 ? -30.162 1.241 18.708 1.00 97.56 559 CYS A O 1
ATOM 4453 N N . LYS A 1 560 ? -28.068 1.008 19.490 1.00 96.81 560 LYS A N 1
ATOM 4454 C CA . LYS A 1 560 ? -27.798 2.448 19.555 1.00 96.81 560 LYS A CA 1
ATOM 4455 C C . LYS A 1 560 ? -27.861 3.105 18.177 1.00 96.81 560 LYS A C 1
ATOM 4457 O O . LYS A 1 560 ? -28.419 4.193 18.063 1.00 96.81 560 LYS A O 1
ATOM 4462 N N . ARG A 1 561 ? -27.284 2.481 17.145 1.00 95.31 561 ARG A N 1
ATOM 4463 C CA . ARG A 1 561 ? -27.279 3.037 15.781 1.00 95.31 561 ARG A CA 1
ATOM 4464 C C . ARG A 1 561 ? -28.653 3.013 15.128 1.00 95.31 561 ARG A C 1
ATOM 4466 O O . ARG A 1 561 ? -29.001 3.960 14.434 1.00 95.31 561 ARG A O 1
ATOM 4473 N N . LEU A 1 562 ? -29.415 1.949 15.354 1.00 95.12 562 LEU A N 1
ATOM 4474 C CA . LEU A 1 562 ? -30.738 1.767 14.763 1.00 95.12 562 LEU A CA 1
ATOM 4475 C C . LEU A 1 562 ? -31.858 2.445 15.567 1.00 95.12 562 LEU A C 1
ATOM 4477 O O . LEU A 1 562 ? -32.975 2.546 15.071 1.00 95.12 562 LEU A O 1
ATOM 4481 N N . GLY A 1 563 ? -31.583 2.902 16.794 1.00 96.00 563 GLY A N 1
ATOM 4482 C CA . GLY A 1 563 ? -32.593 3.514 17.661 1.00 96.00 563 GLY A CA 1
ATOM 4483 C C . GLY A 1 563 ? -33.690 2.535 18.097 1.00 96.00 563 GLY A C 1
ATOM 4484 O O . GLY A 1 563 ? -34.817 2.951 18.344 1.00 96.00 563 GLY A O 1
ATOM 4485 N N . THR A 1 564 ? -33.372 1.241 18.175 1.00 94.56 564 THR A N 1
ATOM 4486 C CA . THR A 1 564 ? -34.295 0.153 18.538 1.00 94.56 564 THR A CA 1
ATOM 4487 C C . THR A 1 564 ? -33.629 -0.786 19.538 1.00 94.56 564 THR A C 1
ATOM 4489 O O . THR A 1 564 ? -32.405 -0.844 19.617 1.00 94.56 564 THR A O 1
ATOM 4492 N N . PHE A 1 565 ? -34.425 -1.521 20.310 1.00 92.56 565 PHE A N 1
ATOM 4493 C CA . PHE A 1 565 ? -33.957 -2.592 21.195 1.00 92.56 565 PHE A CA 1
ATOM 4494 C C . PHE A 1 565 ? -34.189 -3.996 20.611 1.00 92.56 565 PHE A C 1
ATOM 4496 O O . PHE A 1 565 ? -33.711 -4.972 21.185 1.00 92.56 565 PHE A O 1
ATOM 4503 N N . GLN A 1 566 ? -34.879 -4.090 19.469 1.00 94.56 566 GLN A N 1
ATOM 4504 C CA . GLN A 1 566 ? -35.060 -5.314 18.689 1.00 94.56 566 GLN A CA 1
ATOM 4505 C C . GLN A 1 566 ? -34.292 -5.203 17.367 1.00 94.56 566 GLN A C 1
ATOM 4507 O O . GLN A 1 566 ? -34.331 -4.179 16.683 1.00 94.56 566 GLN A O 1
ATOM 4512 N N . LEU A 1 567 ? -33.562 -6.258 17.028 1.00 96.62 567 LEU A N 1
ATOM 4513 C CA . LEU A 1 567 ? -32.697 -6.382 15.861 1.00 96.62 567 LEU A CA 1
ATOM 4514 C C . LEU A 1 567 ? -33.369 -7.227 14.775 1.00 96.62 567 LEU A C 1
ATOM 4516 O O . LEU A 1 567 ? -32.714 -8.048 14.130 1.00 96.62 567 LEU A O 1
ATOM 4520 N N . ASP A 1 568 ? -34.666 -7.016 14.550 1.00 93.88 568 ASP A N 1
ATOM 4521 C CA . ASP A 1 568 ? -35.407 -7.702 13.493 1.00 93.88 568 ASP A CA 1
ATOM 4522 C C . ASP A 1 568 ? -34.704 -7.538 12.136 1.00 93.88 568 ASP A C 1
ATOM 4524 O O . ASP A 1 568 ? -34.101 -6.496 11.824 1.00 93.88 568 ASP A O 1
ATOM 4528 N N . ASP A 1 569 ? -34.752 -8.608 11.343 1.00 91.75 569 ASP A N 1
ATOM 4529 C CA . ASP A 1 569 ? -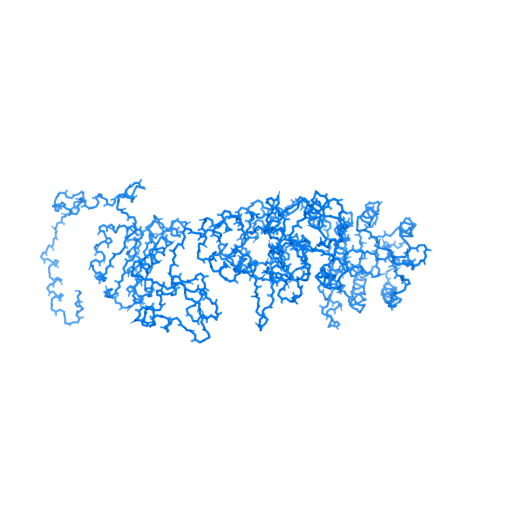34.076 -8.758 10.047 1.00 91.75 569 ASP A CA 1
ATOM 4530 C C . ASP A 1 569 ? -32.538 -8.713 10.099 1.00 91.75 569 ASP A C 1
ATOM 4532 O O . ASP A 1 569 ? -31.882 -8.769 9.056 1.00 91.75 569 ASP A O 1
ATOM 4536 N N . CYS A 1 570 ? -31.934 -8.649 11.290 1.00 96.38 570 CYS A N 1
ATOM 4537 C CA . CYS A 1 570 ? -30.482 -8.669 11.427 1.00 96.38 570 CYS A CA 1
ATOM 4538 C C . CYS A 1 570 ? -29.927 -10.097 11.488 1.00 96.38 570 CYS A C 1
ATOM 4540 O O . CYS A 1 570 ? -30.553 -11.020 12.012 1.00 96.38 570 CYS A O 1
ATOM 4542 N N . VAL A 1 571 ? -28.692 -10.262 11.022 1.00 97.19 571 VAL A N 1
ATOM 4543 C CA . VAL A 1 571 ? -27.885 -11.474 11.192 1.00 97.19 571 VAL A CA 1
ATOM 4544 C C . VAL A 1 571 ? -26.693 -11.155 12.082 1.00 97.19 571 VAL A C 1
ATOM 4546 O O . VAL A 1 571 ? -25.978 -10.184 11.831 1.00 97.19 571 VAL A O 1
ATOM 4549 N N . ILE A 1 572 ? -26.451 -11.980 13.099 1.00 98.44 572 ILE A N 1
ATOM 4550 C CA . ILE A 1 572 ? -25.265 -11.862 13.954 1.00 98.44 572 ILE A CA 1
ATOM 4551 C C . ILE A 1 572 ? -24.210 -12.859 13.483 1.00 98.44 572 ILE A C 1
ATOM 4553 O O . ILE A 1 572 ? -24.467 -14.059 13.438 1.00 98.44 572 ILE A O 1
ATOM 4557 N N . TYR A 1 573 ? -23.014 -12.369 13.177 1.00 98.00 573 TYR A N 1
ATOM 4558 C CA . TYR A 1 573 ? -21.834 -13.187 12.911 1.00 98.00 573 TYR A CA 1
ATOM 4559 C C . TYR A 1 573 ? -20.874 -13.054 14.086 1.00 98.00 573 TYR A C 1
ATOM 4561 O O . TYR A 1 573 ? -20.447 -11.943 14.393 1.00 98.00 573 TYR A O 1
ATOM 4569 N N . THR A 1 574 ? -20.511 -14.163 14.723 1.00 98.19 574 THR A N 1
ATOM 4570 C CA . THR A 1 574 ? -19.567 -14.183 15.848 1.00 98.19 574 THR A CA 1
ATOM 4571 C C . THR A 1 574 ? -18.414 -15.152 15.593 1.00 98.19 574 THR A C 1
ATOM 4573 O O . THR A 1 574 ? -18.581 -16.211 14.991 1.00 98.19 574 THR A O 1
ATOM 4576 N N . SER A 1 575 ? -17.204 -14.796 16.022 1.00 96.62 575 SER A N 1
ATOM 4577 C CA . SER A 1 575 ? -16.010 -15.616 15.806 1.00 96.62 575 SER A CA 1
ATOM 4578 C C . SER A 1 575 ? -16.034 -16.936 16.583 1.00 96.62 575 SER A C 1
ATOM 4580 O O . SER A 1 575 ? -15.260 -17.834 16.256 1.00 96.62 575 SER A O 1
ATOM 4582 N N . CYS A 1 576 ? -16.903 -17.072 17.586 1.00 95.50 576 CYS A N 1
ATOM 4583 C CA . CYS A 1 576 ? -17.074 -18.284 18.381 1.00 95.50 576 CYS A CA 1
ATOM 4584 C C . CYS A 1 576 ? -18.547 -18.475 18.763 1.00 95.50 576 CYS A C 1
ATOM 4586 O O . CYS A 1 576 ? -19.303 -17.512 18.806 1.00 95.50 576 CYS A O 1
ATOM 4588 N N . GLU A 1 577 ? -18.961 -19.713 19.011 1.00 95.00 577 GLU A N 1
ATOM 4589 C CA . GLU A 1 577 ? -20.278 -20.053 19.545 1.00 95.00 577 GLU A CA 1
ATOM 4590 C C . GLU A 1 577 ? -20.601 -19.188 20.785 1.00 95.00 577 GLU A C 1
ATOM 4592 O O . GLU A 1 577 ? -19.804 -19.167 21.727 1.00 95.00 577 GLU A O 1
ATOM 4597 N N . PRO A 1 578 ? -21.742 -18.467 20.815 1.00 94.44 578 PRO A N 1
ATOM 4598 C CA . PRO A 1 578 ? -22.054 -17.566 21.921 1.00 94.44 578 PRO A CA 1
ATOM 4599 C C . PRO A 1 578 ? -22.141 -18.289 23.274 1.00 94.44 578 PRO A C 1
ATOM 4601 O O . PRO A 1 578 ? -22.784 -19.334 23.404 1.00 94.44 578 PRO A O 1
ATOM 4604 N N . CYS A 1 579 ? -21.564 -17.697 24.321 1.00 93.38 579 CYS A N 1
ATOM 4605 C CA . CYS A 1 579 ? -21.717 -18.194 25.691 1.00 93.38 579 CYS A CA 1
ATOM 4606 C C . CYS A 1 579 ? -23.148 -17.957 26.228 1.00 93.38 579 CYS A C 1
ATOM 4608 O O . CYS A 1 579 ? -23.895 -17.161 25.647 1.00 93.38 579 CYS A O 1
ATOM 4610 N N . PRO A 1 580 ? -23.552 -18.551 27.370 1.00 93.31 580 PRO A N 1
ATOM 4611 C CA . PRO A 1 580 ? -24.934 -18.457 27.850 1.00 93.31 580 PRO A CA 1
ATOM 4612 C C . PRO A 1 580 ? -25.448 -17.029 28.071 1.00 93.31 580 PRO A C 1
ATOM 4614 O O . PRO A 1 580 ? -26.612 -16.737 27.801 1.00 93.31 580 PRO A O 1
ATOM 4617 N N . MET A 1 581 ? -24.579 -16.116 28.515 1.00 94.69 581 MET A N 1
ATOM 4618 C CA . MET A 1 581 ? -24.920 -14.696 28.647 1.00 94.69 581 MET A CA 1
ATOM 4619 C C . MET A 1 581 ? -25.226 -14.063 27.285 1.00 94.69 581 MET A C 1
ATOM 4621 O O . MET A 1 581 ? -26.229 -13.366 27.135 1.00 94.69 581 MET A O 1
ATOM 4625 N N . CYS A 1 582 ? -24.372 -14.317 26.291 1.00 96.69 582 CYS A N 1
ATOM 4626 C CA . CYS A 1 582 ? -24.539 -13.784 24.944 1.00 96.69 582 CYS A CA 1
ATOM 4627 C C . CYS A 1 582 ? -25.773 -14.386 24.269 1.00 96.69 582 CYS A C 1
ATOM 4629 O O . CYS A 1 582 ? -26.530 -13.649 23.651 1.00 96.69 582 CYS A O 1
ATOM 4631 N N . ILE A 1 583 ? -26.041 -15.682 24.464 1.00 95.06 583 ILE A N 1
ATOM 4632 C CA . ILE A 1 583 ? -27.291 -16.323 24.035 1.00 95.06 583 ILE A CA 1
ATOM 4633 C C . ILE A 1 583 ? -28.501 -15.611 24.645 1.00 95.06 583 ILE A C 1
ATOM 4635 O O . ILE A 1 583 ? -29.426 -15.262 23.916 1.00 95.06 583 ILE A O 1
ATOM 4639 N N . GLY A 1 584 ? -28.490 -15.347 25.955 1.00 96.00 584 GLY A N 1
ATOM 4640 C CA . GLY A 1 584 ? -29.559 -14.594 26.613 1.00 96.00 584 GLY A CA 1
ATOM 4641 C C . GLY A 1 584 ? -29.782 -13.224 25.967 1.00 96.00 584 GLY A C 1
ATOM 4642 O O . GLY A 1 584 ? -30.912 -12.885 25.621 1.00 96.00 584 GLY A O 1
ATOM 4643 N N . ALA A 1 585 ? -28.708 -12.465 25.733 1.00 97.38 585 ALA A N 1
ATOM 4644 C CA . ALA A 1 585 ? -28.778 -11.168 25.057 1.00 97.38 585 ALA A CA 1
ATOM 4645 C C . ALA A 1 585 ? -29.318 -11.276 23.619 1.00 97.38 585 ALA A C 1
ATOM 4647 O O . ALA A 1 585 ? -30.130 -10.452 23.207 1.00 97.38 585 ALA A O 1
ATOM 4648 N N . ILE A 1 586 ? -28.914 -12.306 22.873 1.00 97.81 586 ILE A N 1
ATOM 4649 C CA . ILE A 1 586 ? -29.388 -12.584 21.512 1.00 97.81 586 ILE A CA 1
ATOM 4650 C C . ILE A 1 586 ? -30.898 -12.848 21.506 1.00 97.81 586 ILE A C 1
ATOM 4652 O O . ILE A 1 586 ? -31.603 -12.267 20.687 1.00 97.81 586 ILE A O 1
ATOM 4656 N N . TYR A 1 587 ? -31.417 -13.664 22.430 1.00 96.25 587 TYR A N 1
ATOM 4657 C CA . TYR A 1 587 ? -32.861 -13.919 22.524 1.00 96.25 587 TYR A CA 1
ATOM 4658 C C . TYR A 1 587 ? -33.662 -12.657 22.860 1.00 96.25 587 TYR A C 1
ATOM 4660 O O . TYR A 1 587 ? -34.742 -12.463 22.305 1.00 96.25 587 TYR A O 1
ATOM 4668 N N . TRP A 1 588 ? -33.131 -11.779 23.716 1.00 94.62 588 TRP A N 1
ATOM 4669 C CA . TRP A 1 588 ? -33.752 -10.478 23.990 1.00 94.62 588 TRP A CA 1
ATOM 4670 C C . TRP A 1 588 ? -33.717 -9.541 22.780 1.00 94.62 588 TRP A C 1
ATOM 4672 O O . TRP A 1 588 ? -34.680 -8.815 22.552 1.00 94.62 588 TRP A O 1
ATOM 4682 N N . ALA A 1 589 ? -32.637 -9.580 21.996 1.00 96.31 589 ALA A N 1
ATOM 4683 C CA . ALA A 1 589 ? -32.455 -8.729 20.825 1.00 96.31 589 ALA A CA 1
ATOM 4684 C C . ALA A 1 589 ? -33.182 -9.233 19.565 1.00 96.31 589 ALA A C 1
ATOM 4686 O O . ALA A 1 589 ? -33.348 -8.458 18.635 1.00 96.31 589 ALA A O 1
ATOM 4687 N N . ARG A 1 590 ? -33.616 -10.498 19.507 1.00 96.44 590 ARG A N 1
ATOM 4688 C CA . ARG A 1 590 ? -34.427 -11.085 18.415 1.00 96.44 590 ARG A CA 1
ATOM 4689 C C . ARG A 1 590 ? -33.879 -10.891 16.979 1.00 96.44 590 ARG A C 1
ATOM 4691 O O . ARG A 1 590 ? -34.635 -10.509 16.089 1.00 96.44 590 ARG A O 1
ATOM 4698 N N . PRO A 1 591 ? -32.591 -11.171 16.695 1.00 97.62 591 PRO A N 1
ATOM 4699 C CA . PRO A 1 591 ? -32.119 -11.215 15.313 1.00 97.62 591 PRO A CA 1
ATOM 4700 C C . PRO A 1 591 ? -32.769 -12.377 14.547 1.00 97.62 591 PRO A C 1
ATOM 4702 O O . PRO A 1 591 ? -33.199 -13.367 15.138 1.00 97.62 591 PRO A O 1
ATOM 4705 N N . ASN A 1 592 ? -32.754 -12.307 13.216 1.00 95.50 592 ASN A N 1
ATOM 4706 C CA . ASN A 1 592 ? -33.269 -13.365 12.343 1.00 95.50 592 ASN A CA 1
ATOM 4707 C C . ASN A 1 592 ? -32.467 -14.672 12.498 1.00 95.50 592 ASN A C 1
ATOM 4709 O O . ASN A 1 592 ? -33.031 -15.761 12.588 1.00 95.50 592 ASN A O 1
ATOM 4713 N N . ARG A 1 593 ? -31.130 -14.580 12.557 1.00 96.38 593 ARG A N 1
ATOM 4714 C CA . ARG A 1 593 ? -30.261 -15.747 12.791 1.00 96.38 593 ARG A CA 1
ATOM 4715 C C . ARG A 1 593 ? -28.880 -15.371 13.324 1.00 96.38 593 ARG A C 1
ATOM 4717 O O . ARG A 1 593 ? -28.436 -14.228 13.203 1.00 96.38 593 ARG A O 1
ATOM 4724 N N . VAL A 1 594 ? -28.175 -16.382 13.830 1.00 97.81 594 VAL A N 1
ATOM 4725 C CA . VAL A 1 594 ? -26.782 -16.302 14.290 1.00 97.81 594 VAL A CA 1
ATOM 4726 C C . VAL A 1 594 ? -25.913 -17.264 13.477 1.00 97.81 594 VAL A C 1
ATOM 4728 O O . VAL A 1 594 ? -26.320 -18.390 13.199 1.00 97.81 594 VAL A O 1
ATOM 4731 N N . VAL A 1 595 ? -24.713 -16.825 13.110 1.00 97.44 595 VAL A N 1
ATOM 4732 C CA . VAL A 1 595 ? -23.673 -17.612 12.435 1.00 97.44 595 VAL A CA 1
ATOM 4733 C C . VAL A 1 595 ? -22.412 -17.534 13.285 1.00 97.44 595 VAL A C 1
ATOM 4735 O O . VAL A 1 595 ? -22.005 -16.437 13.669 1.00 97.44 595 VAL A O 1
ATOM 4738 N N . TYR A 1 596 ? -21.771 -18.667 13.560 1.00 97.06 596 TYR A N 1
ATOM 4739 C CA . TYR A 1 596 ? -20.569 -18.712 14.391 1.00 97.06 596 TYR A CA 1
ATOM 4740 C C . TYR A 1 596 ? -19.400 -19.430 13.706 1.00 97.06 596 TYR A C 1
ATOM 4742 O O . TYR A 1 596 ? -19.601 -20.246 12.806 1.00 97.06 596 TYR A O 1
ATOM 4750 N N . GLY A 1 597 ? -18.176 -19.055 14.090 1.00 93.62 597 GLY A N 1
ATOM 4751 C CA . GLY A 1 597 ? -16.926 -19.610 13.565 1.00 93.62 597 GLY A CA 1
ATOM 4752 C C . GLY A 1 597 ? -16.447 -20.838 14.343 1.00 93.62 597 GLY A C 1
ATOM 4753 O O . GLY A 1 597 ? -16.664 -21.969 13.919 1.00 93.62 597 GLY A O 1
ATOM 4754 N N . CYS A 1 598 ? -15.761 -20.604 15.461 1.00 91.19 598 CYS A N 1
ATOM 4755 C CA . CYS A 1 598 ? -15.302 -21.652 16.376 1.00 91.19 598 CYS A CA 1
ATOM 4756 C C . CYS A 1 598 ? -16.445 -22.182 17.253 1.00 91.19 598 CYS A C 1
ATOM 4758 O O . CYS A 1 598 ? -17.394 -21.451 17.526 1.00 91.19 598 CYS A O 1
ATOM 4760 N N . ASP A 1 599 ? -16.328 -23.406 17.763 1.00 88.31 599 ASP A N 1
ATOM 4761 C CA . ASP A 1 599 ? -17.268 -23.956 18.747 1.00 88.31 599 ASP A CA 1
ATOM 4762 C C . ASP A 1 599 ? -16.830 -23.672 20.199 1.00 88.31 599 ASP A C 1
ATOM 4764 O O . ASP A 1 599 ? -15.711 -23.213 20.465 1.00 88.31 599 ASP A O 1
ATOM 4768 N N . ARG A 1 600 ? -17.708 -23.964 21.165 1.00 82.75 600 ARG A N 1
ATOM 4769 C CA . ARG A 1 600 ? -17.415 -23.819 22.602 1.00 82.75 600 ARG A CA 1
ATOM 4770 C C . ARG A 1 600 ? -16.230 -24.659 23.091 1.00 82.75 600 ARG A C 1
ATOM 4772 O O . ARG A 1 600 ? -15.603 -24.316 24.092 1.00 82.75 600 ARG A O 1
ATOM 4779 N N . PHE A 1 601 ? -15.903 -25.762 22.415 1.00 83.75 601 PHE A N 1
ATOM 4780 C CA . PHE A 1 601 ? -14.781 -26.618 22.803 1.00 83.75 601 PHE A CA 1
ATOM 4781 C C . PHE A 1 601 ? -13.447 -25.975 22.420 1.00 83.75 601 PHE A C 1
ATOM 4783 O O . PHE A 1 601 ? -12.465 -26.093 23.158 1.00 83.75 601 PHE A O 1
ATOM 4790 N N . ASN A 1 602 ? -13.416 -25.226 21.315 1.00 86.19 602 ASN A N 1
ATOM 4791 C CA . ASN A 1 602 ? -12.278 -24.387 20.964 1.00 86.19 602 ASN A CA 1
ATOM 4792 C C . ASN A 1 602 ? -12.037 -23.308 22.032 1.00 86.19 602 ASN A C 1
ATOM 4794 O O . ASN A 1 602 ? -10.895 -23.149 22.461 1.00 86.19 602 ASN A O 1
ATOM 4798 N N . ALA A 1 603 ? -13.082 -22.627 22.516 1.00 83.25 603 ALA A N 1
ATOM 4799 C CA . ALA A 1 603 ? -12.958 -21.632 23.590 1.00 83.25 603 ALA A CA 1
ATOM 4800 C C . ALA A 1 603 ? -12.442 -22.250 24.904 1.00 83.25 603 ALA A C 1
ATOM 4802 O O . ALA A 1 603 ? -11.502 -21.731 25.513 1.00 83.25 603 ALA A O 1
ATOM 4803 N N . ALA A 1 604 ? -12.978 -23.410 25.294 1.00 83.12 604 ALA A N 1
ATOM 4804 C CA . ALA A 1 604 ? -12.535 -24.129 26.488 1.00 83.12 604 ALA A CA 1
ATOM 4805 C C . ALA A 1 604 ? -11.049 -24.525 26.428 1.00 83.12 604 ALA A C 1
ATOM 4807 O O . ALA A 1 604 ? -10.335 -24.414 27.425 1.00 83.12 604 ALA A O 1
ATOM 4808 N N . SER A 1 605 ? -10.549 -24.928 25.251 1.00 84.88 605 SER A N 1
ATOM 4809 C CA . SER A 1 605 ? -9.149 -25.353 25.073 1.00 84.88 605 SER A CA 1
ATOM 4810 C C . SER A 1 605 ? -8.112 -24.259 25.361 1.00 84.88 605 SER A C 1
ATOM 4812 O O . SER A 1 605 ? -6.955 -24.568 25.640 1.00 84.88 605 SER A O 1
ATOM 4814 N N . ILE A 1 606 ? -8.529 -22.991 25.331 1.00 85.62 606 ILE A N 1
ATOM 4815 C CA . ILE A 1 606 ? -7.682 -21.826 25.609 1.00 85.62 606 ILE A CA 1
ATOM 4816 C C . ILE A 1 606 ? -8.040 -21.141 26.941 1.00 85.62 606 ILE A C 1
ATOM 4818 O O . ILE A 1 606 ? -7.610 -20.017 27.190 1.00 85.62 606 ILE A O 1
ATOM 4822 N N . GLY A 1 607 ? -8.798 -21.820 27.811 1.00 81.69 607 GLY A N 1
ATOM 4823 C CA . GLY A 1 607 ? -9.037 -21.394 29.192 1.00 81.69 607 GLY A CA 1
ATOM 4824 C C . GLY A 1 607 ? -10.277 -20.527 29.427 1.00 81.69 607 GLY A C 1
ATOM 4825 O O . GLY A 1 607 ? -10.368 -19.919 30.492 1.00 81.69 607 GLY A O 1
ATOM 4826 N N . PHE A 1 608 ? -11.227 -20.459 28.485 1.00 81.50 608 PHE A N 1
ATOM 4827 C CA . PHE A 1 608 ? -12.520 -19.802 28.725 1.00 81.50 608 PHE A CA 1
ATOM 4828 C C . PHE A 1 608 ? -13.540 -20.783 29.309 1.00 81.50 608 PHE A C 1
ATOM 4830 O O . PHE A 1 608 ? -13.721 -21.895 28.817 1.00 81.50 608 PHE A O 1
ATOM 4837 N N . ASP A 1 609 ? -14.207 -20.360 30.380 1.00 67.69 609 ASP A N 1
ATOM 4838 C CA . ASP A 1 609 ? -15.008 -21.225 31.254 1.00 67.69 609 ASP A CA 1
ATOM 4839 C C . ASP A 1 609 ? -16.503 -21.250 30.869 1.00 67.69 609 ASP A C 1
ATOM 4841 O O . ASP A 1 609 ? -17.397 -21.274 31.717 1.00 67.69 609 ASP A O 1
ATOM 4845 N N . ASP A 1 610 ? -16.806 -21.202 29.568 1.00 70.06 610 ASP A N 1
ATOM 4846 C CA . ASP A 1 610 ? -18.189 -21.088 29.082 1.00 70.06 610 ASP A CA 1
ATOM 4847 C C . ASP A 1 610 ? -19.037 -22.316 29.465 1.00 70.06 610 ASP A C 1
ATOM 4849 O O . ASP A 1 610 ? -20.219 -22.193 29.801 1.00 70.06 610 ASP A O 1
ATOM 4853 N N . ASP A 1 611 ? -18.421 -23.503 29.490 1.00 73.31 611 ASP A N 1
ATOM 4854 C CA . ASP A 1 611 ? -19.058 -24.777 29.851 1.00 73.31 611 ASP A CA 1
ATOM 4855 C C . ASP A 1 611 ? -19.505 -24.833 31.325 1.00 73.31 611 ASP A C 1
ATOM 4857 O O . ASP A 1 611 ? -20.539 -25.431 31.641 1.00 73.31 611 ASP A O 1
ATOM 4861 N N . PHE A 1 612 ? -18.788 -24.162 32.236 1.00 81.81 612 PHE A N 1
ATOM 4862 C CA . PHE A 1 612 ? -19.193 -24.065 33.640 1.00 81.81 612 PHE A CA 1
ATOM 4863 C C . PHE A 1 612 ? -20.553 -23.369 33.779 1.00 81.81 612 PHE A C 1
ATOM 4865 O O . PHE A 1 612 ? -21.439 -23.871 34.475 1.00 81.81 612 PHE A O 1
ATOM 4872 N N . ILE A 1 613 ? -20.761 -22.257 33.068 1.00 83.81 613 ILE A N 1
ATOM 4873 C CA . ILE A 1 613 ? -22.009 -21.485 33.147 1.00 83.81 613 ILE A CA 1
ATOM 4874 C C . ILE A 1 613 ? -23.181 -22.271 32.543 1.00 83.81 613 ILE A C 1
ATOM 4876 O O . ILE A 1 613 ? -24.272 -22.273 33.117 1.00 83.81 613 ILE A O 1
ATOM 4880 N N . TYR A 1 614 ? -22.965 -22.999 31.439 1.00 82.44 614 TYR A N 1
ATOM 4881 C CA . TYR A 1 614 ? -23.987 -23.894 30.875 1.00 82.44 614 TYR A CA 1
ATOM 4882 C C . TYR A 1 614 ? -24.482 -24.919 31.904 1.00 82.44 614 TYR A C 1
ATOM 4884 O O . TYR A 1 614 ? -25.688 -25.140 32.036 1.00 82.44 614 TYR A O 1
ATOM 4892 N N . LYS A 1 615 ? -23.559 -25.509 32.672 1.00 86.25 615 LYS A N 1
ATOM 4893 C CA . LYS A 1 615 ? -23.890 -26.470 33.732 1.00 86.25 615 LYS A CA 1
ATOM 4894 C C . LYS A 1 615 ? -24.631 -25.823 34.897 1.00 86.25 615 LYS A C 1
ATOM 4896 O O . LYS A 1 615 ? -25.531 -26.448 35.445 1.00 86.25 615 LYS A O 1
ATOM 4901 N N . GLU A 1 616 ? -24.281 -24.598 35.283 1.00 90.94 616 GLU A N 1
ATOM 4902 C CA . GLU A 1 616 ? -24.955 -23.883 36.375 1.00 90.94 616 GLU A CA 1
ATOM 4903 C C . GLU A 1 616 ? -26.395 -23.486 36.029 1.00 90.94 616 GLU A C 1
ATOM 4905 O O . GLU A 1 616 ? -27.283 -23.610 36.871 1.00 90.94 616 GLU A O 1
ATOM 4910 N N . ILE A 1 617 ? -26.656 -23.056 34.791 1.00 89.19 617 ILE A N 1
ATOM 4911 C CA . ILE A 1 617 ? -28.004 -22.651 34.356 1.00 89.19 617 ILE A CA 1
ATOM 4912 C C . ILE A 1 617 ? -28.981 -23.830 34.378 1.00 89.19 617 ILE A C 1
ATOM 4914 O O . ILE A 1 617 ? -30.145 -23.648 34.735 1.00 89.19 617 ILE A O 1
ATOM 4918 N N . ALA A 1 618 ? -28.503 -25.031 34.047 1.00 89.69 618 ALA A N 1
ATOM 4919 C CA . ALA A 1 618 ? -29.306 -26.250 34.039 1.00 89.69 618 ALA A CA 1
ATOM 4920 C C . ALA A 1 618 ? -29.673 -26.771 35.443 1.00 89.69 618 ALA A C 1
ATOM 4922 O O . ALA A 1 618 ? -30.515 -27.659 35.556 1.00 89.69 618 ALA A O 1
ATOM 4923 N N . LYS A 1 619 ? -29.050 -26.254 36.511 1.00 90.88 619 LYS A N 1
ATOM 4924 C CA . LYS A 1 619 ? -29.346 -26.657 37.892 1.00 90.88 619 LYS A CA 1
ATOM 4925 C C . LYS A 1 619 ? -30.558 -25.917 38.449 1.00 90.88 619 LYS A C 1
ATOM 4927 O O . LYS A 1 619 ? -30.759 -24.725 38.176 1.00 90.88 619 LYS A O 1
ATOM 4932 N N . ASP A 1 620 ? -31.282 -26.604 39.332 1.00 91.12 620 ASP A N 1
ATOM 4933 C CA . ASP A 1 620 ? -32.257 -25.983 40.229 1.00 91.12 620 ASP A CA 1
ATOM 4934 C C . ASP A 1 620 ? -31.612 -24.831 41.002 1.00 91.12 620 ASP A C 1
ATOM 4936 O O . ASP A 1 620 ? -30.429 -24.888 41.348 1.00 91.12 620 ASP A O 1
ATOM 4940 N N . ARG A 1 621 ? -32.392 -23.781 41.290 1.00 88.88 621 ARG A N 1
ATOM 4941 C CA . ARG A 1 621 ? -31.901 -22.539 41.914 1.00 88.88 621 ARG A CA 1
ATOM 4942 C C . ARG A 1 621 ? -31.046 -22.801 43.156 1.00 88.88 621 ARG A C 1
ATOM 4944 O O . ARG A 1 621 ? -29.993 -22.190 43.304 1.00 88.88 621 ARG A O 1
ATOM 4951 N N . ASP A 1 622 ? -31.484 -23.729 43.999 1.00 91.12 622 ASP A N 1
ATOM 4952 C CA . ASP A 1 622 ? -30.855 -24.013 45.289 1.00 91.12 622 ASP A CA 1
ATOM 4953 C C . ASP A 1 622 ? -29.594 -24.898 45.153 1.00 91.12 622 ASP A C 1
ATOM 4955 O O . ASP A 1 622 ? -28.810 -25.011 46.092 1.00 91.12 622 ASP A O 1
ATOM 4959 N N . ALA A 1 623 ? -29.363 -25.494 43.976 1.00 91.62 623 ALA A N 1
ATOM 4960 C CA . ALA A 1 623 ? -28.190 -26.312 43.657 1.00 91.62 623 ALA A CA 1
ATOM 4961 C C . ALA A 1 623 ? -27.086 -25.539 42.905 1.00 91.62 623 ALA A C 1
ATOM 4963 O O . ALA A 1 623 ? -26.031 -26.105 42.592 1.00 91.62 623 ALA A O 1
ATOM 4964 N N . ARG A 1 624 ? -27.314 -24.258 42.589 1.00 93.38 624 ARG A N 1
ATOM 4965 C CA . ARG A 1 624 ? -26.328 -23.386 41.935 1.00 93.38 624 ARG A CA 1
ATOM 4966 C C . ARG A 1 624 ? -25.216 -22.993 42.906 1.00 93.38 624 ARG A C 1
ATOM 4968 O O . ARG A 1 624 ? -25.436 -22.813 44.100 1.00 93.38 624 ARG A O 1
ATOM 4975 N N . LYS A 1 625 ? -24.004 -22.819 42.382 1.00 92.94 625 LYS A N 1
ATOM 4976 C CA . LYS A 1 625 ? -22.800 -22.445 43.136 1.00 92.94 625 LYS A CA 1
ATOM 4977 C C . LYS A 1 625 ? -22.905 -21.045 43.738 1.00 92.94 625 LYS A C 1
ATOM 4979 O O . LYS A 1 625 ? -22.331 -20.803 44.794 1.00 92.94 625 LYS A O 1
ATOM 4984 N N . ILE A 1 626 ? -23.602 -20.131 43.061 1.00 91.06 626 ILE A N 1
ATOM 4985 C CA . ILE A 1 626 ? -23.924 -18.802 43.590 1.00 91.06 626 ILE A CA 1
ATOM 4986 C C . ILE A 1 626 ? -25.259 -18.912 44.339 1.00 91.06 626 ILE A C 1
ATOM 4988 O O . ILE A 1 626 ? -26.281 -19.138 43.685 1.00 91.06 626 ILE A O 1
ATOM 4992 N N . PRO A 1 627 ? -25.285 -18.748 45.675 1.00 91.81 627 PRO A N 1
ATOM 4993 C CA . PRO A 1 627 ? -26.520 -18.833 46.445 1.00 91.81 627 PRO A CA 1
ATOM 4994 C C . PRO A 1 627 ? -27.496 -17.719 46.061 1.00 91.81 627 PRO A C 1
ATOM 4996 O O . PRO A 1 627 ? -27.114 -16.551 45.977 1.00 91.81 627 PRO A O 1
ATOM 4999 N N . MET A 1 628 ? -28.767 -18.071 45.864 1.00 91.62 628 MET A N 1
ATOM 5000 C CA . MET A 1 628 ? -29.836 -17.124 45.544 1.00 91.62 628 MET A CA 1
ATOM 5001 C C . MET A 1 628 ? -30.925 -17.189 46.618 1.00 91.62 628 MET A C 1
ATOM 5003 O O . MET A 1 628 ? -31.609 -18.202 46.744 1.00 91.62 628 MET A O 1
ATOM 5007 N N . SER A 1 629 ? -31.121 -16.094 47.354 1.00 91.88 629 SER A N 1
ATOM 5008 C CA . SER A 1 629 ? -32.143 -15.985 48.405 1.00 91.88 629 SER A CA 1
ATOM 5009 C C . SER A 1 629 ? -33.222 -14.981 48.006 1.00 91.88 629 SER A C 1
ATOM 5011 O O . SER A 1 629 ? -32.909 -13.871 47.582 1.00 91.88 629 SER A O 1
ATOM 5013 N N . GLN A 1 630 ? -34.495 -15.350 48.163 1.00 92.81 630 GLN A N 1
ATOM 5014 C CA . GLN A 1 630 ? -35.633 -14.464 47.907 1.00 92.81 630 GLN A CA 1
ATOM 5015 C C . GLN A 1 630 ? -36.092 -13.799 49.211 1.00 92.81 630 GLN A C 1
ATOM 5017 O O . GLN A 1 630 ? -36.424 -14.488 50.172 1.00 92.81 630 GLN A O 1
ATOM 5022 N N . ILE A 1 631 ? -36.140 -12.467 49.229 1.00 94.94 631 ILE A N 1
ATOM 5023 C CA . ILE A 1 631 ? -36.612 -11.645 50.354 1.00 94.94 631 ILE A CA 1
ATOM 5024 C C . ILE A 1 631 ? -37.520 -10.523 49.830 1.00 94.94 631 ILE A C 1
ATOM 5026 O O . ILE A 1 631 ? -37.426 -10.171 48.657 1.00 94.94 631 ILE A O 1
ATOM 5030 N N . LEU A 1 632 ? -38.401 -9.981 50.683 1.00 95.69 632 LEU A N 1
ATOM 5031 C CA . LEU A 1 632 ? -39.313 -8.864 50.361 1.00 95.69 632 LEU A CA 1
ATOM 5032 C C . LEU A 1 632 ? -40.185 -9.081 49.102 1.00 95.69 632 LEU A C 1
ATOM 5034 O O . LEU A 1 632 ? -40.472 -8.146 48.360 1.00 95.69 632 LEU A O 1
ATOM 5038 N N . GLY A 1 633 ? -40.617 -10.322 48.847 1.00 95.25 633 GLY A N 1
ATOM 5039 C CA . GLY A 1 633 ? -41.331 -10.682 47.613 1.00 95.25 633 GLY A CA 1
ATOM 5040 C C . GLY A 1 633 ? -42.641 -9.917 47.386 1.00 95.25 633 GLY A C 1
ATOM 5041 O O . GLY A 1 633 ? -42.898 -9.484 46.266 1.00 95.25 633 GLY A O 1
ATOM 5042 N N . GLU A 1 634 ? -43.439 -9.711 48.437 1.00 95.75 634 GLU A N 1
ATOM 5043 C CA . GLU A 1 634 ? -44.701 -8.960 48.338 1.00 95.75 634 GLU A CA 1
ATOM 5044 C C . GLU A 1 634 ? -44.464 -7.470 48.058 1.00 95.75 634 GLU A C 1
ATOM 5046 O O . GLU A 1 634 ? -45.143 -6.894 47.214 1.00 95.75 634 GLU A O 1
ATOM 5051 N N . GLU A 1 635 ? -43.461 -6.853 48.695 1.00 96.81 635 GLU A N 1
ATOM 5052 C CA . GLU A 1 635 ? -43.096 -5.451 48.438 1.00 96.81 635 GLU A CA 1
ATOM 5053 C C . GLU A 1 635 ? -42.580 -5.263 47.008 1.00 96.81 635 GLU A C 1
ATOM 5055 O O . GLU A 1 635 ? -42.995 -4.337 46.313 1.00 96.81 635 GLU A O 1
ATOM 5060 N N . ALA A 1 636 ? -41.730 -6.177 46.527 1.00 95.50 636 ALA A N 1
ATOM 5061 C CA . ALA A 1 636 ? -41.229 -6.142 45.156 1.00 95.50 636 ALA A CA 1
ATOM 5062 C C . ALA A 1 636 ? -42.362 -6.281 44.124 1.00 95.50 636 ALA A C 1
ATOM 5064 O O . ALA A 1 636 ? -42.336 -5.605 43.096 1.00 95.50 636 ALA A O 1
ATOM 5065 N N . LYS A 1 637 ? -43.378 -7.113 44.400 1.00 95.81 637 LYS A N 1
ATOM 5066 C CA . LYS A 1 637 ? -44.527 -7.338 43.509 1.00 95.81 637 LYS A CA 1
ATOM 5067 C C . LYS A 1 637 ? -45.361 -6.073 43.275 1.00 95.81 637 LYS A C 1
ATOM 5069 O O . LYS A 1 637 ? -45.880 -5.904 42.174 1.00 95.81 637 LYS A O 1
ATOM 5074 N N . ILE A 1 638 ? -45.436 -5.161 44.247 1.00 96.69 638 ILE A N 1
ATOM 5075 C CA . ILE A 1 638 ? -46.176 -3.894 44.102 1.00 96.69 638 ILE A CA 1
ATOM 5076 C C . ILE A 1 638 ? -45.692 -3.114 42.869 1.00 96.69 638 ILE A C 1
ATOM 5078 O O . ILE A 1 638 ? -46.513 -2.635 42.090 1.00 96.69 638 ILE A O 1
ATOM 5082 N N . VAL A 1 639 ? -44.378 -3.072 42.617 1.00 95.94 639 VAL A N 1
ATOM 5083 C CA . VAL A 1 639 ? -43.798 -2.384 41.446 1.00 95.94 639 VAL A CA 1
ATOM 5084 C C . VAL A 1 639 ? -44.239 -3.032 40.123 1.00 95.94 639 VAL A C 1
ATOM 5086 O O . VAL A 1 639 ? -44.455 -2.343 39.124 1.00 95.94 639 VAL A O 1
ATOM 5089 N N . PHE A 1 640 ? -44.431 -4.355 40.097 1.00 94.19 640 PHE A N 1
ATOM 5090 C CA . PHE A 1 640 ? -44.944 -5.066 38.919 1.00 94.19 640 PHE A CA 1
ATOM 5091 C C . PHE A 1 640 ? -46.421 -4.734 38.675 1.00 94.19 640 PHE A C 1
ATOM 5093 O O . PHE A 1 640 ? -46.829 -4.518 37.530 1.00 94.19 640 PHE A O 1
ATOM 5100 N N . ASP A 1 641 ? -47.216 -4.637 39.742 1.00 94.38 641 ASP A N 1
ATOM 5101 C CA . ASP A 1 641 ? -48.619 -4.229 39.657 1.00 94.38 641 ASP A CA 1
ATOM 5102 C C . ASP A 1 641 ? -48.746 -2.770 39.180 1.00 94.38 641 ASP A C 1
ATOM 5104 O O . ASP A 1 641 ? -49.625 -2.461 38.370 1.00 94.38 641 ASP A O 1
ATOM 5108 N N . GLU A 1 642 ? -47.856 -1.874 39.615 1.00 95.06 642 GLU A N 1
ATOM 5109 C CA . GLU A 1 642 ? -47.761 -0.496 39.112 1.00 95.06 642 GLU A CA 1
ATOM 5110 C C . GLU A 1 642 ? -47.415 -0.458 37.619 1.00 95.06 642 GLU A C 1
ATOM 5112 O O . GLU A 1 642 ? -48.111 0.200 36.840 1.00 95.06 642 GLU A O 1
ATOM 5117 N N . TRP A 1 643 ? -46.406 -1.225 37.187 1.00 93.50 643 TRP A N 1
ATOM 5118 C CA . TRP A 1 643 ? -46.061 -1.360 35.769 1.00 93.50 643 TRP A CA 1
ATOM 5119 C C . TRP A 1 643 ? -47.234 -1.893 34.938 1.00 93.50 643 TRP A C 1
ATOM 5121 O O . TRP A 1 643 ? -47.481 -1.417 33.829 1.00 93.50 643 TRP A O 1
ATOM 5131 N N . SER A 1 644 ? -48.018 -2.841 35.466 1.00 92.44 644 SER A N 1
ATOM 5132 C CA . SER A 1 644 ? -49.186 -3.381 34.758 1.00 92.44 644 SER A CA 1
ATOM 5133 C C . SER A 1 644 ? -50.215 -2.294 34.409 1.00 92.44 644 SER A C 1
ATOM 5135 O O . SER A 1 644 ? -50.786 -2.337 33.318 1.00 92.44 644 SER A O 1
ATOM 5137 N N . LYS A 1 645 ? -50.358 -1.277 35.270 1.00 94.62 645 LYS A N 1
ATOM 5138 C CA . LYS A 1 645 ? -51.310 -0.160 35.141 1.00 94.62 645 LYS A CA 1
ATOM 5139 C C . LYS A 1 645 ? -50.737 1.063 34.418 1.00 94.62 645 LYS A C 1
ATOM 5141 O O . LYS A 1 645 ? -51.492 1.979 34.097 1.00 94.62 645 LYS A O 1
ATOM 5146 N N . LYS A 1 646 ? -49.423 1.112 34.178 1.00 94.75 646 LYS A N 1
ATOM 5147 C CA . LYS A 1 646 ? -48.767 2.231 33.491 1.00 94.75 646 LYS A CA 1
ATOM 5148 C C . LYS A 1 646 ? -49.230 2.298 32.030 1.00 94.75 646 LYS A C 1
ATOM 5150 O O . LYS A 1 646 ? -49.049 1.344 31.279 1.00 94.75 646 LYS A O 1
ATOM 5155 N N . MET A 1 647 ? -49.828 3.427 31.643 1.00 93.50 647 MET A N 1
ATOM 5156 C CA . MET A 1 647 ? -50.448 3.617 30.320 1.00 93.50 647 MET A CA 1
ATOM 5157 C C . MET A 1 647 ? -49.445 3.988 29.219 1.00 93.50 647 MET A C 1
ATOM 5159 O O . MET A 1 647 ? -49.696 3.733 28.049 1.00 93.50 647 MET A O 1
ATOM 5163 N N . ASP A 1 648 ? -48.315 4.586 29.587 1.00 92.94 648 ASP A N 1
ATOM 5164 C CA . ASP A 1 648 ? -47.233 5.049 28.706 1.00 92.94 648 ASP A CA 1
ATOM 5165 C C . ASP A 1 648 ? -46.031 4.087 28.699 1.00 92.94 648 ASP A C 1
ATOM 5167 O O . ASP A 1 648 ? -44.898 4.487 28.432 1.00 92.94 648 ASP A O 1
ATOM 5171 N N . LYS A 1 649 ? -46.248 2.816 29.053 1.00 91.38 649 LYS A N 1
ATOM 5172 C CA . LYS A 1 649 ? -45.195 1.798 29.009 1.00 91.38 649 LYS A CA 1
ATOM 5173 C C . LYS A 1 649 ? -44.949 1.323 27.577 1.00 91.38 649 LYS A C 1
ATOM 5175 O O . LYS A 1 649 ? -45.884 1.208 26.789 1.00 91.38 649 LYS A O 1
ATOM 5180 N N . LEU A 1 650 ? -43.696 0.998 27.271 1.00 82.38 650 LEU A N 1
ATOM 5181 C CA . LEU A 1 650 ? -43.343 0.263 26.058 1.00 82.38 650 LEU A CA 1
ATOM 5182 C C . LEU A 1 650 ? -43.509 -1.239 26.316 1.00 82.38 650 LEU A C 1
ATOM 5184 O O . LEU A 1 650 ? -43.100 -1.734 27.369 1.00 82.38 650 LEU A O 1
ATOM 5188 N N . GLU A 1 651 ? -44.127 -1.950 25.374 1.00 77.88 651 GLU A N 1
ATOM 5189 C CA . GLU A 1 651 ? -44.145 -3.416 25.367 1.00 77.88 651 GLU A CA 1
ATOM 5190 C C . GLU A 1 651 ? -42.796 -3.937 24.843 1.00 77.88 651 GLU A C 1
ATOM 5192 O O . GLU A 1 651 ? -42.240 -3.368 23.902 1.00 77.88 651 GLU A O 1
ATOM 5197 N N . TYR A 1 652 ? -42.252 -4.972 25.491 1.00 67.50 652 TYR A N 1
ATOM 5198 C CA . TYR A 1 652 ? -40.909 -5.520 25.237 1.00 67.50 652 TYR A CA 1
ATOM 5199 C C . TYR A 1 652 ? -40.937 -6.851 24.475 1.00 67.50 652 TYR A C 1
ATOM 5201 O O . TYR A 1 652 ? -41.824 -7.690 24.759 1.00 67.50 652 TYR A O 1
#

Mean predicted aligned error: 19.78 Å

Nearest PDB structures (foldseek):
  1tiy-assembly1_A  TM=9.802E-01  e=1.401E-18  Bacillus subtilis
  6svf-assembly1_A  TM=7.912E-01  e=2.129E-17  Thermotoga maritima MSB8
  4ymx-assembly2_B  TM=8.161E-01  e=5.906E-17  Caldanaerobacter subterraneus subsp. tengcongensis MB4
  8b5e-assembly1_B  TM=8.309E-01  e=3.835E-16  Lactococcus lactis
  3vvd-assembly1_A  TM=8.215E-01  e=2.101E-15  Thermus thermophilus HB27

Sequence (652 aa):
MFNTKILFFTSNPAGHISINYGKEYREVKEGISASEKNDYSIEVMLATKPIDIQKAILDFKPNIVHFSGHGEEGGGLVLEDELGNPKSISARALGQLFDLVSEQVNCVVLNSCYSTDQILHIGKYVDHVIGMGDEISDEASIKFSVGFYDALVKGNTVEDSFKFGKTAIAIYGLEEESVPILFNKESDSNSSRYDSAQIEFSKKRIITIGFTYDSPMFYYGENDKIMGFGYELARKLAQELKKSVKPKVINYSNVQDKLLSGEIDLAVGGFIPGDKYGNKLDFSKEYLKANFCLVVRKSSNYKTIEDVNGLSVGVYNEPYVKEWCEKYLPKSKITAYSYPNWFECLEKGEIDAIVNDYPYASISLKNHQDLKITNYHLSYSDVGYAICLPKDKKVTEAVNSALDRVLGDRYFMRYIHNKYIEFIENDSSHLVDKFKSIEYKHVYVTKKNDNIHKLAEKFLRDRDQWASIYNLNRHILPNPWVMEEGLPIYIPDSQADIDKSFMRMAIEHARNGMNRNDGGPFGAVIVKNGEIVGSGNNMVTSINDPTAHAEVVAIRDACKRLGTFQLDDCVIYTSCEPCPMCIGAIYWARPNRVVYGCDRFNAASIGFDDDFIYKEIAKDRDARKIPMSQILGEEAKIVFDEWSKKMDKLEY

Foldseek 3Di:
DAQFEEEEEEADFPPDDDQPVVVLCVLLVVLLVPQPDPNYDYDYDYQDDPVNVLVCCVVRQGQEYEYAYEDDPPAFGWGQDPVRHTDTDDLQNLLVSLQVNLVRHQEYEALYACNVSNCVSNLQRHFKYKYFNHDDDSVLSSQLSNQLSNCVSVPDDNVVSNVSSLVSCVVVVHPRSVGIDMDGNVVPVPPPVLVVLVVDVLPAQEFEEEEECAPQQWHADPPRDIHHLVVLLVCLLCVLSNHHYDYDYDHPVCPLVCQVVSVGAWYTYFDWDDCVSPPWKDWAPFLFAFAKFKKFFPPDPDQDLVSCQQWEEEEAPDPVVVVLCCVSNVNYNYDHDHPDCPLVCRVVVVGGIYIGGLNRCLVVCVVPPRMDTRGHHSDPDRIHGTMMGTPDPVSRVSSNVSSCVCLVPLQNVVQSCQVSVSRPVPDPDPVVVVVVVDPDPDWDFDAPPDALLVVCCVQVVHSLLSLLQCLQCCSQPVDRGDDDGGGGTGDDPDPVSSLVSQLVVQQVQLVVCVVVVQDHSKWKFKDASNDTLFIADQRCPVVVPVLRHGLSRRLVSNCVSVVHQAQERMEMEMAEDDAPSSVVSCVSNHYPYYHYHYYPVVVVVVPDPSVVVVVQVPDDQPPHPDHDDDDPVVVVVVVVVVVVPDPPDDDD

Secondary structure (DSSP, 8-state):
--SEEEEEEE---TTS----HHHHHHHHHHHHHT-SSTTEEEEEE-S--HHHHHHHHHHH--SEEEEES-EETTTEEEEE-TTS-EEEEPHHHHHHHHHTTTTT--EEEEESTT-HHHHHHHTTTSSEEEEESS---HHHHHHHHHHHHHHHHTT--HHHHHHHHHHHHHHTT-GGGGSEEEEEHHHHS-TTHHHHHHHHHHH-SEEEEEEESBTTTBEE-GGG-EE-HHHHHHHHHHHHTT-EEEEEEE-GGGHHHHHHTTS-SEEEEEEPP-GGGTTTEEEPPPSEE--EEEEEETT----SHHHHTTSEEEEES-HHHHHHHHHH-TTSEEEEE-TTTHHHHHHTTS-SEEEEEHHHHHHHGGG-TTEEEEES----S--EEEEEEES-HHHHHHHHHHHHHHHH-HHHHHHHHHHTHHHHTT--STHHHHHHT-----EEEP-TT--HHHHHHHHHS-GGGHHHHHHHTTTT-SSTT---TT-EEEPP-SHHHHHHHHHHHHHHHHHHHHHTTSSSS-EEEEEETTEEEEEEE--HHHHT-TT--HHHHHHHHHHHHHT-S--TT-EEEEEEPPPHHHHHHHHHH--SEEEEEE-HHHHHHTT--HHHHHHHHTS-GGGSSS------HHHHHHHHHHHHH-TTPPP-

Radius of gyration: 35.01 Å; Cα contacts (8 Å, |Δi|>4): 1207; chains: 1; bounding box: 102×74×90 Å

Solvent-accessible surface area (backbone atoms only — not comparable to full-atom values): 35005 Å² total; per-residue (Å²): 127,54,80,41,32,35,37,36,39,33,39,72,36,67,90,62,82,84,72,66,59,74,52,43,53,47,52,39,49,50,48,57,67,69,41,93,61,81,38,65,46,81,48,79,44,72,68,35,31,77,72,48,54,60,50,49,47,71,72,72,57,32,32,29,42,36,40,43,39,55,35,44,99,84,32,26,56,38,21,24,47,101,84,38,38,74,37,70,44,52,25,66,60,53,16,57,53,38,52,79,40,30,96,52,29,46,34,39,38,36,57,22,31,28,25,56,56,35,39,66,35,30,32,77,42,20,46,32,23,36,26,17,64,37,85,68,54,72,67,49,53,37,32,23,51,36,27,21,49,48,33,36,71,73,71,45,53,73,69,57,8,49,52,38,6,35,48,37,17,44,75,73,71,44,87,63,42,76,29,66,44,79,45,47,29,79,81,71,64,56,88,63,63,77,64,51,55,64,57,45,63,74,68,44,57,62,43,33,35,27,25,27,83,40,57,49,27,21,46,70,49,84,90,73,37,83,41,33,60,37,48,55,51,50,53,50,32,27,54,64,66,72,29,44,78,42,82,38,85,42,54,80,90,50,49,66,58,35,35,74,71,61,75,18,63,34,35,39,53,76,40,62,83,60,77,89,62,55,94,58,47,38,63,37,66,64,80,46,76,53,32,28,18,39,35,33,46,61,90,52,89,66,54,54,65,75,69,50,46,57,36,38,33,34,30,62,78,45,72,70,56,50,55,50,39,57,73,70,28,69,63,30,51,77,42,70,33,67,90,79,58,56,63,59,35,41,73,73,59,79,28,64,34,32,52,43,44,28,57,40,48,62,52,57,44,75,80,35,88,61,50,40,77,56,37,57,75,66,49,95,56,100,54,27,22,22,41,41,31,51,63,40,72,68,59,42,51,51,51,35,56,20,42,53,49,44,75,60,29,66,63,54,47,47,46,51,38,65,77,46,36,92,52,51,82,70,53,96,49,82,62,50,65,63,57,67,76,62,86,67,86,57,67,44,65,38,45,87,90,50,43,49,43,61,49,14,35,71,72,69,72,33,47,66,40,21,38,43,41,37,67,69,26,49,86,78,33,91,45,77,85,60,56,59,61,69,42,72,38,55,54,71,91,43,73,65,52,47,49,53,46,51,38,51,49,5,42,48,35,4,52,53,22,33,76,69,61,23,26,58,81,30,7,11,33,26,30,42,63,49,36,76,51,16,55,21,30,14,28,30,70,63,70,73,34,93,71,33,38,11,57,46,35,9,48,54,39,23,28,64,71,69,75,39,75,61,37,69,74,19,37,38,24,26,32,39,47,72,43,68,68,41,46,52,52,45,66,68,24,46,45,70,46,79,46,59,66,39,51,62,67,61,46,42,75,75,73,44,69,51,68,59,55,55,56,45,70,75,39,57,69,90,74,28,91,67,84,75,84,91,72,65,62,72,67,59,46,50,59,53,56,51,57,73,67,46,85,87,65,82,89,131

pLDDT: mean 80.54, std 14.7, range [30.47, 98.62]